Protein AF-A0A938ZLN8-F1 (afdb_monomer_lite)

pLDDT: mean 84.09, std 13.62, range [37.59, 98.56]

Sequence (760 aa):
MTTYTLTTSNDTIGGTTDNDTFNGTYDGAGTDTFNSGDSLNGGLGIDTLYIEHLQAGVIAPPDALWTNLSNIENIVINTTGDGAQTITTGTNFNTAFIAGVNLTTETSGAGVINIAMTTFTGMATLETISIAGAQNIVTGSGATTVTATSGAGALNITGVGLKSVFATTTGAGAQTIGDGIGNGVNLVEVKATSAEGAQTITSTSTNAVVVNATSTTGQQIITTGSGADIVRASTTSAINTINTGNGNDRVTILATASGNYTINGGDGDDTLTGGAGNDNLIGGLGDDSLDGGAGNDNLDGGDGSDVYYVDSATDVVTETNASVAGGIDTVISSLADYTLGANLENLTLTGTGNSNGAGNSLDNRIIGSSGDNILNGGDGADTLVGVAGNSLIGEIDTLIGGTNSDIYILASNTSIYYDDGISTTPGDDDYALIVGFDVNEDKVQLLGPSTQYFLEIDDGNINLRIDKPDTEPDELIASFVNSIGLSVNSLNSNAFVYLNNAPVITATNTALTYTENAAATAIDPGITVTDADSTNLSSATVSISGSFTEDTLAFATQNGITGNYTNGVLTLTGSATVAQYQTALRSVTYQNSSDNPNTTTRTISFVVKDGSLLDSNPVTRNINLTAVNDAPVITATNTALTYTENAAATAIDPGITVTDADSTNLSSATVSISGSFTEDTLAFATQNGITGNYTNGVLTLTGSATVAQYQTALRSVTYQNSSDNPNTTTRTISFVVKDGSLLDSNPVTRNINLTAVNDA

Radius of gyration: 38.22 Å; chains: 1; bounding box: 78×90×104 Å

Foldseek 3Di:
DAEAEWQQPQAEDEADDAEYEYEFEDEPDDDDGQALRYAYENYDHAYEYEYEYEDADDEERPQSSLQRAAHHAEYEYEYEDQHAYAYEHPLSNCVRAVAEHEYEYEYPYQYEYEYHQANHAAEYEYEYEAQHHAYAAEHHQYQYEYAYEYELAAYEHEAQRYQEYHAYYNAQHAYHEEHDPDASQRHAEYAYYYAAYAYAAEYQHLAEHEYHYEYAAHEEEEEAHAYQYEAEYAYQHQEYEYEDAHEAYEYAYDQVHQHEYEYADAHYAYEYAQRHHAYEYAQHAEAYEDHNHHDQYEAENYFYAYEYEAEDPNHHYDFDDLDVRRYAYEYEYQDQEDEDDPNHAEYEHAHPEAREYHYDQEAHEYAGYQAAYEYADAHYAYEYEYDHHPDQAAGEHEYHDYDFEYEYELDDDPDHQDPPVPDPDPHRRHAYEYEAAELVGYAYEEEDDLVQWFWDDDPNWIWIWGNDPPVDDIGTHYTYYNYHPDDRVCSVDPRYHYDWDAKAKDADADAAEDEPPDDFAFGGLPMAIDTDPFQKFFKKKKFKPPDDPQKDKDFDDDQQWDWDDDDRMIIIGGIGGRVVVSVRSRRTTMGGRALADDQPKMKIWMWTGRPDPHIYDIDIHIYGYDRDFDAKAKDFDPDAAEAEPPDDWAFGGLPMAIDGRHFQKFFKKKKFKPPDDPQKDKDFDDDQQWDWDDDPRIIIIGGIGGRVVVSVRNRRITMGGRDLADDQPKMKIWMWTGRPDPHIYDIDIHIYGYDHDDDD

Structure (mmCIF, N/CA/C/O backbone):
data_AF-A0A938ZLN8-F1
#
_entry.id   AF-A0A938ZLN8-F1
#
loop_
_atom_site.group_PDB
_atom_site.id
_atom_site.type_symbol
_atom_site.label_atom_id
_atom_site.label_alt_id
_atom_site.label_comp_id
_atom_site.label_asym_id
_atom_site.label_entity_id
_atom_site.label_seq_id
_atom_site.pdbx_PDB_ins_code
_atom_site.Cartn_x
_atom_site.Cartn_y
_atom_site.Cartn_z
_atom_site.occupancy
_atom_site.B_iso_or_equiv
_atom_site.auth_seq_id
_atom_site.auth_comp_id
_atom_site.auth_asym_id
_atom_site.auth_atom_id
_atom_site.pdbx_PDB_model_num
ATOM 1 N N . MET A 1 1 ? -41.076 22.692 24.578 1.00 58.50 1 MET A N 1
ATOM 2 C CA . MET A 1 1 ? -40.089 23.622 25.158 1.00 58.50 1 MET A CA 1
ATOM 3 C C . MET A 1 1 ? -40.704 24.452 26.256 1.00 58.50 1 MET A C 1
ATOM 5 O O . MET A 1 1 ? -41.091 25.605 26.072 1.00 58.50 1 MET A O 1
ATOM 9 N N . THR A 1 2 ? -40.811 23.802 27.407 1.00 70.62 2 THR A N 1
ATOM 10 C CA . THR A 1 2 ? -41.132 24.425 28.684 1.00 70.62 2 THR A CA 1
ATOM 11 C C . THR A 1 2 ? -39.827 24.556 29.473 1.00 70.62 2 THR A C 1
ATOM 13 O O . THR A 1 2 ? -39.027 23.624 29.490 1.00 70.62 2 THR A O 1
ATOM 16 N N . THR A 1 3 ? -39.573 25.714 30.091 1.00 72.62 3 THR A N 1
ATOM 17 C CA . THR A 1 3 ? -38.390 25.924 30.945 1.00 72.62 3 THR A CA 1
ATOM 18 C C . THR A 1 3 ? -38.779 25.781 32.410 1.00 72.62 3 THR A C 1
ATOM 20 O O . THR A 1 3 ? -39.694 26.462 32.876 1.00 72.62 3 THR A O 1
ATOM 23 N N . TYR A 1 4 ? -38.059 24.936 33.135 1.00 68.19 4 TYR A N 1
ATOM 24 C CA . TYR A 1 4 ? -38.221 24.695 34.560 1.00 68.19 4 TYR A CA 1
ATOM 25 C C . TYR A 1 4 ? -37.003 25.246 35.304 1.00 68.19 4 TYR A C 1
ATOM 27 O O . TYR A 1 4 ? -35.860 24.951 34.958 1.00 68.19 4 TYR A O 1
ATOM 35 N N . THR A 1 5 ? -37.242 26.064 36.325 1.00 68.19 5 THR A N 1
ATOM 36 C CA . THR A 1 5 ? -36.205 26.536 37.249 1.00 68.19 5 THR A CA 1
ATOM 37 C C . THR A 1 5 ? -36.424 25.835 38.578 1.00 68.19 5 THR A C 1
ATOM 39 O O . THR A 1 5 ? -37.524 25.918 39.128 1.00 68.19 5 THR A O 1
ATOM 42 N N . LEU A 1 6 ? -35.402 25.133 39.061 1.00 63.31 6 LEU A N 1
ATOM 43 C CA . LEU A 1 6 ? -35.411 24.525 40.391 1.00 63.31 6 LEU A CA 1
ATOM 44 C C . LEU A 1 6 ? -35.427 25.668 41.417 1.00 63.31 6 LEU A C 1
ATOM 46 O O . LEU A 1 6 ? -34.675 26.636 41.264 1.00 63.31 6 LEU A O 1
ATOM 50 N N . THR A 1 7 ? -36.390 25.637 42.346 1.00 56.91 7 THR A N 1
ATOM 51 C CA . THR A 1 7 ? -36.537 26.703 43.370 1.00 56.91 7 THR A CA 1
ATOM 52 C C . THR A 1 7 ? -36.717 26.174 44.797 1.00 56.91 7 THR A C 1
ATOM 54 O O . THR A 1 7 ? -36.785 26.975 45.739 1.00 56.91 7 THR A O 1
ATOM 57 N N . THR A 1 8 ? -36.810 24.848 44.980 1.00 54.84 8 THR A N 1
ATOM 58 C CA . THR A 1 8 ? -36.948 24.190 46.283 1.00 54.84 8 THR A CA 1
ATOM 59 C C . THR A 1 8 ? -36.150 22.883 46.367 1.00 54.84 8 THR A C 1
ATOM 61 O O . THR A 1 8 ? -35.891 22.212 45.383 1.00 54.84 8 THR A O 1
ATOM 64 N N . SER A 1 9 ? -35.781 22.473 47.584 1.00 58.94 9 SER A N 1
ATOM 65 C CA . SER A 1 9 ? -35.060 21.215 47.818 1.00 58.94 9 SER A CA 1
ATOM 66 C C . SER A 1 9 ? -35.926 19.973 47.534 1.00 58.94 9 SER A C 1
ATOM 68 O O . SER A 1 9 ? -37.025 19.887 48.096 1.00 58.94 9 SER A O 1
ATOM 70 N N . ASN A 1 10 ? -35.386 18.965 46.835 1.00 61.12 10 ASN A N 1
ATOM 71 C CA . ASN A 1 10 ? -36.037 17.698 46.459 1.00 61.12 10 ASN A CA 1
ATOM 72 C C . ASN A 1 10 ? -37.164 17.869 45.428 1.00 61.12 10 ASN A C 1
ATOM 74 O O . ASN A 1 10 ? -38.243 17.277 45.557 1.00 61.12 10 ASN A O 1
ATOM 78 N N . ASP A 1 11 ? -36.924 18.691 44.413 1.00 62.94 11 ASP A N 1
ATOM 79 C CA . ASP A 1 11 ? -37.865 18.913 43.321 1.00 62.94 11 ASP A CA 1
ATOM 80 C C . ASP A 1 11 ? -38.039 17.624 42.495 1.00 62.94 11 ASP A C 1
ATOM 82 O O . ASP A 1 11 ? -37.078 16.941 42.155 1.00 62.94 11 ASP A O 1
ATOM 86 N N . THR A 1 12 ? -39.283 17.259 42.165 1.00 68.44 12 THR A N 1
ATOM 87 C CA . THR A 1 12 ? -39.593 16.159 41.233 1.00 68.44 12 THR A CA 1
ATOM 88 C C . THR A 1 12 ? -40.308 16.735 40.021 1.00 68.44 12 THR A C 1
ATOM 90 O O . THR A 1 12 ? -41.481 17.106 40.119 1.00 68.44 12 THR A O 1
ATOM 93 N N . ILE A 1 13 ? -39.616 16.823 38.886 1.00 69.94 13 ILE A N 1
ATOM 94 C CA . ILE A 1 13 ? -40.148 17.434 37.663 1.00 69.94 13 ILE A CA 1
ATOM 95 C C . ILE A 1 13 ? -40.223 16.375 36.564 1.00 69.94 13 ILE A C 1
ATOM 97 O O . ILE A 1 13 ? -39.218 15.778 36.185 1.00 69.94 13 ILE A O 1
ATOM 101 N N . GLY A 1 14 ? -41.434 16.138 36.062 1.00 64.94 14 GLY A N 1
ATOM 102 C CA . GLY A 1 14 ? -41.671 15.334 34.868 1.00 64.94 14 GLY A CA 1
ATOM 103 C C . GLY A 1 14 ? -42.020 16.246 33.703 1.00 64.94 14 GLY A C 1
ATOM 104 O O . GLY A 1 14 ? -43.039 16.939 33.761 1.00 64.94 14 GLY A O 1
ATOM 105 N N . GLY A 1 15 ? -41.186 16.244 32.670 1.00 62.47 15 GLY A N 1
ATOM 106 C CA . GLY A 1 15 ? -41.479 16.855 31.387 1.00 62.47 15 GLY A CA 1
ATOM 107 C C . GLY A 1 15 ? -42.755 16.257 30.803 1.00 62.47 15 GLY A C 1
ATOM 108 O O . GLY A 1 15 ? -43.044 15.064 30.934 1.00 62.47 15 GLY A O 1
ATOM 109 N N . THR A 1 16 ? -43.593 17.119 30.238 1.00 57.28 16 THR A N 1
ATOM 110 C CA . THR A 1 16 ? -44.894 16.723 29.662 1.00 57.28 16 THR A CA 1
ATOM 111 C C . THR A 1 16 ? -45.008 17.101 28.190 1.00 57.28 16 THR A C 1
ATOM 113 O O . THR A 1 16 ? -46.032 16.817 27.564 1.00 57.28 16 THR A O 1
ATOM 116 N N . THR A 1 17 ? -43.975 17.741 27.634 1.00 58.44 17 THR A N 1
ATOM 117 C CA . THR A 1 17 ? -43.940 18.265 26.269 1.00 58.44 17 THR A CA 1
ATOM 118 C C . THR A 1 17 ? -42.588 18.015 25.625 1.00 58.44 17 THR A C 1
ATOM 120 O O . THR A 1 17 ? -41.584 18.100 26.313 1.00 58.44 17 THR A O 1
ATOM 123 N N . ASP A 1 18 ? -42.557 17.830 24.304 1.00 61.94 18 ASP A N 1
ATOM 124 C CA . ASP A 1 18 ? -41.295 17.643 23.587 1.00 61.94 18 ASP A CA 1
ATOM 125 C C . ASP A 1 18 ? -40.331 18.838 23.766 1.00 61.94 18 ASP A C 1
ATOM 127 O O . ASP A 1 18 ? -40.701 20.015 23.579 1.00 61.94 18 ASP A O 1
ATOM 131 N N . ASN A 1 19 ? -39.073 18.511 24.071 1.00 68.38 19 ASN A N 1
ATOM 132 C CA . ASN A 1 19 ? -37.916 19.399 24.185 1.00 68.38 19 ASN A CA 1
ATOM 133 C C . ASN A 1 19 ? -37.973 20.388 25.358 1.00 68.38 19 ASN A C 1
ATOM 135 O O . ASN A 1 19 ? -38.035 21.598 25.139 1.00 68.38 19 ASN A O 1
ATOM 139 N N . ASP A 1 20 ? -37.985 19.907 26.589 1.00 71.38 20 ASP A N 1
ATOM 140 C CA . ASP A 1 20 ? -37.981 20.666 27.835 1.00 71.38 20 ASP A CA 1
ATOM 141 C C . ASP A 1 20 ? -36.568 21.123 28.270 1.00 71.38 20 ASP A C 1
ATOM 143 O O . ASP A 1 20 ? -35.536 20.612 27.830 1.00 71.38 20 ASP A O 1
ATOM 147 N N . THR A 1 21 ? -36.503 22.170 29.101 1.00 75.75 21 THR A N 1
ATOM 148 C CA . THR A 1 21 ? -35.244 22.757 29.602 1.00 75.75 21 THR A CA 1
ATOM 149 C C . THR A 1 21 ? -35.273 22.885 31.120 1.00 75.75 21 THR A C 1
ATOM 151 O O . THR A 1 21 ? -36.210 23.468 31.662 1.00 75.75 21 THR A O 1
ATOM 154 N N . PHE A 1 22 ? -34.235 22.412 31.806 1.00 76.75 22 PHE A N 1
ATOM 155 C CA . PHE A 1 22 ? -34.102 22.453 33.264 1.00 76.75 22 PHE A CA 1
ATOM 156 C C . PHE A 1 22 ? -32.893 23.305 33.655 1.00 76.75 22 PHE A C 1
ATOM 158 O O . PHE A 1 22 ? -31.782 23.002 33.236 1.00 76.75 22 PHE A O 1
ATOM 165 N N . ASN A 1 23 ? -33.090 24.354 34.458 1.00 72.50 23 ASN A N 1
ATOM 166 C CA . ASN A 1 23 ? -32.025 25.275 34.871 1.00 72.50 23 ASN A CA 1
ATOM 167 C C . ASN A 1 23 ? -31.773 25.191 36.381 1.00 72.50 23 ASN A C 1
ATOM 169 O O . ASN A 1 23 ? -32.707 25.373 37.169 1.00 72.50 23 ASN A O 1
ATOM 173 N N . GLY A 1 24 ? -30.508 25.007 36.770 1.00 66.62 24 GLY A N 1
ATOM 174 C CA . GLY A 1 24 ? -30.057 25.074 38.159 1.00 66.62 24 GLY A CA 1
ATOM 175 C C . GLY A 1 24 ? -28.642 25.645 38.293 1.00 66.62 24 GLY A C 1
ATOM 176 O O . GLY A 1 24 ? -27.791 25.469 37.423 1.00 66.62 24 GLY A O 1
ATOM 177 N N . THR A 1 25 ? -28.372 26.327 39.404 1.00 63.06 25 THR A N 1
ATOM 178 C CA . THR A 1 25 ? -27.000 26.658 39.828 1.00 63.06 25 THR A CA 1
ATOM 179 C C . THR A 1 25 ? -26.513 25.535 40.763 1.00 63.06 25 THR A C 1
ATOM 181 O O . THR A 1 25 ? -27.337 24.879 41.391 1.00 63.06 25 THR A O 1
ATOM 184 N N . TYR A 1 26 ? -25.213 25.255 40.873 1.00 60.56 26 TYR A N 1
ATOM 185 C CA . TYR A 1 26 ? -24.639 24.392 41.925 1.00 60.56 26 TYR A CA 1
ATOM 186 C C . TYR A 1 26 ? -23.706 25.252 42.782 1.00 60.56 26 TYR A C 1
ATOM 188 O O . TYR A 1 26 ? -22.837 25.903 42.219 1.00 60.56 26 TYR A O 1
ATOM 196 N N . ASP A 1 27 ? -23.858 25.334 44.107 1.00 56.34 27 ASP A N 1
ATOM 197 C CA . ASP A 1 27 ? -23.012 26.207 44.956 1.00 56.34 27 ASP A CA 1
ATOM 198 C C . ASP A 1 27 ? -22.468 25.530 46.227 1.00 56.34 27 ASP A C 1
ATOM 200 O O . ASP A 1 27 ? -21.726 26.144 46.993 1.00 56.34 27 ASP A O 1
ATOM 204 N N . GLY A 1 28 ? -22.786 24.251 46.446 1.00 54.16 28 GLY A N 1
ATOM 205 C CA . GLY A 1 28 ? -22.299 23.474 47.588 1.00 54.16 28 GLY A CA 1
ATOM 206 C C . GLY A 1 28 ? -22.799 23.940 48.967 1.00 54.16 28 GLY A C 1
ATOM 207 O O . GLY A 1 28 ? -22.389 23.354 49.972 1.00 54.16 28 GLY A O 1
ATOM 208 N N . ALA A 1 29 ? -23.681 24.945 49.057 1.00 48.91 29 ALA A N 1
ATOM 209 C CA . ALA A 1 29 ? -24.242 25.442 50.314 1.00 48.91 29 ALA A CA 1
ATOM 210 C C . ALA A 1 29 ? -25.661 26.003 50.099 1.00 48.91 29 ALA A C 1
ATOM 212 O O . ALA A 1 29 ? -25.821 27.110 49.609 1.00 48.91 29 ALA A O 1
ATOM 213 N N . GLY A 1 30 ? -26.691 25.256 50.524 1.00 45.94 30 GLY A N 1
ATOM 214 C CA . GLY A 1 30 ? -28.105 25.556 50.231 1.00 45.94 30 GLY A CA 1
ATOM 215 C C . GLY A 1 30 ? -28.540 27.018 50.449 1.00 45.94 30 GLY A C 1
ATOM 216 O O . GLY A 1 30 ? -28.148 27.681 51.410 1.00 45.94 30 GLY A O 1
ATOM 217 N N . THR A 1 31 ? -29.422 27.543 49.594 1.00 42.97 31 THR A N 1
ATOM 218 C CA . THR A 1 31 ? -30.892 27.451 49.767 1.00 42.97 31 THR A CA 1
ATOM 219 C C . THR A 1 31 ? -31.715 27.510 48.469 1.00 42.97 31 THR A C 1
ATOM 221 O O . THR A 1 31 ? -32.930 27.629 48.576 1.00 42.97 31 THR A O 1
ATOM 224 N N . ASP A 1 32 ? -31.106 27.387 47.286 1.00 53.25 32 ASP A N 1
ATOM 225 C CA . ASP A 1 32 ? -31.526 26.391 46.284 1.00 53.25 32 ASP A CA 1
ATOM 226 C C . ASP A 1 32 ? -30.561 26.338 45.084 1.00 53.25 32 ASP A C 1
ATOM 228 O O . ASP A 1 32 ? -30.219 27.362 44.492 1.00 53.25 32 ASP A O 1
ATOM 232 N N . THR A 1 33 ? -30.124 25.118 44.780 1.00 55.88 33 THR A N 1
ATOM 233 C CA . THR A 1 33 ? -29.109 24.712 43.803 1.00 55.88 33 THR A CA 1
ATOM 234 C C . THR A 1 33 ? -29.222 23.184 43.619 1.00 55.88 33 THR A C 1
ATOM 236 O O . THR A 1 33 ? -29.539 22.480 44.581 1.00 55.88 33 THR A O 1
ATOM 239 N N . PHE A 1 34 ? -28.992 22.664 42.402 1.00 61.97 34 PHE A N 1
ATOM 240 C CA . PHE A 1 34 ? -29.244 21.259 42.003 1.00 61.97 34 PHE A CA 1
ATOM 241 C C . PHE A 1 34 ? -28.602 20.265 42.991 1.00 61.97 34 PHE A C 1
ATOM 243 O O . PHE A 1 34 ? -27.375 20.194 43.097 1.00 61.97 34 PHE A O 1
ATOM 250 N N . ASN A 1 35 ? -29.411 19.531 43.762 1.00 61.62 35 ASN A N 1
ATOM 251 C CA . ASN A 1 35 ? -28.953 18.729 44.904 1.00 61.62 35 ASN A CA 1
ATOM 252 C C . ASN A 1 35 ? -29.283 17.230 44.740 1.00 61.62 35 ASN A C 1
ATOM 254 O O . ASN A 1 35 ? -30.040 16.821 43.868 1.00 61.62 35 ASN A O 1
ATOM 258 N N . SER A 1 36 ? -28.713 16.376 45.600 1.00 59.00 36 SER A N 1
ATOM 259 C CA . SER A 1 36 ? -28.846 14.909 45.508 1.00 59.00 36 SER A CA 1
ATOM 260 C C . SER A 1 36 ? -30.264 14.351 45.717 1.00 59.00 36 SER A C 1
ATOM 262 O O . SER A 1 36 ? -30.452 13.142 45.604 1.00 59.00 36 SER A O 1
ATOM 264 N N . GLY A 1 37 ? -31.237 15.177 46.106 1.00 61.78 37 GLY A N 1
ATOM 265 C CA . GLY A 1 37 ? -32.623 14.762 46.320 1.00 61.78 37 GLY A CA 1
ATOM 266 C C . GLY A 1 37 ? -33.589 15.157 45.203 1.00 61.78 37 GLY A C 1
ATOM 267 O O . GLY A 1 37 ? -34.744 14.736 45.254 1.00 61.78 37 GLY A O 1
ATOM 268 N N . ASP A 1 38 ? -33.140 15.919 44.203 1.00 69.31 38 ASP A N 1
ATOM 269 C CA . ASP A 1 38 ? -33.965 16.297 43.053 1.00 69.31 38 ASP A CA 1
ATOM 270 C C . ASP A 1 38 ? -34.082 15.118 42.065 1.00 69.31 38 ASP A C 1
ATOM 272 O O . ASP A 1 38 ? -33.150 14.321 41.922 1.00 69.31 38 ASP A O 1
ATOM 276 N N . SER A 1 39 ? -35.226 14.984 41.387 1.00 75.56 39 SER A N 1
ATOM 277 C CA . SER A 1 39 ? -35.479 13.987 40.338 1.00 75.56 39 SER A CA 1
ATOM 278 C C . SER A 1 39 ? -36.096 14.623 39.099 1.00 75.56 39 SER A C 1
ATOM 280 O O . SER A 1 39 ? -37.102 15.329 39.182 1.00 75.56 39 SER A O 1
ATOM 282 N N . LEU A 1 40 ? -35.494 14.351 37.939 1.00 77.56 40 LEU A N 1
ATOM 283 C CA . LEU A 1 40 ? -35.891 14.913 36.652 1.00 77.56 40 LEU A CA 1
ATOM 284 C C . LEU A 1 40 ? -36.143 13.797 35.637 1.00 77.56 40 LEU A C 1
ATOM 286 O O . LEU A 1 40 ? -35.351 12.864 35.487 1.00 77.56 40 LEU A O 1
ATOM 290 N N . ASN A 1 41 ? -37.245 13.917 34.909 1.00 80.69 41 ASN A N 1
ATOM 291 C CA . ASN A 1 41 ? -37.545 13.080 33.755 1.00 80.69 41 ASN A CA 1
ATOM 292 C C . ASN A 1 41 ? -37.915 13.993 32.587 1.00 80.69 41 ASN A C 1
ATOM 294 O O . ASN A 1 41 ? -38.913 14.698 32.711 1.00 80.69 41 ASN A O 1
ATOM 298 N N . GLY A 1 42 ? -37.143 14.014 31.497 1.00 72.75 42 GLY A N 1
ATOM 299 C CA . GLY A 1 42 ? -37.441 14.882 30.347 1.00 72.75 42 GLY A CA 1
ATOM 300 C C . GLY A 1 42 ? -38.674 14.447 29.546 1.00 72.75 42 GLY A C 1
ATOM 301 O O . GLY A 1 42 ? -39.440 15.279 29.073 1.00 72.75 42 GLY A O 1
ATOM 302 N N . GLY A 1 43 ? -38.996 13.151 29.558 1.00 74.69 43 GLY A N 1
ATOM 303 C CA . GLY A 1 43 ? -40.182 12.609 28.901 1.00 74.69 43 GLY A CA 1
ATOM 304 C C . GLY A 1 43 ? -39.914 12.191 27.455 1.00 74.69 43 GLY A C 1
ATOM 305 O O . GLY A 1 43 ? -39.084 11.320 27.213 1.00 74.69 43 GLY A O 1
ATOM 306 N N . LEU A 1 44 ? -40.714 12.696 26.513 1.00 72.25 44 LEU A N 1
ATOM 307 C CA . LEU A 1 44 ? -40.524 12.481 25.074 1.00 72.25 44 LEU A CA 1
ATOM 308 C C . LEU A 1 44 ? -39.851 13.727 24.494 1.00 72.25 44 LEU A C 1
ATOM 310 O O . LEU A 1 44 ? -40.222 14.823 24.886 1.00 72.25 44 LEU A O 1
ATOM 314 N N . GLY A 1 45 ? -38.950 13.575 23.522 1.00 73.94 45 GLY A N 1
ATOM 315 C CA . GLY A 1 45 ? -38.298 14.706 22.853 1.00 73.94 45 GLY A CA 1
ATOM 316 C C . GLY A 1 45 ? -36.788 14.748 23.089 1.00 73.94 45 GLY A C 1
ATOM 317 O O . GLY A 1 45 ? -36.182 13.712 23.326 1.00 73.94 45 GLY A O 1
ATOM 318 N N . ILE A 1 46 ? -36.192 15.929 22.906 1.00 79.31 46 ILE A N 1
ATOM 319 C CA . ILE A 1 46 ? -34.773 16.230 23.144 1.00 79.31 46 ILE A CA 1
ATOM 320 C C . ILE A 1 46 ? -34.689 17.255 24.275 1.00 79.31 46 ILE A C 1
ATOM 322 O O . ILE A 1 46 ? -34.856 18.459 24.049 1.00 79.31 46 ILE A O 1
ATOM 326 N N . ASP A 1 47 ? -34.402 16.788 25.479 1.00 80.75 47 ASP A N 1
ATOM 327 C CA . ASP A 1 47 ? -34.467 17.578 26.702 1.00 80.75 47 ASP A CA 1
ATOM 328 C C . ASP A 1 47 ? -33.074 18.042 27.156 1.00 80.75 47 ASP A C 1
ATOM 330 O O . ASP A 1 47 ? -32.065 17.367 26.943 1.00 80.75 47 ASP A O 1
ATOM 334 N N . THR A 1 48 ? -32.991 19.239 27.751 1.00 83.56 48 THR A N 1
ATOM 335 C CA . THR A 1 48 ? -31.712 19.891 28.100 1.00 83.56 48 THR A CA 1
ATOM 336 C C . THR A 1 48 ? -31.626 20.276 29.574 1.00 83.56 48 THR A C 1
ATOM 338 O O . THR A 1 48 ? -32.506 20.958 30.094 1.00 83.56 48 THR A O 1
ATOM 341 N N . LEU A 1 49 ? -30.528 19.909 30.233 1.00 82.62 49 LEU A N 1
ATOM 342 C CA . LEU A 1 49 ? -30.192 20.289 31.606 1.00 82.62 49 LEU A CA 1
ATOM 343 C C . LEU A 1 49 ? -29.036 21.302 31.625 1.00 82.62 49 LEU A C 1
ATOM 345 O O . LEU A 1 49 ? -27.934 20.985 31.192 1.00 82.62 49 LEU A O 1
ATOM 349 N N . TYR A 1 50 ? -29.264 22.494 32.175 1.00 80.31 50 TYR A N 1
ATOM 350 C CA . TYR A 1 50 ? -28.245 23.517 32.419 1.00 80.31 50 TYR A CA 1
ATOM 351 C C . TYR A 1 50 ? -27.815 23.527 33.887 1.00 80.31 50 TYR A C 1
ATOM 353 O O . TYR A 1 50 ? -28.641 23.686 34.790 1.00 80.31 50 TYR A O 1
ATOM 361 N N . ILE A 1 51 ? -26.505 23.421 34.104 1.00 76.38 51 ILE A N 1
ATOM 362 C CA . ILE A 1 51 ? -25.847 23.508 35.407 1.00 76.38 51 ILE A CA 1
ATOM 363 C C . ILE A 1 51 ? -24.866 24.686 35.370 1.00 76.38 51 ILE A C 1
ATOM 365 O O . ILE A 1 51 ? -23.829 24.625 34.712 1.00 76.38 51 ILE A O 1
ATOM 369 N N . GLU A 1 52 ? -25.173 25.763 36.090 1.00 72.75 52 GLU A N 1
ATOM 370 C CA . GLU A 1 52 ? -24.273 26.918 36.227 1.00 72.75 52 GLU A CA 1
ATOM 371 C C . GLU A 1 52 ? -23.483 26.878 37.548 1.00 72.75 52 GLU A C 1
ATOM 373 O O . GLU A 1 52 ? -24.026 26.541 38.602 1.00 72.75 52 GLU A O 1
ATOM 378 N N . HIS A 1 53 ? -22.202 27.262 37.527 1.00 67.31 53 HIS A N 1
ATOM 379 C CA . HIS A 1 53 ? -21.345 27.346 38.715 1.00 67.31 53 HIS A CA 1
ATOM 380 C C . HIS A 1 53 ? -20.565 28.669 38.795 1.00 67.31 53 HIS A C 1
ATOM 382 O O . HIS A 1 53 ? -19.881 29.056 37.848 1.00 67.31 53 HIS A O 1
ATOM 388 N N . LEU A 1 54 ? -20.613 29.338 39.957 1.00 55.38 54 LEU A N 1
ATOM 389 C CA . LEU A 1 54 ? -20.033 30.677 40.167 1.00 55.38 54 LEU A CA 1
ATOM 390 C C . LEU A 1 54 ? -18.779 30.724 41.072 1.00 55.38 54 LEU A C 1
ATOM 392 O O . LEU A 1 54 ? -18.248 31.813 41.295 1.00 55.38 54 LEU A O 1
ATOM 396 N N . GLN A 1 55 ? -18.289 29.602 41.624 1.00 55.34 55 GLN A N 1
ATOM 397 C CA . GLN A 1 55 ? -17.121 29.597 42.528 1.00 55.34 55 GLN A CA 1
ATOM 398 C C . GLN A 1 55 ? -16.013 28.610 42.121 1.00 55.34 55 GLN A C 1
ATOM 400 O O . GLN A 1 55 ? -16.204 27.697 41.335 1.00 55.34 55 GLN A O 1
ATOM 405 N N . ALA A 1 56 ? -14.799 28.818 42.634 1.00 50.34 56 ALA A N 1
ATOM 406 C CA . ALA A 1 56 ? -13.647 27.969 42.341 1.00 50.34 56 ALA A CA 1
ATOM 407 C C . ALA A 1 56 ? -13.567 26.771 43.309 1.00 50.34 56 ALA A C 1
ATOM 409 O O . ALA A 1 56 ? -13.590 26.962 44.524 1.00 50.34 56 ALA A O 1
ATOM 410 N N . GLY A 1 57 ? -13.368 25.556 42.778 1.00 50.88 57 GLY A N 1
ATOM 411 C CA . GLY A 1 57 ? -12.915 24.390 43.555 1.00 50.88 57 GLY A CA 1
ATOM 412 C C . GLY A 1 57 ? -13.979 23.379 43.998 1.00 50.88 57 GLY A C 1
ATOM 413 O O . GLY A 1 57 ? -13.670 22.532 44.838 1.00 50.88 57 GLY A O 1
ATOM 414 N N . VAL A 1 58 ? -15.202 23.424 43.461 1.00 51.00 58 VAL A N 1
ATOM 415 C CA . VAL A 1 58 ? -16.233 22.420 43.769 1.00 51.00 58 VAL A CA 1
ATOM 416 C C . VAL A 1 58 ? -16.158 21.241 42.786 1.00 51.00 58 VAL A C 1
ATOM 418 O O . VAL A 1 58 ? -16.169 21.406 41.569 1.00 51.00 58 VAL A O 1
ATOM 421 N N . ILE A 1 59 ? -16.043 20.041 43.358 1.00 51.81 59 ILE A N 1
ATOM 422 C CA . ILE A 1 59 ? -16.006 18.727 42.699 1.00 51.81 59 ILE A CA 1
ATOM 423 C C . ILE A 1 59 ? -17.440 18.319 42.339 1.00 51.81 59 ILE A C 1
ATOM 425 O O . ILE A 1 59 ? -18.312 18.533 43.174 1.00 51.81 59 ILE A O 1
ATOM 429 N N . ALA A 1 60 ? -17.623 17.740 41.142 1.00 53.28 60 ALA A N 1
ATOM 430 C CA . ALA A 1 60 ? -18.735 16.934 40.611 1.00 53.28 60 ALA A CA 1
ATOM 431 C C . ALA A 1 60 ? -20.139 17.026 41.266 1.00 53.28 60 ALA A C 1
ATOM 433 O O . ALA A 1 60 ? -20.269 16.966 42.491 1.00 53.28 60 ALA A O 1
ATOM 434 N N . PRO A 1 61 ? -21.237 16.954 40.485 1.00 57.59 61 PRO A N 1
ATOM 435 C CA . PRO A 1 61 ? -22.467 16.413 41.053 1.00 57.59 61 PRO A CA 1
ATOM 436 C C . PRO A 1 61 ? -22.159 14.990 41.582 1.00 57.59 61 PRO A C 1
ATOM 438 O O . PRO A 1 61 ? -21.578 14.189 40.843 1.00 57.59 61 PRO A O 1
ATOM 441 N N . PRO A 1 62 ? -22.437 14.663 42.861 1.00 57.34 62 PRO A N 1
ATOM 442 C CA . PRO A 1 62 ? -22.189 13.329 43.410 1.00 57.34 62 PRO A CA 1
ATOM 443 C C . PRO A 1 62 ? -22.846 12.238 42.556 1.00 57.34 62 PRO A C 1
ATOM 445 O O . PRO A 1 62 ? -23.846 12.483 41.897 1.00 57.34 62 PRO A O 1
ATOM 448 N N . ASP A 1 63 ? -22.352 10.999 42.611 1.00 58.56 63 ASP A N 1
ATOM 449 C CA . ASP A 1 63 ? -22.900 9.886 41.808 1.00 58.56 63 ASP A CA 1
ATOM 450 C C . ASP A 1 63 ? -24.406 9.619 42.063 1.00 58.56 63 ASP A C 1
ATOM 452 O O . ASP A 1 63 ? -25.103 9.030 41.241 1.00 58.56 63 ASP A O 1
ATOM 456 N N . ALA A 1 64 ? -24.913 10.100 43.205 1.00 59.09 64 ALA A N 1
ATOM 457 C CA . ALA A 1 64 ? -26.325 10.106 43.599 1.00 59.09 64 ALA A CA 1
ATOM 458 C C . ALA A 1 64 ? -27.194 11.136 42.849 1.00 59.09 64 ALA A C 1
ATOM 460 O O . ALA A 1 64 ? -28.413 11.088 42.926 1.00 59.09 64 ALA A O 1
ATOM 461 N N . LEU A 1 65 ? -26.585 12.098 42.161 1.00 64.44 65 LEU A N 1
ATOM 462 C CA . LEU A 1 65 ? -27.286 13.115 41.382 1.00 64.44 65 LEU A CA 1
ATOM 463 C C . LEU A 1 65 ? -27.662 12.578 39.991 1.00 64.44 65 LEU A C 1
ATOM 465 O O . LEU A 1 65 ? -28.699 12.940 39.448 1.00 64.44 65 LEU A O 1
ATOM 469 N N . TRP A 1 66 ? -26.877 11.635 39.456 1.00 71.19 66 TRP A N 1
ATOM 470 C CA . TRP A 1 66 ? -27.169 10.955 38.191 1.00 71.19 66 TRP A CA 1
ATOM 471 C C . TRP A 1 66 ? -28.288 9.908 38.308 1.00 71.19 66 TRP A C 1
ATOM 473 O O . TRP A 1 66 ? -28.991 9.665 37.334 1.00 71.19 66 TRP A O 1
ATOM 483 N N . THR A 1 67 ? -28.503 9.308 39.490 1.00 69.62 67 THR A N 1
ATOM 484 C CA . THR A 1 67 ? -29.514 8.243 39.692 1.00 69.62 67 THR A CA 1
ATOM 485 C C . THR A 1 67 ? -30.954 8.709 39.525 1.00 69.62 67 THR A C 1
ATOM 487 O O . THR A 1 67 ? -31.840 7.882 39.324 1.00 69.62 67 THR A O 1
ATOM 490 N N . ASN A 1 68 ? -31.198 10.012 39.649 1.00 72.38 68 ASN A N 1
ATOM 491 C CA . ASN A 1 68 ? -32.546 10.570 39.656 1.00 72.38 68 ASN A CA 1
ATOM 492 C C . ASN A 1 68 ? -32.918 11.232 38.321 1.00 72.38 68 ASN A C 1
ATOM 494 O O . ASN A 1 68 ? -33.969 11.874 38.243 1.00 72.38 68 ASN A O 1
ATOM 498 N N . LEU A 1 69 ? -32.064 11.083 37.301 1.00 76.94 69 LEU A N 1
ATOM 499 C CA . LEU A 1 69 ? -32.264 11.596 35.949 1.00 76.94 69 LEU A CA 1
ATOM 500 C C . LEU A 1 69 ? -32.704 10.477 35.007 1.00 76.94 69 LEU A C 1
ATOM 502 O O . LEU A 1 69 ? -32.221 9.350 35.083 1.00 76.94 69 LEU A O 1
ATOM 506 N N . SER A 1 70 ? -33.624 10.799 34.105 1.00 78.62 70 SER A N 1
ATOM 507 C CA . SER A 1 70 ? -34.081 9.900 33.043 1.00 78.62 70 SER A CA 1
ATOM 508 C C . SER A 1 70 ? -34.543 10.706 31.832 1.00 78.62 70 SER A C 1
ATOM 510 O O . SER A 1 70 ? -35.091 11.791 32.012 1.00 78.62 70 SER A O 1
ATOM 512 N N . ASN A 1 71 ? -34.351 10.175 30.619 1.00 77.81 71 ASN A N 1
ATOM 513 C CA . ASN A 1 71 ? -34.772 10.818 29.362 1.00 77.81 71 ASN A CA 1
ATOM 514 C C . ASN A 1 71 ? -34.265 12.269 29.251 1.00 77.81 71 ASN A C 1
ATOM 516 O O . ASN A 1 71 ? -35.057 13.197 29.187 1.00 77.81 71 ASN A O 1
ATOM 520 N N . ILE A 1 72 ? -32.956 12.473 29.386 1.00 79.12 72 ILE A N 1
ATOM 521 C CA . ILE A 1 72 ? -32.312 13.769 29.150 1.00 79.12 72 ILE A CA 1
ATOM 522 C C . ILE A 1 72 ? -31.270 13.536 28.058 1.00 79.12 72 ILE A C 1
ATOM 524 O O . ILE A 1 72 ? -30.479 12.603 28.166 1.00 79.12 72 ILE A O 1
ATOM 528 N N . GLU A 1 73 ? -31.238 14.372 27.025 1.00 86.25 73 GLU A N 1
ATOM 529 C CA . GLU A 1 73 ? -30.349 14.179 25.872 1.00 86.25 73 GLU A CA 1
ATOM 530 C C . GLU A 1 73 ? -29.180 15.166 25.874 1.00 86.25 73 GLU A C 1
ATOM 532 O O . GLU A 1 73 ? -28.103 14.833 25.383 1.00 86.25 73 GLU A O 1
ATOM 537 N N . ASN A 1 74 ? -29.359 16.361 26.448 1.00 84.56 74 ASN A N 1
ATOM 538 C CA . ASN A 1 74 ? -28.336 17.405 26.494 1.00 84.56 74 ASN A CA 1
ATOM 539 C C . ASN A 1 74 ? -28.043 17.850 27.931 1.00 84.56 74 ASN A C 1
ATOM 541 O O . ASN A 1 74 ? -28.952 18.092 28.725 1.00 84.56 74 ASN A O 1
ATOM 545 N N . ILE A 1 75 ? -26.768 18.052 28.244 1.00 83.75 75 ILE A N 1
ATOM 546 C CA . ILE A 1 75 ? -26.294 18.597 29.514 1.00 83.75 75 ILE A CA 1
ATOM 547 C C . ILE A 1 75 ? -25.305 19.717 29.207 1.00 83.75 75 ILE A C 1
ATOM 549 O O . ILE A 1 75 ? -24.333 19.500 28.493 1.00 83.75 75 ILE A O 1
ATOM 553 N N . VAL A 1 76 ? -25.518 20.900 29.773 1.00 84.50 76 VAL A N 1
ATOM 554 C CA . VAL A 1 76 ? -24.622 22.052 29.632 1.00 84.50 76 VAL A CA 1
ATOM 555 C C . VAL A 1 76 ? -24.114 22.455 31.009 1.00 84.50 76 VAL A C 1
ATOM 557 O O . VAL A 1 76 ? -24.907 22.751 31.900 1.00 84.50 76 VAL A O 1
ATOM 560 N N . ILE A 1 77 ? -22.795 22.475 31.186 1.00 80.44 77 ILE A N 1
ATOM 561 C CA . ILE A 1 77 ? -22.130 22.844 32.436 1.00 80.44 77 ILE A CA 1
ATOM 562 C C . ILE A 1 77 ? -21.277 24.090 32.198 1.00 80.44 77 ILE A C 1
ATOM 564 O O . ILE A 1 77 ? -20.231 24.025 31.554 1.00 80.44 77 ILE A O 1
ATOM 568 N N . ASN A 1 78 ? -21.701 25.218 32.761 1.00 77.31 78 ASN A N 1
ATOM 569 C CA . ASN A 1 78 ? -20.997 26.494 32.643 1.00 77.31 78 ASN A CA 1
ATOM 570 C C . ASN A 1 78 ? -20.366 26.870 33.971 1.00 77.31 78 ASN A C 1
ATOM 572 O O . ASN A 1 78 ? -21.022 26.828 35.013 1.00 77.31 78 ASN A O 1
ATOM 576 N N . THR A 1 79 ? -19.109 27.294 33.946 1.00 71.12 79 THR A N 1
ATOM 577 C CA . THR A 1 79 ? -18.376 27.600 35.176 1.00 71.12 79 THR A CA 1
ATOM 578 C C . THR A 1 79 ? -17.520 28.858 35.054 1.00 71.12 79 THR A C 1
ATOM 580 O O . THR A 1 79 ? -16.932 29.153 34.009 1.00 71.12 79 THR A O 1
ATOM 583 N N . THR A 1 80 ? -17.401 29.591 36.161 1.00 66.31 80 THR A N 1
ATOM 584 C CA . THR A 1 80 ? -16.555 30.787 36.246 1.00 66.31 80 THR A CA 1
ATOM 585 C C . THR A 1 80 ? -15.503 30.635 37.350 1.00 66.31 80 THR A C 1
ATOM 587 O O . THR A 1 80 ? -15.861 30.474 38.516 1.00 66.31 80 THR A O 1
ATOM 590 N N . GLY A 1 81 ? -14.207 30.713 37.014 1.00 64.38 81 GLY A N 1
ATOM 591 C CA . GLY A 1 81 ? -13.106 30.751 37.994 1.00 64.38 81 GLY A CA 1
ATOM 592 C C . GLY A 1 81 ? -11.852 29.945 37.617 1.00 64.38 81 GLY A C 1
ATOM 593 O O . GLY A 1 81 ? -11.876 29.119 36.711 1.00 64.38 81 GLY A O 1
ATOM 594 N N . ASP A 1 82 ? -10.747 30.174 38.340 1.00 66.19 82 ASP A N 1
ATOM 595 C CA . ASP A 1 82 ? -9.419 29.583 38.061 1.00 66.19 82 ASP A CA 1
ATOM 596 C C . ASP A 1 82 ? -9.160 28.225 38.752 1.00 66.19 82 ASP A C 1
ATOM 598 O O . ASP A 1 82 ? -8.067 27.667 38.665 1.00 66.19 82 ASP A O 1
ATOM 602 N N . GLY A 1 83 ? -10.140 27.685 39.485 1.00 65.75 83 GLY A N 1
ATOM 603 C CA . GLY A 1 83 ? -10.010 26.401 40.184 1.00 65.75 83 GLY A CA 1
ATOM 604 C C . GLY A 1 83 ? -10.154 25.200 39.247 1.00 65.75 83 GLY A C 1
ATOM 605 O O . GLY A 1 83 ? -10.912 25.257 38.284 1.00 65.75 83 GLY A O 1
ATOM 606 N N . ALA A 1 84 ? -9.465 24.093 39.546 1.00 67.81 84 ALA A N 1
ATOM 607 C CA . ALA A 1 84 ? -9.665 22.836 38.826 1.00 67.81 84 ALA A CA 1
ATOM 608 C C . ALA A 1 84 ? -11.094 22.303 39.023 1.00 67.81 84 ALA A C 1
ATOM 610 O O . ALA A 1 84 ? -11.638 22.339 40.128 1.00 67.81 84 ALA A O 1
ATOM 611 N N . GLN A 1 85 ? -11.665 21.776 37.950 1.00 72.56 85 GLN A N 1
ATOM 612 C CA . GLN A 1 85 ? -13.014 21.245 37.861 1.00 72.56 85 GLN A CA 1
ATOM 613 C C . GLN A 1 85 ? -12.938 19.777 37.486 1.00 72.56 85 GLN A C 1
ATOM 615 O O . GLN A 1 85 ? -12.118 19.372 36.666 1.00 72.56 85 GLN A O 1
ATOM 620 N N . THR A 1 86 ? -13.762 18.956 38.125 1.00 73.12 86 THR A N 1
ATOM 621 C CA . THR A 1 86 ? -13.786 17.517 37.864 1.00 73.12 86 THR A CA 1
ATOM 622 C C . THR A 1 86 ? -15.223 17.061 37.704 1.00 73.12 86 THR A C 1
ATOM 624 O O . THR A 1 86 ? -16.021 17.197 38.631 1.00 73.12 86 THR A O 1
ATOM 627 N N . ILE A 1 87 ? -15.526 16.517 36.531 1.00 73.88 87 ILE A N 1
ATOM 628 C CA . ILE A 1 87 ? -16.778 15.866 36.169 1.00 73.88 87 ILE A CA 1
ATOM 629 C C . ILE A 1 87 ? -16.475 14.372 36.085 1.00 73.88 87 ILE A C 1
ATOM 631 O O . ILE A 1 87 ? -15.645 13.929 35.293 1.00 73.88 87 ILE A O 1
ATOM 635 N N . THR A 1 88 ? -17.122 13.580 36.930 1.00 69.62 88 THR A N 1
ATOM 636 C CA . THR A 1 88 ? -16.981 12.122 36.922 1.00 69.62 88 THR A CA 1
ATOM 637 C C . THR A 1 88 ? -18.349 11.516 36.694 1.00 69.62 88 THR A C 1
ATOM 639 O O . THR A 1 88 ? -19.282 11.785 37.450 1.00 69.62 88 THR A O 1
ATOM 642 N N . THR A 1 89 ? -18.469 10.697 35.657 1.00 64.69 89 THR A N 1
ATOM 643 C CA . THR A 1 89 ? -19.671 9.907 35.423 1.00 64.69 89 THR A CA 1
ATOM 644 C C . THR A 1 89 ? -19.442 8.533 36.054 1.00 64.69 89 THR A C 1
ATOM 646 O O . THR A 1 89 ? -18.675 7.715 35.535 1.00 64.69 89 THR A O 1
ATOM 649 N N . GLY A 1 90 ? -20.022 8.292 37.230 1.00 64.69 90 GLY A N 1
ATOM 650 C CA . GLY A 1 90 ? -19.996 6.965 37.845 1.00 64.69 90 GLY A CA 1
ATOM 651 C C . GLY A 1 90 ? -20.959 5.998 37.149 1.00 64.69 90 GLY A C 1
ATOM 652 O O . GLY A 1 90 ? -21.550 6.313 36.115 1.00 64.69 90 GLY A O 1
ATOM 653 N N . THR A 1 91 ? -21.141 4.805 37.721 1.00 64.94 91 THR A N 1
ATOM 654 C CA . THR A 1 91 ? -21.946 3.724 37.117 1.00 64.94 91 THR A CA 1
ATOM 655 C C . THR A 1 91 ? -23.401 4.114 36.864 1.00 64.94 91 THR A C 1
ATOM 657 O O . THR A 1 91 ? -24.034 3.575 35.959 1.00 64.94 91 THR A O 1
ATOM 660 N N . ASN A 1 92 ? -23.927 5.060 37.643 1.00 65.50 92 ASN A N 1
ATOM 661 C CA . ASN A 1 92 ? -25.318 5.507 37.562 1.00 65.50 92 ASN A CA 1
ATOM 662 C C . ASN A 1 92 ? -25.578 6.454 36.381 1.00 65.50 92 ASN A C 1
ATOM 664 O O . ASN A 1 92 ? -26.726 6.684 36.006 1.00 65.50 92 ASN A O 1
ATOM 668 N N . PHE A 1 93 ? -24.527 6.981 35.753 1.00 69.81 93 PHE A N 1
ATOM 669 C CA . PHE A 1 93 ? -24.671 7.782 34.542 1.00 69.81 93 PHE A CA 1
ATOM 670 C C . PHE A 1 93 ? -25.181 6.927 33.369 1.00 69.81 93 PHE A C 1
ATOM 672 O O . PHE A 1 93 ? -26.066 7.343 32.631 1.00 69.81 93 PHE A O 1
ATOM 679 N N . ASN A 1 94 ? -24.736 5.671 33.258 1.00 66.62 94 ASN A N 1
ATOM 680 C CA . ASN A 1 94 ? -25.237 4.745 32.233 1.00 66.62 94 ASN A CA 1
ATOM 681 C C . ASN A 1 94 ? -26.729 4.446 32.342 1.00 66.62 94 ASN A C 1
ATOM 683 O O . ASN A 1 94 ? -27.382 4.213 31.331 1.00 66.62 94 ASN A O 1
ATOM 687 N N . THR A 1 95 ? -27.270 4.405 33.560 1.00 65.38 95 THR A N 1
ATOM 688 C CA . THR A 1 95 ? -28.695 4.117 33.756 1.00 65.38 95 THR A CA 1
ATOM 689 C C . THR A 1 95 ? -29.581 5.287 33.348 1.00 65.38 95 THR A C 1
ATOM 691 O O . THR A 1 95 ? -30.712 5.063 32.928 1.00 65.38 95 THR A O 1
ATOM 694 N N . ALA A 1 96 ? -29.067 6.514 33.447 1.00 63.75 96 ALA A N 1
ATOM 695 C CA . ALA A 1 96 ? -29.790 7.723 33.072 1.00 63.75 96 ALA A CA 1
ATOM 696 C C . ALA A 1 96 ? -29.769 7.982 31.552 1.00 63.75 96 ALA A C 1
ATOM 698 O O . ALA A 1 96 ? -30.736 8.519 31.015 1.00 63.75 96 ALA A O 1
ATOM 699 N N . PHE A 1 97 ? -28.703 7.559 30.858 1.00 69.62 97 PHE A N 1
ATOM 700 C CA . PHE A 1 97 ? -28.405 7.945 29.473 1.00 69.62 97 PHE A CA 1
ATOM 701 C C . PHE A 1 97 ? -28.104 6.725 28.579 1.00 69.62 97 PHE A C 1
ATOM 703 O O . PHE A 1 97 ? -26.953 6.443 28.251 1.00 69.62 97 PHE A O 1
ATOM 710 N N . ILE A 1 98 ? -29.140 5.973 28.183 1.00 56.12 98 ILE A N 1
ATOM 711 C CA . ILE A 1 98 ? -28.986 4.709 27.426 1.00 56.12 98 ILE A CA 1
ATOM 712 C C . ILE A 1 98 ? -28.985 4.933 25.896 1.00 56.12 98 ILE A C 1
ATOM 714 O O . ILE A 1 98 ? -28.387 4.149 25.161 1.00 56.12 98 ILE A O 1
ATOM 718 N N . ALA A 1 99 ? -29.631 5.997 25.398 1.00 63.66 99 ALA A N 1
ATOM 719 C CA . ALA A 1 99 ? -29.852 6.227 23.960 1.00 63.66 99 ALA A CA 1
ATOM 720 C C . ALA A 1 99 ? -28.894 7.244 23.302 1.00 63.66 99 ALA A C 1
ATOM 722 O O . ALA A 1 99 ? -28.883 7.363 22.077 1.00 63.66 99 ALA A O 1
ATOM 723 N N . GLY A 1 100 ? -28.092 7.961 24.092 1.00 76.12 100 GLY A N 1
ATOM 724 C CA . GLY A 1 100 ? -27.259 9.068 23.621 1.00 76.12 100 GLY A CA 1
ATOM 725 C C . GLY A 1 100 ? -27.173 10.188 24.659 1.00 76.12 100 GLY A C 1
ATOM 726 O O . GLY A 1 100 ? -28.151 10.421 25.362 1.00 76.12 100 GLY A O 1
ATOM 727 N N . VAL A 1 101 ? -26.037 10.882 24.762 1.00 81.00 101 VAL A N 1
ATOM 728 C CA . VAL A 1 101 ? -25.922 12.116 25.562 1.00 81.00 101 VAL A CA 1
ATOM 729 C C . VAL A 1 101 ? -24.985 13.119 24.897 1.00 81.00 101 VAL A C 1
ATOM 731 O O . VAL A 1 101 ? -23.918 12.745 24.415 1.00 81.00 101 VAL A O 1
ATOM 734 N N . ASN A 1 102 ? -25.370 14.392 24.894 1.00 84.38 102 ASN A N 1
ATOM 735 C CA . ASN A 1 102 ? -24.516 15.513 24.521 1.00 84.38 102 ASN A CA 1
ATOM 736 C C . ASN A 1 102 ? -24.123 16.267 25.794 1.00 84.38 102 ASN A C 1
ATOM 738 O O . ASN A 1 102 ? -24.989 16.797 26.489 1.00 84.38 102 ASN A O 1
ATOM 742 N N . LEU A 1 103 ? -22.834 16.304 26.119 1.00 84.38 103 LEU A N 1
ATOM 743 C CA . LEU A 1 103 ? -22.305 17.047 27.260 1.00 84.38 103 LEU A CA 1
ATOM 744 C C . LEU A 1 103 ? -21.495 18.239 26.751 1.00 84.38 103 LEU A C 1
ATOM 746 O O . LEU A 1 103 ? -20.491 18.051 26.075 1.00 84.38 103 LEU A O 1
ATOM 750 N N . THR A 1 104 ? -21.896 19.454 27.107 1.00 84.62 104 THR A N 1
ATOM 751 C CA . THR A 1 104 ? -21.151 20.682 26.812 1.00 84.62 104 THR A CA 1
ATOM 752 C C . THR A 1 104 ? -20.573 21.253 28.101 1.00 84.62 104 THR A C 1
ATOM 754 O O . THR A 1 104 ? -21.293 21.387 29.091 1.00 84.62 104 THR A O 1
ATOM 757 N N . THR A 1 105 ? -19.289 21.612 28.111 1.00 81.75 105 THR A N 1
ATOM 758 C CA . THR A 1 105 ? -18.643 22.251 29.266 1.00 81.75 105 THR A CA 1
ATOM 759 C C . THR A 1 105 ? -17.883 23.505 28.855 1.00 81.75 105 THR A C 1
ATOM 761 O O . THR A 1 105 ? -17.004 23.424 27.997 1.00 81.75 105 THR A O 1
ATOM 764 N N . GLU A 1 106 ? -18.140 24.635 29.508 1.00 80.38 106 GLU A N 1
ATOM 765 C CA . GLU A 1 106 ? -17.420 25.890 29.265 1.00 80.38 106 GLU A CA 1
ATOM 766 C C . GLU A 1 106 ? -16.807 26.443 30.561 1.00 80.38 106 GLU A C 1
ATOM 768 O O . GLU A 1 106 ? -17.460 26.506 31.612 1.00 80.38 106 GLU A O 1
ATOM 773 N N . THR A 1 107 ? -15.538 26.862 30.492 1.00 75.81 107 THR A N 1
ATOM 774 C CA . THR A 1 107 ? -14.850 27.549 31.591 1.00 75.81 107 THR A CA 1
ATOM 775 C C . THR A 1 107 ? -14.282 28.890 31.141 1.00 75.81 107 THR A C 1
ATOM 777 O O . THR A 1 107 ? -13.552 29.006 30.154 1.00 75.81 107 THR A O 1
ATOM 780 N N . SER A 1 108 ? -14.584 29.931 31.918 1.00 72.00 108 SER A N 1
ATOM 781 C CA . SER A 1 108 ? -14.090 31.289 31.672 1.00 72.00 108 SER A CA 1
ATOM 782 C C . SER A 1 108 ? -12.799 31.622 32.442 1.00 72.00 108 SER A C 1
ATOM 784 O O . SER A 1 108 ? -12.495 32.802 32.616 1.00 72.00 108 SER A O 1
ATOM 786 N N . GLY A 1 109 ? -12.078 30.633 32.985 1.00 68.12 109 GLY A N 1
ATOM 787 C CA . GLY A 1 109 ? -10.886 30.830 33.827 1.00 68.12 109 GLY A CA 1
ATOM 788 C C . GLY A 1 109 ? -9.732 29.883 33.482 1.00 68.12 109 GLY A C 1
ATOM 789 O O . GLY A 1 109 ? -9.834 29.066 32.570 1.00 68.12 109 GLY A O 1
ATOM 790 N N . ALA A 1 110 ? -8.612 29.984 34.203 1.00 68.38 110 ALA A N 1
ATOM 791 C CA . ALA A 1 110 ? -7.409 29.168 33.968 1.00 68.38 110 ALA A CA 1
ATOM 792 C C . ALA A 1 110 ? -7.444 27.766 34.619 1.00 68.38 110 ALA A C 1
ATOM 794 O O . ALA A 1 110 ? -6.435 27.057 34.634 1.00 68.38 110 ALA A O 1
ATOM 795 N N . GLY A 1 111 ? -8.588 27.365 35.177 1.00 71.06 111 GLY A N 1
ATOM 796 C CA . GLY A 1 111 ? -8.769 26.089 35.864 1.00 71.06 111 GLY A CA 1
ATOM 797 C C . GLY A 1 111 ? -8.720 24.875 34.934 1.00 71.06 111 GLY A C 1
ATOM 798 O O . GLY A 1 111 ? -9.109 24.948 33.774 1.00 71.06 111 GLY A O 1
ATOM 799 N N . VAL A 1 112 ? -8.251 23.736 35.452 1.00 75.62 112 VAL A N 1
ATOM 800 C CA . VAL A 1 112 ? -8.191 22.473 34.694 1.00 75.62 112 VAL A CA 1
ATOM 801 C C . VAL A 1 112 ? -9.582 21.843 34.576 1.00 75.62 112 VAL A C 1
ATOM 803 O O . VAL A 1 112 ? -10.248 21.720 35.598 1.00 75.62 112 VAL A O 1
ATOM 806 N N . ILE A 1 113 ? -9.997 21.380 33.393 1.00 78.94 113 ILE A N 1
ATOM 807 C CA . ILE A 1 113 ? -11.218 20.572 33.204 1.00 78.94 113 ILE A CA 1
ATOM 808 C C . ILE A 1 113 ? -10.840 19.090 33.207 1.00 78.94 113 ILE A C 1
ATOM 810 O O . ILE A 1 113 ? -10.155 18.631 32.300 1.00 78.94 113 ILE A O 1
ATOM 814 N N . ASN A 1 114 ? -11.289 18.320 34.194 1.00 80.56 114 ASN A N 1
ATOM 815 C CA . ASN A 1 114 ? -11.157 16.863 34.196 1.00 80.56 114 ASN A CA 1
ATOM 816 C C . ASN A 1 114 ? -12.521 16.222 33.919 1.00 80.56 114 ASN A C 1
ATOM 818 O O . ASN A 1 114 ? -13.452 16.437 34.691 1.00 80.56 114 ASN A O 1
ATOM 822 N N . ILE A 1 115 ? -12.639 15.414 32.868 1.00 81.44 115 ILE A N 1
ATOM 823 C CA . ILE A 1 115 ? -13.845 14.650 32.531 1.00 81.44 115 ILE A CA 1
ATOM 824 C C . ILE A 1 115 ? -13.486 13.172 32.523 1.00 81.44 115 ILE A C 1
ATOM 826 O O . ILE A 1 115 ? -12.620 12.743 31.768 1.00 81.44 115 ILE A O 1
ATOM 830 N N . ALA A 1 116 ? -14.155 12.387 33.361 1.00 82.56 116 ALA A N 1
ATOM 831 C CA . ALA A 1 116 ? -13.976 10.945 33.430 1.00 82.56 116 ALA A CA 1
ATOM 832 C C . ALA A 1 116 ? -15.305 10.243 33.142 1.00 82.56 116 ALA A C 1
ATOM 834 O O . ALA A 1 116 ? -16.170 10.170 34.016 1.00 82.56 116 ALA A O 1
ATOM 835 N N . MET A 1 117 ? -15.433 9.711 31.924 1.00 79.00 117 MET A N 1
ATOM 836 C CA . MET A 1 117 ? -16.556 8.902 31.447 1.00 79.00 117 MET A CA 1
ATOM 837 C C . MET A 1 117 ? -16.267 7.398 31.429 1.00 79.00 117 MET A C 1
ATOM 839 O O . MET A 1 117 ? -16.859 6.655 30.656 1.00 79.00 117 MET A O 1
ATOM 843 N N . THR A 1 118 ? -15.356 6.929 32.283 1.00 75.38 118 THR A N 1
ATOM 844 C CA . THR A 1 118 ? -14.729 5.595 32.205 1.00 75.38 118 THR A CA 1
ATOM 845 C C . THR A 1 118 ? -15.692 4.412 32.247 1.00 75.38 118 THR A C 1
ATOM 847 O O . THR A 1 118 ? -15.342 3.328 31.790 1.00 75.38 118 THR A O 1
ATOM 850 N N . THR A 1 119 ? -16.893 4.593 32.796 1.00 75.75 119 THR A N 1
ATOM 851 C CA . THR A 1 119 ? -17.908 3.536 32.851 1.00 75.75 119 THR A CA 1
ATOM 852 C C . THR A 1 119 ? -18.924 3.622 31.719 1.00 75.75 119 THR A C 1
ATOM 854 O O . THR A 1 119 ? -19.662 2.661 31.540 1.00 75.75 119 THR A O 1
ATOM 857 N N . PHE A 1 120 ? -18.969 4.716 30.948 1.00 77.31 120 PHE A N 1
ATOM 858 C CA . PHE A 1 120 ? -20.025 4.962 29.970 1.00 77.31 120 PHE A CA 1
ATOM 859 C C . PHE A 1 120 ? -19.982 3.977 28.792 1.00 77.31 120 PHE A C 1
ATOM 861 O O . PHE A 1 120 ? -18.922 3.796 28.193 1.00 77.31 120 PHE A O 1
ATOM 868 N N . THR A 1 121 ? -21.118 3.358 28.450 1.00 78.06 121 THR A N 1
ATOM 869 C CA . THR A 1 121 ? -21.215 2.345 27.374 1.00 78.06 121 THR A CA 1
ATOM 870 C C . THR A 1 121 ? -22.134 2.742 26.212 1.00 78.06 121 THR A C 1
ATOM 872 O O . THR A 1 121 ? -22.241 1.987 25.249 1.00 78.06 121 THR A O 1
ATOM 875 N N . GLY A 1 122 ? -22.838 3.877 26.302 1.00 76.62 122 GLY A N 1
ATOM 876 C CA . GLY A 1 122 ? -23.756 4.370 25.264 1.00 76.62 122 GLY A CA 1
ATOM 877 C C . GLY A 1 122 ? -23.057 5.173 24.159 1.00 76.62 122 GLY A C 1
ATOM 878 O O . GLY A 1 122 ? -21.837 5.152 24.033 1.00 76.62 122 GLY A O 1
ATOM 879 N N . MET A 1 123 ? -23.823 5.916 23.356 1.00 84.19 123 MET A N 1
ATOM 880 C CA . MET A 1 123 ? -23.254 6.923 22.447 1.00 84.19 123 MET A CA 1
ATOM 881 C C . MET A 1 123 ? -23.136 8.271 23.162 1.00 84.19 123 MET A C 1
ATOM 883 O O . MET A 1 123 ? -24.069 8.675 23.851 1.00 84.19 123 MET A O 1
ATOM 887 N N . ALA A 1 124 ? -22.023 8.982 23.001 1.00 83.88 124 ALA A N 1
ATOM 888 C CA . ALA A 1 124 ? -21.860 10.317 23.576 1.00 83.88 124 ALA A CA 1
ATOM 889 C C . ALA A 1 124 ? -21.254 11.302 22.577 1.00 83.88 124 ALA A C 1
ATOM 891 O O . ALA A 1 124 ? -20.386 10.947 21.777 1.00 83.88 124 ALA A O 1
ATOM 892 N N . THR A 1 125 ? -21.672 12.561 22.667 1.00 88.62 125 THR A N 1
ATOM 893 C CA . THR A 1 125 ? -20.895 13.689 22.157 1.00 88.62 125 THR A CA 1
ATOM 894 C C . THR A 1 125 ? -20.478 14.571 23.325 1.00 88.62 125 THR A C 1
ATOM 896 O O . THR A 1 125 ? -21.249 14.821 24.252 1.00 88.62 125 THR A O 1
ATOM 899 N N . LEU A 1 126 ? -19.224 14.996 23.315 1.00 89.31 126 LEU A N 1
ATOM 900 C CA . LEU A 1 126 ? -18.643 15.842 24.340 1.00 89.31 126 LEU A CA 1
ATOM 901 C C . LEU A 1 126 ? -18.061 17.079 23.670 1.00 89.31 126 LEU A C 1
ATOM 903 O O . LEU A 1 126 ? -17.184 16.952 22.822 1.00 89.31 126 LEU A O 1
ATOM 907 N N . GLU A 1 127 ? -18.520 18.258 24.063 1.00 91.94 127 GLU A N 1
ATOM 908 C CA . GLU A 1 127 ? -17.992 19.539 23.610 1.00 91.94 127 GLU A CA 1
ATOM 909 C C . GLU A 1 127 ? -17.407 20.308 24.796 1.00 91.94 127 GLU A C 1
ATOM 911 O O . GLU A 1 127 ? -18.109 20.601 25.761 1.00 91.94 127 GLU A O 1
ATOM 916 N N . THR A 1 128 ? -16.118 20.640 24.760 1.00 88.81 128 THR A N 1
ATOM 917 C CA . THR A 1 128 ? -15.457 21.346 25.861 1.00 88.81 128 THR A CA 1
ATOM 918 C C . THR A 1 128 ? -14.730 22.594 25.384 1.00 88.81 128 THR A C 1
ATOM 920 O O . THR A 1 128 ? -14.040 22.594 24.364 1.00 88.81 128 THR A O 1
ATOM 923 N N . ILE A 1 129 ? -14.856 23.679 26.144 1.00 86.62 129 ILE A N 1
ATOM 924 C CA . ILE A 1 129 ? -14.183 24.947 25.880 1.00 86.62 129 ILE A CA 1
ATOM 925 C C . ILE A 1 129 ? -13.516 25.424 27.172 1.00 86.62 129 ILE A C 1
ATOM 927 O O . ILE A 1 129 ? -14.169 25.650 28.188 1.00 86.62 129 ILE A O 1
ATOM 931 N N . SER A 1 130 ? -12.198 25.600 27.116 1.00 86.38 130 SER A N 1
ATOM 932 C CA . SER A 1 130 ? -11.379 26.207 28.164 1.00 86.38 130 SER A CA 1
ATOM 933 C C . SER A 1 130 ? -10.585 27.360 27.570 1.00 86.38 130 SER A C 1
ATOM 935 O O . SER A 1 130 ? -9.787 27.159 26.655 1.00 86.38 130 SER A O 1
ATOM 937 N N . ILE A 1 131 ? -10.752 28.572 28.100 1.00 76.00 131 ILE A N 1
ATOM 938 C CA . ILE A 1 131 ? -10.054 29.750 27.562 1.00 76.00 131 ILE A CA 1
ATOM 939 C C . ILE A 1 131 ? -8.546 29.774 27.871 1.00 76.00 131 ILE A C 1
ATOM 941 O O . ILE A 1 131 ? -7.790 30.445 27.170 1.00 76.00 131 ILE A O 1
ATOM 945 N N . ALA A 1 132 ? -8.090 29.080 28.921 1.00 72.31 132 ALA A N 1
ATOM 946 C CA . ALA A 1 132 ? -6.694 29.130 29.375 1.00 72.31 132 ALA A CA 1
ATOM 947 C C . ALA A 1 132 ? -6.204 27.863 30.098 1.00 72.31 132 ALA A C 1
ATOM 949 O O . ALA A 1 132 ? -5.011 27.564 30.041 1.00 72.31 132 ALA A O 1
ATOM 950 N N . GLY A 1 133 ? -7.086 27.126 30.777 1.00 81.44 133 GLY A N 1
ATOM 951 C CA . GLY A 1 133 ? -6.716 25.962 31.581 1.00 81.44 133 GLY A CA 1
ATOM 952 C C . GLY A 1 133 ? -6.545 24.671 30.781 1.00 81.44 133 GLY A C 1
ATOM 953 O O . GLY A 1 133 ? -7.102 24.518 29.695 1.00 81.44 133 GLY A O 1
ATOM 954 N N . ALA A 1 134 ? -5.772 23.734 31.333 1.00 87.56 134 ALA A N 1
ATOM 955 C CA . ALA A 1 134 ? -5.588 22.408 30.747 1.00 87.56 134 ALA A CA 1
ATOM 956 C C . ALA A 1 134 ? -6.878 21.573 30.802 1.00 87.56 134 ALA A C 1
ATOM 958 O O . ALA A 1 134 ? -7.765 21.832 31.612 1.00 87.56 134 ALA A O 1
ATOM 959 N N . GLN A 1 135 ? -6.970 20.539 29.977 1.00 90.06 135 GLN A N 1
ATOM 960 C CA . GLN A 1 135 ? -8.098 19.617 29.966 1.00 90.06 135 GLN A CA 1
ATOM 961 C C . GLN A 1 135 ? -7.610 18.170 29.946 1.00 90.06 135 GLN A C 1
ATOM 963 O O . GLN A 1 135 ? -6.695 17.835 29.198 1.00 90.06 135 GLN A O 1
ATOM 968 N N . ASN A 1 136 ? -8.235 17.319 30.755 1.00 89.81 136 ASN A N 1
ATOM 969 C CA . ASN A 1 136 ? -8.023 15.877 30.783 1.00 89.81 136 ASN A CA 1
ATOM 970 C C . ASN A 1 136 ? -9.373 15.182 30.602 1.00 89.81 136 ASN A C 1
ATOM 972 O O . ASN A 1 136 ? -10.214 15.212 31.497 1.00 89.81 136 ASN A O 1
ATOM 976 N N . ILE A 1 137 ? -9.577 14.552 29.455 1.00 89.31 137 ILE A N 1
ATOM 977 C CA . ILE A 1 137 ? -10.797 13.852 29.074 1.00 89.31 137 ILE A CA 1
ATOM 978 C C . ILE A 1 137 ? -10.458 12.367 28.959 1.00 89.31 137 ILE A C 1
ATOM 980 O O . ILE A 1 137 ? -9.554 11.981 28.223 1.00 89.31 137 ILE A O 1
ATOM 984 N N . VAL A 1 138 ? -11.178 11.528 29.696 1.00 88.19 138 VAL A N 1
ATOM 985 C CA . VAL A 1 138 ? -11.046 10.069 29.661 1.00 88.19 138 VAL A CA 1
ATOM 986 C C . VAL A 1 138 ? -12.417 9.481 29.363 1.00 88.19 138 VAL A C 1
ATOM 988 O O . VAL A 1 138 ? -13.339 9.646 30.158 1.00 88.19 138 VAL A O 1
ATOM 991 N N . THR A 1 139 ? -12.570 8.812 28.227 1.00 85.50 139 THR A N 1
ATOM 992 C CA . THR A 1 139 ? -13.835 8.209 27.782 1.00 85.50 139 THR A CA 1
ATOM 993 C C . THR A 1 139 ? -13.957 6.739 28.203 1.00 85.50 139 THR A C 1
ATOM 995 O O . THR A 1 139 ? -12.967 6.093 28.559 1.00 85.50 139 THR A O 1
ATOM 998 N N . GLY A 1 140 ? -15.193 6.235 28.241 1.00 79.69 140 GLY A N 1
ATOM 999 C CA . GLY A 1 140 ? -15.520 4.829 28.517 1.00 79.69 140 GLY A CA 1
ATOM 1000 C C . GLY A 1 140 ? -15.486 3.973 27.252 1.00 79.69 140 GLY A C 1
ATOM 1001 O O . GLY A 1 140 ? -14.861 4.359 26.275 1.00 79.69 140 GLY A O 1
ATOM 1002 N N . SER A 1 141 ? -16.159 2.819 27.256 1.00 78.69 141 SER A N 1
ATOM 1003 C CA . SER A 1 141 ? -16.263 1.918 26.090 1.00 78.69 141 SER A CA 1
ATOM 1004 C C . SER A 1 141 ? -17.371 2.285 25.102 1.00 78.69 141 SER A C 1
ATOM 1006 O O . SER A 1 141 ? -17.458 1.697 24.026 1.00 78.69 141 SER A O 1
ATOM 1008 N N . GLY A 1 142 ? -18.221 3.248 25.454 1.00 76.94 142 GLY A N 1
ATOM 1009 C CA . GLY A 1 142 ? -19.243 3.797 24.576 1.00 76.94 142 GLY A CA 1
ATOM 1010 C C . GLY A 1 142 ? -18.664 4.644 23.441 1.00 76.94 142 GLY A C 1
ATOM 1011 O O . GLY A 1 142 ? -17.707 5.389 23.653 1.00 76.94 142 GLY A O 1
ATOM 1012 N N . ALA A 1 143 ? -19.267 4.562 22.250 1.00 76.19 143 ALA A N 1
ATOM 1013 C CA . ALA A 1 143 ? -18.853 5.331 21.077 1.00 76.19 143 ALA A CA 1
ATOM 1014 C C . ALA A 1 143 ? -18.973 6.841 21.343 1.00 76.19 143 ALA A C 1
ATOM 1016 O O . ALA A 1 143 ? -20.079 7.379 21.428 1.00 76.19 143 ALA A O 1
ATOM 1017 N N . THR A 1 144 ? -17.833 7.518 21.469 1.00 84.44 144 THR A N 1
ATOM 1018 C CA . THR A 1 144 ? -17.771 8.909 21.928 1.00 84.44 144 THR A CA 1
ATOM 1019 C C . THR A 1 144 ? -17.106 9.814 20.897 1.00 84.44 144 THR A C 1
ATOM 1021 O O . THR A 1 144 ? -15.965 9.581 20.497 1.00 84.44 144 THR A O 1
ATOM 1024 N N . THR A 1 145 ? -17.794 10.880 20.493 1.00 90.06 145 THR A N 1
ATOM 1025 C CA . THR A 1 145 ? -17.199 11.989 19.737 1.00 90.06 145 THR A CA 1
ATOM 1026 C C . THR A 1 145 ? -16.802 13.101 20.702 1.00 90.06 145 THR A C 1
ATOM 1028 O O . THR A 1 145 ? -17.628 13.540 21.496 1.00 90.06 145 THR A O 1
ATOM 1031 N N . VAL A 1 146 ? -15.559 13.573 20.637 1.00 91.88 146 VAL A N 1
ATOM 1032 C CA . VAL A 1 146 ? -15.044 14.644 21.502 1.00 91.88 146 VAL A CA 1
ATOM 1033 C C . VAL A 1 146 ? -14.630 15.838 20.651 1.00 91.88 146 VAL A C 1
ATOM 1035 O O . VAL A 1 146 ? -13.772 15.705 19.788 1.00 91.88 146 VAL A O 1
ATOM 1038 N N . THR A 1 147 ? -15.178 17.012 20.934 1.00 94.00 147 THR A N 1
ATOM 1039 C CA . THR A 1 147 ? -14.726 18.305 20.417 1.00 94.00 147 THR A CA 1
ATOM 1040 C C . THR A 1 147 ? -14.207 19.118 21.593 1.00 94.00 147 THR A C 1
ATOM 1042 O O . THR A 1 147 ? -14.965 19.433 22.500 1.00 94.00 147 THR A O 1
ATOM 1045 N N . ALA A 1 148 ? -12.924 19.460 21.614 1.00 92.19 148 ALA A N 1
ATOM 1046 C CA . ALA A 1 148 ? -12.315 20.147 22.745 1.00 92.19 148 ALA A CA 1
ATOM 1047 C C . ALA A 1 148 ? -11.438 21.309 22.284 1.00 92.19 148 ALA A C 1
ATOM 1049 O O . ALA A 1 148 ? -10.507 21.133 21.499 1.00 92.19 148 ALA A O 1
ATOM 1050 N N . THR A 1 149 ? -11.709 22.499 22.814 1.00 91.31 149 THR A N 1
ATOM 1051 C CA . THR A 1 149 ? -10.913 23.708 22.589 1.00 91.31 149 THR A CA 1
ATOM 1052 C C . THR A 1 149 ? -10.267 24.153 23.890 1.00 91.31 149 THR A C 1
ATOM 1054 O O . THR A 1 149 ? -10.954 24.404 24.876 1.00 91.31 149 THR A O 1
ATOM 1057 N N . SER A 1 150 ? -8.944 24.271 23.900 1.00 88.69 150 SER A N 1
ATOM 1058 C CA . SER A 1 150 ? -8.152 24.797 25.010 1.00 88.69 150 SER A CA 1
ATOM 1059 C C . SER A 1 150 ? -7.418 26.077 24.597 1.00 88.69 150 SER A C 1
ATOM 1061 O O . SER A 1 150 ? -7.095 26.296 23.426 1.00 88.69 150 SER A O 1
ATOM 1063 N N . GLY A 1 151 ? -7.135 26.935 25.573 1.00 85.62 151 GLY A N 1
ATOM 1064 C CA . GLY A 1 151 ? -6.239 28.075 25.434 1.00 85.62 151 GLY A CA 1
ATOM 1065 C C . GLY A 1 151 ? -4.780 27.646 25.250 1.00 85.62 151 GLY A C 1
ATOM 1066 O O . GLY A 1 151 ? -4.417 26.903 24.337 1.00 85.62 151 GLY A O 1
ATOM 1067 N N . ALA A 1 152 ? -3.926 28.108 26.164 1.00 84.62 152 ALA A N 1
ATOM 1068 C CA . ALA A 1 152 ? -2.529 27.680 26.262 1.00 84.62 152 ALA A CA 1
ATOM 1069 C C . ALA A 1 152 ? -2.330 26.396 27.097 1.00 84.62 152 ALA A C 1
ATOM 1071 O O . ALA A 1 152 ? -1.217 25.883 27.170 1.00 84.62 152 ALA A O 1
ATOM 1072 N N . GLY A 1 153 ? -3.377 25.886 27.753 1.00 87.25 153 GLY A N 1
ATOM 1073 C CA . GLY A 1 153 ? -3.313 24.664 28.553 1.00 87.25 153 GLY A CA 1
ATOM 1074 C C . GLY A 1 153 ? -3.235 23.396 27.699 1.00 87.25 153 GLY A C 1
ATOM 1075 O O . GLY A 1 153 ? -3.792 23.349 26.601 1.00 87.25 153 GLY A O 1
ATOM 1076 N N . ALA A 1 154 ? -2.577 22.357 28.220 1.00 90.31 154 ALA A N 1
ATOM 1077 C CA . ALA A 1 154 ? -2.510 21.047 27.570 1.00 90.31 154 ALA A CA 1
ATOM 1078 C C . ALA A 1 154 ? -3.900 20.406 27.426 1.00 90.31 154 ALA A C 1
ATOM 1080 O O . ALA A 1 154 ? -4.767 20.618 28.273 1.00 90.31 154 ALA A O 1
ATOM 1081 N N . LEU A 1 155 ? -4.097 19.608 26.382 1.00 92.25 155 LEU A N 1
ATOM 1082 C CA . LEU A 1 155 ? -5.337 18.903 26.083 1.00 92.25 155 LEU A CA 1
ATOM 1083 C C . LEU A 1 155 ? -5.048 17.405 25.954 1.00 92.25 155 LEU A C 1
ATOM 1085 O O . LEU A 1 155 ? -4.457 16.961 24.976 1.00 92.25 155 LEU A O 1
ATOM 1089 N N . ASN A 1 156 ? -5.457 16.626 26.951 1.00 93.00 156 ASN A N 1
ATOM 1090 C CA . ASN A 1 156 ? -5.287 15.177 26.975 1.00 93.00 156 ASN A CA 1
ATOM 1091 C C . ASN A 1 156 ? -6.651 14.508 26.783 1.00 93.00 156 ASN A C 1
ATOM 1093 O O . ASN A 1 156 ? -7.534 14.697 27.615 1.00 93.00 156 ASN A O 1
ATOM 1097 N N . ILE A 1 157 ? -6.832 13.738 25.712 1.00 90.69 157 ILE A N 1
ATOM 1098 C CA . ILE A 1 157 ? -8.071 13.035 25.365 1.00 90.69 157 ILE A CA 1
ATOM 1099 C C . ILE A 1 157 ? -7.736 11.560 25.192 1.00 90.69 157 ILE A C 1
ATOM 1101 O O . ILE A 1 157 ? -7.011 11.184 24.277 1.00 90.69 157 ILE A O 1
ATOM 1105 N N . THR A 1 158 ? -8.251 10.718 26.079 1.00 89.12 158 THR A N 1
ATOM 1106 C CA . THR A 1 158 ? -7.968 9.281 26.066 1.00 89.12 158 THR A CA 1
ATOM 1107 C C . THR A 1 158 ? -9.233 8.442 26.219 1.00 89.12 158 THR A C 1
ATOM 1109 O O . THR A 1 158 ? -10.267 8.955 26.651 1.00 89.12 158 THR A O 1
ATOM 1112 N N . GLY A 1 159 ? -9.171 7.152 25.895 1.00 83.88 159 GLY A N 1
ATOM 1113 C CA . GLY A 1 159 ? -10.174 6.165 26.315 1.00 83.88 159 GLY A CA 1
ATOM 1114 C C . GLY A 1 159 ? -10.643 5.219 25.213 1.00 83.88 159 GLY A C 1
ATOM 1115 O O . GLY A 1 159 ? -10.518 5.503 24.030 1.00 83.88 159 GLY A O 1
ATOM 1116 N N . VAL A 1 160 ? -11.219 4.092 25.629 1.00 79.12 160 VAL A N 1
ATOM 1117 C CA . VAL A 1 160 ? -11.404 2.886 24.795 1.00 79.12 160 VAL A CA 1
ATOM 1118 C C . VAL A 1 160 ? -12.602 2.927 23.832 1.00 79.12 160 VAL A C 1
ATOM 1120 O O . VAL A 1 160 ? -12.783 2.020 23.026 1.00 79.12 160 VAL A O 1
ATOM 1123 N N . GLY A 1 161 ? -13.444 3.957 23.910 1.00 81.25 161 GLY A N 1
ATOM 1124 C CA . GLY A 1 161 ? -14.653 4.131 23.098 1.00 81.25 161 GLY A CA 1
ATOM 1125 C C . GLY A 1 161 ? -14.602 5.343 22.169 1.00 81.25 161 GLY A C 1
ATOM 1126 O O . GLY A 1 161 ? -15.627 5.726 21.604 1.00 81.25 161 GLY A O 1
ATOM 1127 N N . LEU A 1 162 ? -13.441 5.985 22.013 1.00 87.25 162 LEU A N 1
ATOM 1128 C CA . LEU A 1 162 ? -13.303 7.145 21.133 1.00 87.25 162 LEU A CA 1
ATOM 1129 C C . LEU A 1 162 ? -13.672 6.788 19.691 1.00 87.25 162 LEU A C 1
ATOM 1131 O O . LEU A 1 162 ? -13.180 5.810 19.139 1.00 87.25 162 LEU A O 1
ATOM 1135 N N . LYS A 1 163 ? -14.542 7.606 19.092 1.00 88.38 163 LYS A N 1
ATOM 1136 C CA . LYS A 1 163 ? -14.964 7.490 17.693 1.00 88.38 163 LYS A CA 1
ATOM 1137 C C . LYS A 1 163 ? -14.384 8.588 16.812 1.00 88.38 163 LYS A C 1
ATOM 1139 O O . LYS A 1 163 ? -13.872 8.322 15.728 1.00 88.38 163 LYS A O 1
ATOM 1144 N N . SER A 1 164 ? -14.488 9.831 17.269 1.00 91.06 164 SER A N 1
ATOM 1145 C CA . SER A 1 164 ? -13.933 10.987 16.564 1.00 91.06 164 SER A CA 1
ATOM 1146 C C . SER A 1 164 ? -13.436 12.009 17.573 1.00 91.06 164 SER A C 1
ATOM 1148 O O . SER A 1 164 ? -14.091 12.227 18.594 1.00 91.06 164 SER A O 1
ATOM 1150 N N . VAL A 1 165 ? -12.305 12.646 17.292 1.00 91.75 165 VAL A N 1
ATOM 1151 C CA . VAL A 1 165 ? -11.709 13.663 18.162 1.00 91.75 165 VAL A CA 1
ATOM 1152 C C . VAL A 1 165 ? -11.388 14.918 17.357 1.00 91.75 165 VAL A C 1
ATOM 1154 O O . VAL A 1 165 ? -10.628 14.862 16.400 1.00 91.75 165 VAL A O 1
ATOM 1157 N N . PHE A 1 166 ? -11.912 16.064 17.780 1.00 94.06 166 PHE A N 1
ATOM 1158 C CA . PHE A 1 166 ? -11.616 17.387 17.237 1.00 94.06 166 PHE A CA 1
ATOM 1159 C C . PHE A 1 166 ? -10.979 18.237 18.342 1.00 94.06 166 PHE A C 1
ATOM 1161 O O . PHE A 1 166 ? -11.666 18.836 19.166 1.00 94.06 166 PHE A O 1
ATOM 1168 N N . ALA A 1 167 ? -9.652 18.260 18.389 1.00 92.88 167 ALA A N 1
ATOM 1169 C CA . ALA A 1 167 ? -8.852 18.915 19.414 1.00 92.88 167 ALA A CA 1
ATOM 1170 C C . ALA A 1 167 ? -8.230 20.212 18.880 1.00 92.88 167 ALA A C 1
ATOM 1172 O O . ALA A 1 167 ? -7.566 20.226 17.845 1.00 92.88 167 ALA A O 1
ATOM 1173 N N . THR A 1 168 ? -8.435 21.324 19.584 1.00 92.56 168 THR A N 1
ATOM 1174 C CA . THR A 1 168 ? -7.844 22.624 19.239 1.00 92.56 168 THR A CA 1
ATOM 1175 C C . THR A 1 168 ? -7.174 23.250 20.457 1.00 92.56 168 THR A C 1
ATOM 1177 O O . THR A 1 168 ? -7.794 23.389 21.507 1.00 92.56 168 THR A O 1
ATOM 1180 N N . THR A 1 169 ? -5.924 23.688 20.321 1.00 88.81 169 THR A N 1
ATOM 1181 C CA . THR A 1 169 ? -5.235 24.537 21.304 1.00 88.81 169 THR A CA 1
ATOM 1182 C C . THR A 1 169 ? -4.852 25.858 20.646 1.00 88.81 169 THR A C 1
ATOM 1184 O O . THR A 1 169 ? -4.117 25.881 19.659 1.00 88.81 169 THR A O 1
ATOM 1187 N N . THR A 1 170 ? -5.331 26.978 21.189 1.00 87.12 170 THR A N 1
ATOM 1188 C CA . THR A 1 170 ? -5.060 28.318 20.626 1.00 87.12 170 THR A CA 1
ATOM 1189 C C . THR A 1 170 ? -3.696 28.889 21.032 1.00 87.12 170 THR A C 1
ATOM 1191 O O . THR A 1 170 ? -3.259 29.882 20.456 1.00 87.12 170 THR A O 1
ATOM 1194 N N . GLY A 1 171 ? -3.007 28.262 21.994 1.00 84.44 171 GLY A N 1
ATOM 1195 C CA . GLY A 1 171 ? -1.635 28.588 22.400 1.00 84.44 171 GLY A CA 1
ATOM 1196 C C . GLY A 1 171 ? -0.680 27.388 22.339 1.00 84.44 171 GLY A C 1
ATOM 1197 O O . GLY A 1 171 ? -0.911 26.422 21.614 1.00 84.44 171 GLY A O 1
ATOM 1198 N N . ALA A 1 172 ? 0.386 27.430 23.141 1.00 86.88 172 ALA A N 1
ATOM 1199 C CA . ALA A 1 172 ? 1.437 26.404 23.198 1.00 86.88 172 ALA A CA 1
ATOM 1200 C C . ALA A 1 172 ? 1.050 25.113 23.958 1.00 86.88 172 ALA A C 1
ATOM 1202 O O . ALA A 1 172 ? 1.917 24.365 24.412 1.00 86.88 172 ALA A O 1
ATOM 1203 N N . GLY A 1 173 ? -0.247 24.853 24.135 1.00 88.88 173 GLY A N 1
ATOM 1204 C CA . GLY A 1 173 ? -0.737 23.669 24.838 1.00 88.88 173 GLY A CA 1
ATOM 1205 C C . GLY A 1 173 ? -0.435 22.393 24.056 1.00 88.88 173 GLY A C 1
ATOM 1206 O O . GLY A 1 173 ? -0.806 22.284 22.888 1.00 88.88 173 GLY A O 1
ATOM 1207 N N . ALA A 1 174 ? 0.228 21.426 24.695 1.00 92.06 174 ALA A N 1
ATOM 1208 C CA . ALA A 1 174 ? 0.456 20.111 24.103 1.00 92.06 174 ALA A CA 1
ATOM 1209 C C . ALA A 1 174 ? -0.854 19.316 23.998 1.00 92.06 174 ALA A C 1
ATOM 1211 O O . ALA A 1 174 ? -1.731 19.457 24.854 1.00 92.06 174 ALA A O 1
ATOM 1212 N N . GLN A 1 175 ? -0.972 18.472 22.978 1.00 94.50 175 GLN A N 1
ATOM 1213 C CA . GLN A 1 175 ? -2.125 17.606 22.755 1.00 94.50 175 GLN A CA 1
ATOM 1214 C C . GLN A 1 175 ? -1.698 16.147 22.862 1.00 94.50 175 GLN A C 1
ATOM 1216 O O . GLN A 1 175 ? -0.768 15.734 22.175 1.00 94.50 175 GLN A O 1
ATOM 1221 N N . THR A 1 176 ? -2.384 15.375 23.699 1.00 93.38 176 THR A N 1
ATOM 1222 C CA . THR A 1 176 ? -2.227 13.917 23.770 1.00 93.38 176 THR A CA 1
ATOM 1223 C C . THR A 1 176 ? -3.570 13.292 23.447 1.00 93.38 176 THR A C 1
ATOM 1225 O O . THR A 1 176 ? -4.526 13.509 24.188 1.00 93.38 176 THR A O 1
ATOM 1228 N N . ILE A 1 177 ? -3.667 12.546 22.354 1.00 91.12 177 ILE A N 1
ATOM 1229 C CA . ILE A 1 177 ? -4.917 11.948 21.883 1.00 91.12 177 ILE A CA 1
ATOM 1230 C C . ILE A 1 177 ? -4.689 10.456 21.690 1.00 91.12 177 ILE A C 1
ATOM 1232 O O . ILE A 1 177 ? -3.763 10.079 20.979 1.00 91.12 177 ILE A O 1
ATOM 1236 N N . GLY A 1 178 ? -5.527 9.603 22.276 1.00 87.00 178 GLY A N 1
ATOM 1237 C CA . GLY A 1 178 ? -5.483 8.191 21.911 1.00 87.00 178 GLY A CA 1
ATOM 1238 C C . GLY A 1 178 ? -6.534 7.284 22.523 1.00 87.00 178 GLY A C 1
ATOM 1239 O O . GLY A 1 178 ? -7.078 7.555 23.589 1.00 87.00 178 GLY A O 1
ATOM 1240 N N . ASP A 1 179 ? -6.818 6.178 21.850 1.00 80.31 179 ASP A N 1
ATOM 1241 C CA . ASP A 1 179 ? -7.849 5.213 22.259 1.00 80.31 179 ASP A CA 1
ATOM 1242 C C . ASP A 1 179 ? -7.396 4.248 23.382 1.00 80.31 179 ASP A C 1
ATOM 1244 O O . ASP A 1 179 ? -8.217 3.625 24.057 1.00 80.31 179 ASP A O 1
ATOM 1248 N N . GLY A 1 180 ? -6.095 4.202 23.688 1.00 69.06 180 GLY A N 1
ATOM 1249 C CA . GLY A 1 180 ? -5.535 3.340 24.735 1.00 69.06 180 GLY A CA 1
ATOM 1250 C C . GLY A 1 180 ? -5.472 1.861 24.328 1.00 69.06 180 GLY A C 1
ATOM 1251 O O . GLY A 1 180 ? -5.758 1.498 23.201 1.00 69.06 180 GLY A O 1
ATOM 1252 N N . ILE A 1 181 ? -5.057 0.977 25.245 1.00 54.50 181 ILE A N 1
ATOM 1253 C CA . ILE A 1 181 ? -4.869 -0.455 24.946 1.00 54.50 181 ILE A CA 1
ATOM 1254 C C . ILE A 1 181 ? -6.185 -1.206 25.209 1.00 54.50 181 ILE A C 1
ATOM 1256 O O . ILE A 1 181 ? -6.490 -1.525 26.360 1.00 54.50 181 ILE A O 1
ATOM 1260 N N . GLY A 1 182 ? -6.960 -1.502 24.161 1.00 51.28 182 GLY A N 1
ATOM 1261 C CA . GLY A 1 182 ? -8.104 -2.419 24.248 1.00 51.28 182 GLY A CA 1
ATOM 1262 C C . GLY A 1 182 ? -9.175 -2.205 23.178 1.00 51.28 182 GLY A C 1
ATOM 1263 O O . GLY A 1 182 ? -9.960 -1.275 23.297 1.00 51.28 182 GLY A O 1
ATOM 1264 N N . ASN A 1 183 ? -9.234 -3.108 22.186 1.00 48.94 183 ASN A N 1
ATOM 1265 C CA . ASN A 1 183 ? -10.285 -3.263 21.161 1.00 48.94 183 ASN A CA 1
ATOM 1266 C C . ASN A 1 183 ? -10.904 -1.947 20.638 1.00 48.94 183 ASN A C 1
ATOM 1268 O O . ASN A 1 183 ? -12.121 -1.857 20.467 1.00 48.94 183 ASN A O 1
ATOM 1272 N N . GLY A 1 184 ? -10.069 -0.935 20.385 1.00 52.78 184 GLY A N 1
ATOM 1273 C CA . GLY A 1 184 ? -10.446 0.404 19.932 1.00 52.78 184 GLY A CA 1
ATOM 1274 C C . GLY A 1 184 ? -10.861 0.459 18.463 1.00 52.78 184 GLY A C 1
ATOM 1275 O O . GLY A 1 184 ? -10.392 1.315 17.731 1.00 52.78 184 GLY A O 1
ATOM 1276 N N . VAL A 1 185 ? -11.769 -0.417 18.021 1.00 58.94 185 VAL A N 1
ATOM 1277 C CA . VAL A 1 185 ? -12.254 -0.497 16.623 1.00 58.94 185 VAL A CA 1
ATOM 1278 C C . VAL A 1 185 ? -13.030 0.755 16.169 1.00 58.94 185 VAL A C 1
ATOM 1280 O O . VAL A 1 185 ? -13.544 0.807 15.055 1.00 58.94 185 VAL A O 1
ATOM 1283 N N . ASN A 1 186 ? -13.199 1.746 17.044 1.00 69.19 186 ASN A N 1
ATOM 1284 C CA . ASN A 1 186 ? -14.141 2.837 16.840 1.00 69.19 186 ASN A CA 1
ATOM 1285 C C . ASN A 1 186 ? -13.499 4.135 16.363 1.00 69.19 186 ASN A C 1
ATOM 1287 O O . ASN A 1 186 ? -14.238 4.941 15.803 1.00 69.19 186 ASN A O 1
ATOM 1291 N N . LEU A 1 187 ? -12.203 4.375 16.596 1.00 79.56 187 LEU A N 1
ATOM 1292 C CA . LEU A 1 187 ? -11.601 5.660 16.246 1.00 79.56 187 LEU A CA 1
ATOM 1293 C C . LEU A 1 187 ? -11.473 5.747 14.726 1.00 79.56 187 LEU A C 1
ATOM 1295 O O . LEU A 1 187 ? -10.755 4.969 14.124 1.00 79.56 187 LEU A O 1
ATOM 1299 N N . VAL A 1 188 ? -12.202 6.678 14.112 1.00 84.62 188 VAL A N 1
ATOM 1300 C CA . VAL A 1 188 ? -12.226 6.870 12.651 1.00 84.62 188 VAL A CA 1
ATOM 1301 C C . VAL A 1 188 ? -11.583 8.192 12.254 1.00 84.62 188 VAL A C 1
ATOM 1303 O O . VAL A 1 188 ? -11.064 8.323 11.152 1.00 84.62 188 VAL A O 1
ATOM 1306 N N . GLU A 1 189 ? -11.626 9.203 13.125 1.00 92.69 189 GLU A N 1
ATOM 1307 C CA . GLU A 1 189 ? -11.146 10.539 12.776 1.00 92.69 189 GLU A CA 1
ATOM 1308 C C . GLU A 1 189 ? -10.509 11.258 13.965 1.00 92.69 189 GLU A C 1
ATOM 1310 O O . GLU A 1 189 ? -11.100 11.364 15.042 1.00 92.69 189 GLU A O 1
ATOM 1315 N N . VAL A 1 190 ? -9.326 11.826 13.745 1.00 93.56 190 VAL A N 1
ATOM 1316 C CA . VAL A 1 190 ? -8.668 12.764 14.651 1.00 93.56 190 VAL A CA 1
ATOM 1317 C C . VAL A 1 190 ? -8.329 14.029 13.877 1.00 93.56 190 VAL A C 1
ATOM 1319 O O . VAL A 1 190 ? -7.596 13.993 12.895 1.00 93.56 190 VAL A O 1
ATOM 1322 N N . LYS A 1 191 ? -8.804 15.179 14.343 1.00 95.00 191 LYS A N 1
ATOM 1323 C CA . LYS A 1 191 ? -8.365 16.495 13.885 1.00 95.00 191 LYS A CA 1
ATOM 1324 C C . LYS A 1 191 ? -7.738 17.237 15.052 1.00 95.00 191 LYS A C 1
ATOM 1326 O O . LYS A 1 191 ? -8.441 17.621 15.981 1.00 95.00 191 LYS A O 1
ATOM 1331 N N . ALA A 1 192 ? -6.434 17.451 14.986 1.00 93.62 192 ALA A N 1
ATOM 1332 C CA . ALA A 1 192 ? -5.646 18.104 16.018 1.00 93.62 192 ALA A CA 1
ATOM 1333 C C . ALA A 1 192 ? -5.043 19.397 15.452 1.00 93.62 192 ALA A C 1
ATOM 1335 O O . ALA A 1 192 ? -4.404 19.402 14.400 1.00 93.62 192 ALA A O 1
ATOM 1336 N N . THR A 1 193 ? -5.321 20.535 16.083 1.00 94.12 193 THR A N 1
ATOM 1337 C CA . THR A 1 193 ? -4.818 21.847 15.648 1.00 94.12 193 THR A CA 1
ATOM 1338 C C . THR A 1 193 ? -4.208 22.582 16.825 1.00 94.12 193 THR A C 1
ATOM 1340 O O . THR A 1 193 ? -4.896 22.857 17.804 1.00 94.12 193 THR A O 1
ATOM 1343 N N . SER A 1 194 ? -2.927 22.920 16.743 1.00 91.31 194 SER A N 1
ATOM 1344 C CA . SER A 1 194 ? -2.201 23.666 17.764 1.00 91.31 194 SER A CA 1
ATOM 1345 C C . SER A 1 194 ? -1.549 24.910 17.179 1.00 91.31 194 SER A C 1
ATOM 1347 O O . SER A 1 194 ? -1.066 24.892 16.049 1.00 91.31 194 SER A O 1
ATOM 1349 N N . ALA A 1 195 ? -1.493 25.996 17.951 1.00 88.38 195 ALA A N 1
ATOM 1350 C CA . ALA A 1 195 ? -0.641 27.117 17.587 1.00 88.38 195 ALA A CA 1
ATOM 1351 C C . ALA A 1 195 ? 0.832 26.701 17.676 1.00 88.38 195 ALA A C 1
ATOM 1353 O O . ALA A 1 195 ? 1.520 26.748 16.673 1.00 88.38 195 ALA A O 1
ATOM 1354 N N . GLU A 1 196 ? 1.320 26.234 18.825 1.00 89.00 196 GLU A N 1
ATOM 1355 C CA . GLU A 1 196 ? 2.761 25.957 19.033 1.00 89.00 196 GLU A CA 1
ATOM 1356 C C . GLU A 1 196 ? 3.036 24.638 19.774 1.00 89.00 196 GLU A C 1
ATOM 1358 O O . GLU A 1 196 ? 4.178 24.206 19.906 1.00 89.00 196 GLU A O 1
ATOM 1363 N N . GLY A 1 197 ? 2.000 23.996 20.309 1.00 91.62 197 GLY A N 1
ATOM 1364 C CA . GLY A 1 197 ? 2.140 22.828 21.169 1.00 91.62 197 GLY A CA 1
ATOM 1365 C C . GLY A 1 197 ? 2.490 21.554 20.406 1.00 91.62 197 GLY A C 1
ATOM 1366 O O . GLY A 1 197 ? 2.082 21.358 19.256 1.00 91.62 197 GLY A O 1
ATOM 1367 N N . ALA A 1 198 ? 3.237 20.677 21.079 1.00 94.94 198 ALA A N 1
ATOM 1368 C CA . ALA A 1 198 ? 3.507 19.326 20.605 1.00 94.94 198 ALA A CA 1
ATOM 1369 C C . ALA A 1 198 ? 2.214 18.501 20.533 1.00 94.94 198 ALA A C 1
ATOM 1371 O O . ALA A 1 198 ? 1.292 18.714 21.321 1.00 94.94 198 ALA A O 1
ATOM 1372 N N . GLN A 1 199 ? 2.153 17.556 19.603 1.00 96.06 199 GLN A N 1
ATOM 1373 C CA . GLN A 1 199 ? 1.015 16.667 19.402 1.00 96.06 199 GLN A CA 1
ATOM 1374 C C . GLN A 1 199 ? 1.498 15.220 19.455 1.00 96.06 199 GLN A C 1
ATOM 1376 O O . GLN A 1 199 ? 2.377 14.826 18.692 1.00 96.06 199 GLN A O 1
ATOM 1381 N N . THR A 1 200 ? 0.911 14.436 20.348 1.00 96.19 200 THR A N 1
ATOM 1382 C CA . THR A 1 200 ? 1.071 12.986 20.417 1.00 96.19 200 THR A CA 1
ATOM 1383 C C . THR A 1 200 ? -0.284 12.355 20.142 1.00 96.19 200 THR A C 1
ATOM 1385 O O . THR A 1 200 ? -1.220 12.537 20.919 1.00 96.19 200 THR A O 1
ATOM 1388 N N . ILE A 1 201 ? -0.400 11.653 19.020 1.00 94.19 201 ILE A N 1
ATOM 1389 C CA . ILE A 1 201 ? -1.628 10.997 18.575 1.00 94.19 201 ILE A CA 1
ATOM 1390 C C . ILE A 1 201 ? -1.328 9.508 18.468 1.00 94.19 201 ILE A C 1
ATOM 1392 O O . ILE A 1 201 ? -0.396 9.115 17.774 1.00 94.19 201 ILE A O 1
ATOM 1396 N N . THR A 1 202 ? -2.093 8.680 19.167 1.00 91.38 202 THR A N 1
ATOM 1397 C CA . THR A 1 202 ? -1.919 7.227 19.168 1.00 91.38 202 THR A CA 1
ATOM 1398 C C . THR A 1 202 ? -3.268 6.558 18.987 1.00 91.38 202 THR A C 1
ATOM 1400 O O . THR A 1 202 ? -4.130 6.674 19.855 1.00 91.38 202 THR A O 1
ATOM 1403 N N . SER A 1 203 ? -3.450 5.839 17.887 1.00 88.38 203 SER A N 1
ATOM 1404 C CA . SER A 1 203 ? -4.574 4.925 17.715 1.00 88.38 203 SER A CA 1
ATOM 1405 C C . SER A 1 203 ? -4.085 3.486 17.710 1.00 88.38 203 SER A C 1
ATOM 1407 O O . SER A 1 203 ? -3.026 3.180 17.177 1.00 88.38 203 SER A O 1
ATOM 1409 N N . THR A 1 204 ? -4.875 2.610 18.316 1.00 84.25 204 THR A N 1
ATOM 1410 C CA . THR A 1 204 ? -4.728 1.152 18.262 1.00 84.25 204 THR A CA 1
ATOM 1411 C C . THR A 1 204 ? -5.865 0.508 17.459 1.00 84.25 204 THR A C 1
ATOM 1413 O O . THR A 1 204 ? -6.097 -0.698 17.558 1.00 84.25 204 THR A O 1
ATOM 1416 N N . SER A 1 205 ? -6.609 1.317 16.696 1.00 82.56 205 SER A N 1
ATOM 1417 C CA . SER A 1 205 ? -7.735 0.877 15.878 1.00 82.56 205 SER A CA 1
ATOM 1418 C C . SER A 1 205 ? -7.285 -0.105 14.803 1.00 82.56 205 SER A C 1
ATOM 1420 O O . SER A 1 205 ? -6.297 0.106 14.113 1.00 82.56 205 SER A O 1
ATOM 1422 N N . THR A 1 206 ? -8.048 -1.175 14.609 1.00 84.12 206 THR A N 1
ATOM 1423 C CA . THR A 1 206 ? -7.855 -2.071 13.459 1.00 84.12 206 THR A CA 1
ATOM 1424 C C . THR A 1 206 ? -8.633 -1.604 12.223 1.00 84.12 206 THR A C 1
ATOM 1426 O O . THR A 1 206 ? -8.542 -2.222 11.169 1.00 84.12 206 THR A O 1
ATOM 1429 N N . ASN A 1 207 ? -9.464 -0.566 12.364 1.00 85.56 207 ASN A N 1
ATOM 1430 C CA . ASN A 1 207 ? -10.158 0.101 11.266 1.00 85.56 207 ASN A CA 1
ATOM 1431 C C . ASN A 1 207 ? -9.349 1.309 10.799 1.00 85.56 207 ASN A C 1
ATOM 1433 O O . ASN A 1 207 ? -8.698 1.946 11.623 1.00 85.56 207 ASN A O 1
ATOM 1437 N N . ALA A 1 208 ? -9.521 1.669 9.527 1.00 89.88 208 ALA A N 1
ATOM 1438 C CA . ALA A 1 208 ? -8.969 2.882 8.933 1.00 89.88 208 ALA A CA 1
ATOM 1439 C C . ALA A 1 208 ? -9.275 4.143 9.763 1.00 89.88 208 ALA A C 1
ATOM 1441 O O . ALA A 1 208 ? -10.438 4.433 10.078 1.00 89.88 208 ALA A O 1
ATOM 1442 N N . VAL A 1 209 ? -8.231 4.915 10.044 1.00 92.31 209 VAL A N 1
ATOM 1443 C CA . VAL A 1 209 ? -8.248 6.164 10.801 1.00 92.31 209 VAL A CA 1
ATOM 1444 C C . VAL A 1 209 ? -7.776 7.311 9.918 1.00 92.31 209 VAL A C 1
ATOM 1446 O O . VAL A 1 209 ? -6.742 7.244 9.263 1.00 92.31 209 VAL A O 1
ATOM 1449 N N . VAL A 1 210 ? -8.506 8.425 9.944 1.00 95.62 210 VAL A N 1
ATOM 1450 C CA . VAL A 1 210 ? -8.078 9.678 9.318 1.00 95.62 210 VAL A CA 1
ATOM 1451 C C . VAL A 1 210 ? -7.526 10.620 10.381 1.00 95.62 210 VAL A C 1
ATOM 1453 O O . VAL A 1 210 ? -8.263 11.094 11.244 1.00 95.62 210 VAL A O 1
ATOM 1456 N N . VAL A 1 211 ? -6.243 10.956 10.295 1.00 96.62 211 VAL A N 1
ATOM 1457 C CA . VAL A 1 211 ? -5.573 11.914 11.179 1.00 96.62 211 VAL A CA 1
ATOM 1458 C C . VAL A 1 211 ? -5.244 13.187 10.405 1.00 96.62 211 VAL A C 1
ATOM 1460 O O . VAL A 1 211 ? -4.518 13.158 9.421 1.00 96.62 211 VAL A O 1
ATOM 1463 N N . ASN A 1 212 ? -5.743 14.330 10.867 1.00 96.56 212 ASN A N 1
ATOM 1464 C CA . ASN A 1 212 ? -5.388 15.660 10.378 1.00 96.56 212 ASN A CA 1
ATOM 1465 C C . ASN A 1 212 ? -4.729 16.446 11.520 1.00 96.56 212 ASN A C 1
ATOM 1467 O O . ASN A 1 212 ? -5.427 16.988 12.378 1.00 96.56 212 ASN A O 1
ATOM 1471 N N . ALA A 1 213 ? -3.399 16.512 11.539 1.00 95.12 213 ALA A N 1
ATOM 1472 C CA . ALA A 1 213 ? -2.616 17.168 12.581 1.00 95.12 213 ALA A CA 1
ATOM 1473 C C . ALA A 1 213 ? -1.929 18.436 12.052 1.00 95.12 213 ALA A C 1
ATOM 1475 O O . ALA A 1 213 ? -1.256 18.436 11.024 1.00 95.12 213 ALA A O 1
ATOM 1476 N N . THR A 1 214 ? -2.066 19.555 12.758 1.00 94.25 214 THR A N 1
ATOM 1477 C CA . THR A 1 214 ? -1.418 20.822 12.387 1.00 94.25 214 THR A CA 1
ATOM 1478 C C . THR A 1 214 ? -0.886 21.515 13.632 1.00 94.25 214 THR A C 1
ATOM 1480 O O . THR A 1 214 ? -1.637 21.770 14.564 1.00 94.25 214 THR A O 1
ATOM 1483 N N . SER A 1 215 ? 0.404 21.840 13.650 1.00 92.44 215 SER A N 1
ATOM 1484 C CA . SER A 1 215 ? 1.037 22.691 14.669 1.00 92.44 215 SER A CA 1
ATOM 1485 C C . SER A 1 215 ? 1.998 23.640 13.971 1.00 92.44 215 SER A C 1
ATOM 1487 O O . SER A 1 215 ? 2.589 23.234 12.982 1.00 92.44 215 SER A O 1
ATOM 1489 N N . THR A 1 216 ? 2.177 24.892 14.409 1.00 90.81 216 THR A N 1
ATOM 1490 C CA . THR A 1 216 ? 3.162 25.747 13.714 1.00 90.81 216 THR A CA 1
ATOM 1491 C C . THR A 1 216 ? 4.590 25.310 14.019 1.00 90.81 216 THR A C 1
ATOM 1493 O O . THR A 1 216 ? 5.381 25.170 13.091 1.00 90.81 216 THR A O 1
ATOM 1496 N N . THR A 1 217 ? 4.917 25.047 15.287 1.00 91.50 217 THR A N 1
ATOM 1497 C CA . THR A 1 217 ? 6.287 24.750 15.753 1.00 91.50 217 THR A CA 1
ATOM 1498 C C . THR A 1 217 ? 6.400 23.490 16.606 1.00 91.50 217 THR A C 1
ATOM 1500 O O . THR A 1 217 ? 7.509 23.026 16.867 1.00 91.50 217 THR A O 1
ATOM 1503 N N . GLY A 1 218 ? 5.282 22.928 17.063 1.00 92.62 218 GLY A N 1
ATOM 1504 C CA . GLY A 1 218 ? 5.292 21.783 17.961 1.00 92.62 218 GLY A CA 1
ATOM 1505 C C . GLY A 1 218 ? 5.629 20.483 17.242 1.00 92.62 218 GLY A C 1
ATOM 1506 O O . GLY A 1 218 ? 5.175 20.246 16.120 1.00 92.62 218 GLY A O 1
ATOM 1507 N N . GLN A 1 219 ? 6.400 19.632 17.917 1.00 95.00 219 GLN A N 1
ATOM 1508 C CA . GLN A 1 219 ? 6.712 18.277 17.462 1.00 95.00 219 GLN A CA 1
ATOM 1509 C C . GLN A 1 219 ? 5.440 17.449 17.278 1.00 95.00 219 GLN A C 1
ATOM 1511 O O . GLN A 1 219 ? 4.530 17.520 18.106 1.00 95.00 219 GLN A O 1
ATOM 1516 N N . GLN A 1 220 ? 5.405 16.642 16.221 1.00 96.19 220 GLN A N 1
ATOM 1517 C CA . GLN A 1 220 ? 4.343 15.671 15.978 1.00 96.19 220 GLN A CA 1
ATOM 1518 C C . GLN A 1 220 ? 4.877 14.249 16.143 1.00 96.19 220 GLN A C 1
ATOM 1520 O O . GLN A 1 220 ? 5.899 13.893 15.561 1.00 96.19 220 GLN A O 1
ATOM 1525 N N . ILE A 1 221 ? 4.185 13.459 16.961 1.00 97.19 221 ILE A N 1
ATOM 1526 C CA . ILE A 1 221 ? 4.382 12.017 17.114 1.00 97.19 221 ILE A CA 1
ATOM 1527 C C . ILE A 1 221 ? 3.026 11.375 16.847 1.00 97.19 221 ILE A C 1
ATOM 1529 O O . ILE A 1 221 ? 2.103 11.529 17.648 1.00 97.19 221 ILE A O 1
ATOM 1533 N N . ILE A 1 222 ? 2.894 10.707 15.710 1.00 96.81 222 ILE A N 1
ATOM 1534 C CA . ILE A 1 222 ? 1.652 10.080 15.267 1.00 96.81 222 ILE A CA 1
ATOM 1535 C C . ILE A 1 222 ? 1.908 8.584 15.134 1.00 96.81 222 ILE A C 1
ATOM 1537 O O . ILE A 1 222 ? 2.905 8.153 14.562 1.00 96.81 222 ILE A O 1
ATOM 1541 N N . THR A 1 223 ? 1.026 7.785 15.712 1.00 95.50 223 THR A N 1
ATOM 1542 C CA . THR A 1 223 ? 1.030 6.333 15.570 1.00 95.50 223 THR A CA 1
ATOM 1543 C C . THR A 1 223 ? -0.393 5.890 15.304 1.00 95.50 223 THR A C 1
ATOM 1545 O O . THR A 1 223 ? -1.279 6.208 16.104 1.00 95.50 223 THR A O 1
ATOM 1548 N N . THR A 1 224 ? -0.619 5.225 14.180 1.00 93.62 224 THR A N 1
ATOM 1549 C CA . THR A 1 224 ? -1.915 4.631 13.848 1.00 93.62 224 THR A CA 1
ATOM 1550 C C . THR A 1 224 ? -1.837 3.107 13.938 1.00 93.62 224 THR A C 1
ATOM 1552 O O . THR A 1 224 ? -0.927 2.583 14.589 1.00 93.62 224 THR A O 1
ATOM 1555 N N . GLY A 1 225 ? -2.900 2.430 13.511 1.00 88.44 225 GLY A N 1
ATOM 1556 C CA . GLY A 1 225 ? -3.180 1.062 13.916 1.00 88.44 225 GLY A CA 1
ATOM 1557 C C . GLY A 1 225 ? -2.840 0.042 12.838 1.00 88.44 225 GLY A C 1
ATOM 1558 O O . GLY A 1 225 ? -1.724 -0.002 12.353 1.00 88.44 225 GLY A O 1
ATOM 1559 N N . SER A 1 226 ? -3.773 -0.862 12.541 1.00 89.75 226 SER A N 1
ATOM 1560 C CA . SER A 1 226 ? -3.596 -1.880 11.489 1.00 89.75 226 SER A CA 1
ATOM 1561 C C . SER A 1 226 ? -4.593 -1.716 10.336 1.00 89.75 226 SER A C 1
ATOM 1563 O O . SER A 1 226 ? -4.917 -2.692 9.654 1.00 89.75 226 SER A O 1
ATOM 1565 N N . GLY A 1 227 ? -5.235 -0.552 10.251 1.00 89.25 227 GLY A N 1
ATOM 1566 C CA . GLY A 1 227 ? -6.172 -0.220 9.186 1.00 89.25 227 GLY A CA 1
ATOM 1567 C C . GLY A 1 227 ? -5.459 0.548 8.079 1.00 89.25 227 GLY A C 1
ATOM 1568 O O . GLY A 1 227 ? -4.398 1.086 8.312 1.00 89.25 227 GLY A O 1
ATOM 1569 N N . ALA A 1 228 ? -6.080 0.646 6.901 1.00 92.25 228 ALA A N 1
ATOM 1570 C CA . ALA A 1 228 ? -5.610 1.529 5.830 1.00 92.25 228 ALA A CA 1
ATOM 1571 C C . ALA A 1 228 ? -5.833 3.001 6.223 1.00 92.25 228 ALA A C 1
ATOM 1573 O O . ALA A 1 228 ? -6.917 3.566 6.017 1.00 92.25 228 ALA A O 1
ATOM 1574 N N . ASP A 1 229 ? -4.837 3.590 6.861 1.00 94.88 229 ASP A N 1
ATOM 1575 C CA . ASP A 1 229 ? -4.901 4.853 7.565 1.00 94.88 229 ASP A CA 1
ATOM 1576 C C . ASP A 1 229 ? -4.522 6.028 6.653 1.00 94.88 229 ASP A C 1
ATOM 1578 O O . ASP A 1 229 ? -3.797 5.920 5.665 1.00 94.88 229 ASP A O 1
ATOM 1582 N N . ILE A 1 230 ? -5.053 7.211 6.965 1.00 96.75 230 ILE A N 1
ATOM 1583 C CA . ILE A 1 230 ? -4.744 8.437 6.228 1.00 96.75 230 ILE A CA 1
ATOM 1584 C C . ILE A 1 230 ? -4.232 9.486 7.199 1.00 96.75 230 ILE A C 1
ATOM 1586 O O . ILE A 1 230 ? -5.003 10.048 7.978 1.00 96.75 230 ILE A O 1
ATOM 1590 N N . VAL A 1 231 ? -2.955 9.838 7.089 1.00 97.88 231 VAL A N 1
ATOM 1591 C CA . VAL A 1 231 ? -2.319 10.857 7.924 1.00 97.88 231 VAL A CA 1
ATOM 1592 C C . VAL A 1 231 ? -1.997 12.096 7.095 1.00 97.88 231 VAL A C 1
ATOM 1594 O O . VAL A 1 231 ? -1.277 12.054 6.103 1.00 97.88 231 VAL A O 1
ATOM 1597 N N . ARG A 1 232 ? -2.517 13.243 7.526 1.00 97.12 232 ARG A N 1
ATOM 1598 C CA . ARG A 1 232 ? -2.163 14.571 7.024 1.00 97.12 232 ARG A CA 1
ATOM 1599 C C . ARG A 1 232 ? -1.543 15.379 8.145 1.00 97.12 232 ARG A C 1
ATOM 1601 O O . ARG A 1 232 ? -2.213 15.673 9.136 1.00 97.12 232 ARG A O 1
ATOM 1608 N N . ALA A 1 233 ? -0.283 15.752 7.976 1.00 95.81 233 ALA A N 1
ATOM 1609 C CA . ALA A 1 233 ? 0.509 16.411 9.005 1.00 95.81 233 ALA A CA 1
ATOM 1610 C C . ALA A 1 233 ? 1.152 17.708 8.489 1.00 95.81 233 ALA A C 1
ATOM 1612 O O . ALA A 1 233 ? 1.366 17.900 7.293 1.00 95.81 233 ALA A O 1
ATOM 1613 N N . SER A 1 234 ? 1.405 18.644 9.404 1.00 94.50 234 SER A N 1
ATOM 1614 C CA . SER A 1 234 ? 2.053 19.926 9.097 1.00 94.50 234 SER A CA 1
ATOM 1615 C C . SER A 1 234 ? 2.606 20.592 10.352 1.00 94.50 234 SER A C 1
ATOM 1617 O O . SER A 1 234 ? 1.833 20.954 11.244 1.00 94.50 234 SER A O 1
ATOM 1619 N N . THR A 1 235 ? 3.921 20.802 10.397 1.00 93.19 235 THR A N 1
ATOM 1620 C CA . THR A 1 235 ? 4.661 21.571 11.408 1.00 93.19 235 THR A CA 1
ATOM 1621 C C . THR A 1 235 ? 6.047 21.970 10.917 1.00 93.19 235 THR A C 1
ATOM 1623 O O . THR A 1 235 ? 6.601 21.324 10.038 1.00 93.19 235 THR A O 1
ATOM 1626 N N . THR A 1 236 ? 6.613 23.034 11.488 1.00 92.44 236 THR A N 1
ATOM 1627 C CA . THR A 1 236 ? 8.013 23.447 11.264 1.00 92.44 236 THR A CA 1
ATOM 1628 C C . THR A 1 236 ? 8.985 22.849 12.289 1.00 92.44 236 THR A C 1
ATOM 1630 O O . THR A 1 236 ? 10.158 23.215 12.322 1.00 92.44 236 THR A O 1
ATOM 1633 N N . SER A 1 237 ? 8.511 21.947 13.159 1.00 92.06 237 SER A N 1
ATOM 1634 C CA . SER A 1 237 ? 9.370 21.222 14.101 1.00 92.06 237 SER A CA 1
ATOM 1635 C C . SER A 1 237 ? 10.459 20.447 13.361 1.00 92.06 237 SER A C 1
ATOM 1637 O O . SER A 1 237 ? 10.186 19.758 12.384 1.00 92.06 237 SER A O 1
ATOM 1639 N N . ALA A 1 238 ? 11.685 20.506 13.876 1.00 89.94 238 ALA A N 1
ATOM 1640 C CA . ALA A 1 238 ? 12.847 19.860 13.269 1.00 89.94 238 ALA A CA 1
ATOM 1641 C C . ALA A 1 238 ? 12.886 18.332 13.442 1.00 89.94 238 ALA A C 1
ATOM 1643 O O . ALA A 1 238 ? 13.778 17.694 12.897 1.00 89.94 238 ALA A O 1
ATOM 1644 N N . ILE A 1 239 ? 12.005 17.751 14.261 1.00 91.19 239 ILE A N 1
ATOM 1645 C CA . ILE A 1 239 ? 11.917 16.299 14.458 1.00 91.19 239 ILE A CA 1
ATOM 1646 C C . ILE A 1 239 ? 10.450 15.931 14.637 1.00 91.19 239 ILE A C 1
ATOM 1648 O O . ILE A 1 239 ? 9.827 16.362 15.615 1.00 91.19 239 ILE A O 1
ATOM 1652 N N . ASN A 1 240 ? 9.931 15.111 13.732 1.00 96.56 240 ASN A N 1
ATOM 1653 C CA . ASN A 1 240 ? 8.581 14.562 13.766 1.00 96.56 240 ASN A CA 1
ATOM 1654 C C . ASN A 1 240 ? 8.627 13.074 13.422 1.00 96.56 240 ASN A C 1
ATOM 1656 O O . ASN A 1 240 ? 9.523 12.626 12.709 1.00 96.56 240 ASN A O 1
ATOM 1660 N N . THR A 1 241 ? 7.674 12.308 13.936 1.00 97.88 241 THR A N 1
ATOM 1661 C CA . THR A 1 241 ? 7.609 10.863 13.707 1.00 97.88 241 THR A CA 1
ATOM 1662 C C . THR A 1 241 ? 6.180 10.453 13.399 1.00 97.88 241 THR A C 1
ATOM 1664 O O . THR A 1 241 ? 5.263 10.815 14.138 1.00 97.88 241 THR A O 1
ATOM 1667 N N . ILE A 1 242 ? 6.004 9.692 12.326 1.00 98.25 242 ILE A N 1
ATOM 1668 C CA . ILE A 1 242 ? 4.740 9.089 11.912 1.00 98.25 242 ILE A CA 1
ATOM 1669 C C . ILE A 1 242 ? 5.012 7.602 11.679 1.00 98.25 242 ILE A C 1
ATOM 1671 O O . ILE A 1 242 ? 5.918 7.270 10.926 1.00 98.25 242 ILE A O 1
ATOM 1675 N N . ASN A 1 243 ? 4.251 6.731 12.337 1.00 97.75 243 ASN A N 1
ATOM 1676 C CA . ASN A 1 243 ? 4.264 5.288 12.086 1.00 97.75 243 ASN A CA 1
ATOM 1677 C C . ASN A 1 243 ? 2.825 4.845 11.825 1.00 97.75 243 ASN A C 1
ATOM 1679 O O . ASN A 1 243 ? 1.985 5.083 12.703 1.00 97.75 243 ASN A O 1
ATOM 1683 N N . THR A 1 244 ? 2.532 4.256 10.667 1.00 96.38 244 THR A N 1
ATOM 1684 C CA . THR A 1 244 ? 1.147 3.919 10.303 1.00 96.38 244 THR A CA 1
ATOM 1685 C C . THR A 1 244 ? 0.780 2.454 10.505 1.00 96.38 244 THR A C 1
ATOM 1687 O O . THR A 1 244 ? -0.328 2.198 10.963 1.00 96.38 244 THR A O 1
ATOM 1690 N N . GLY A 1 245 ? 1.756 1.545 10.454 1.00 92.8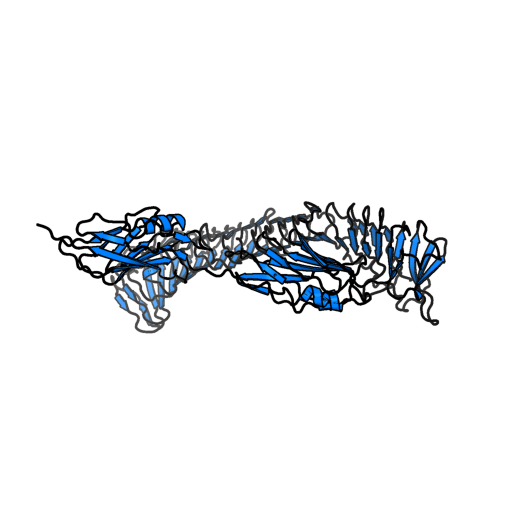1 245 GLY A N 1
ATOM 1691 C CA . GLY A 1 245 ? 1.616 0.203 11.008 1.00 92.81 245 GLY A CA 1
ATOM 1692 C C . GLY A 1 245 ? 1.364 -0.837 9.930 1.00 92.81 245 GLY A C 1
ATOM 1693 O O . GLY A 1 245 ? 2.274 -1.165 9.191 1.00 92.81 245 GLY A O 1
ATOM 1694 N N . ASN A 1 246 ? 0.185 -1.445 9.918 1.00 91.31 246 ASN A N 1
ATOM 1695 C CA . ASN A 1 246 ? -0.182 -2.417 8.887 1.00 91.31 246 ASN A CA 1
ATOM 1696 C C . ASN A 1 246 ? -1.359 -1.863 8.079 1.00 91.31 246 ASN A C 1
ATOM 1698 O O . ASN A 1 246 ? -2.254 -1.260 8.663 1.00 91.31 246 ASN A O 1
ATOM 1702 N N . GLY A 1 247 ? -1.468 -2.251 6.812 1.00 91.50 247 GLY A N 1
ATOM 1703 C CA . GLY A 1 247 ? -2.504 -1.789 5.895 1.00 91.50 247 GLY A CA 1
ATOM 1704 C C . GLY A 1 247 ? -1.937 -0.814 4.868 1.00 91.50 247 GLY A C 1
ATOM 1705 O O . GLY A 1 247 ? -0.869 -0.272 5.054 1.00 91.50 247 GLY A O 1
ATOM 1706 N N . ASN A 1 248 ? -2.665 -0.614 3.768 1.00 94.69 248 ASN A N 1
ATOM 1707 C CA . ASN A 1 248 ? -2.245 0.302 2.708 1.00 94.69 248 ASN A CA 1
ATOM 1708 C C . ASN A 1 248 ? -2.515 1.747 3.147 1.00 94.69 248 ASN A C 1
ATOM 1710 O O . ASN A 1 248 ? -3.650 2.241 3.049 1.00 94.69 248 ASN A O 1
ATOM 1714 N N . ASP A 1 249 ? -1.483 2.403 3.640 1.00 96.81 249 ASP A N 1
ATOM 1715 C CA . ASP A 1 249 ? -1.537 3.687 4.302 1.00 96.81 249 ASP A CA 1
ATOM 1716 C C . ASP A 1 249 ? -1.223 4.843 3.356 1.00 96.81 249 ASP A C 1
ATOM 1718 O O . ASP A 1 249 ? -0.540 4.743 2.335 1.00 96.81 249 ASP A O 1
ATOM 1722 N N . ARG A 1 250 ? -1.745 6.021 3.701 1.00 98.06 250 ARG A N 1
ATOM 1723 C CA . ARG A 1 250 ? -1.436 7.258 2.988 1.00 98.06 250 ARG A CA 1
ATOM 1724 C C . ARG A 1 250 ? -0.992 8.345 3.944 1.00 98.06 250 ARG A C 1
ATOM 1726 O O . ARG A 1 250 ? -1.815 8.940 4.648 1.00 98.06 250 ARG A O 1
ATOM 1733 N N . VAL A 1 251 ? 0.277 8.724 3.854 1.00 98.38 251 VAL A N 1
ATOM 1734 C CA . VAL A 1 251 ? 0.845 9.850 4.596 1.00 98.38 251 VAL A CA 1
ATOM 1735 C C . VAL A 1 251 ? 1.101 11.020 3.651 1.00 98.38 251 VAL A C 1
ATOM 1737 O O . VAL A 1 251 ? 1.703 10.888 2.593 1.00 98.38 251 VAL A O 1
ATOM 1740 N N . THR A 1 252 ? 0.617 12.206 4.010 1.00 97.25 252 THR A N 1
ATOM 1741 C CA . THR A 1 252 ? 0.877 13.437 3.258 1.00 97.25 252 THR A CA 1
ATOM 1742 C C . THR A 1 252 ? 1.253 14.563 4.208 1.00 97.25 252 THR A C 1
ATOM 1744 O O . THR A 1 252 ? 0.406 15.085 4.943 1.00 97.25 252 THR A O 1
ATOM 1747 N N . ILE A 1 253 ? 2.509 14.990 4.150 1.00 96.19 253 ILE A N 1
ATOM 1748 C CA . ILE A 1 253 ? 2.944 16.234 4.772 1.00 96.19 253 ILE A CA 1
ATOM 1749 C C . ILE A 1 253 ? 2.574 17.400 3.852 1.00 96.19 253 ILE A C 1
ATOM 1751 O O . ILE A 1 253 ? 2.789 17.378 2.641 1.00 96.19 253 ILE A O 1
ATOM 1755 N N . LEU A 1 254 ? 1.947 18.435 4.407 1.00 87.62 254 LEU A N 1
ATOM 1756 C CA . LEU A 1 254 ? 1.509 19.583 3.613 1.00 87.62 254 LEU A CA 1
ATOM 1757 C C . LEU A 1 254 ? 2.719 20.441 3.201 1.00 87.62 254 LEU A C 1
ATOM 1759 O O . LEU A 1 254 ? 3.403 20.986 4.064 1.00 87.62 254 LEU A O 1
ATOM 1763 N N . ALA A 1 255 ? 2.904 20.639 1.889 1.00 68.38 255 ALA A N 1
ATOM 1764 C CA . ALA A 1 255 ? 4.067 21.257 1.221 1.00 68.38 255 ALA A CA 1
ATOM 1765 C C . ALA A 1 255 ? 4.509 22.667 1.689 1.00 68.38 255 ALA A C 1
ATOM 1767 O O . ALA A 1 255 ? 5.480 23.222 1.186 1.00 68.38 255 ALA A O 1
ATOM 1768 N N . THR A 1 256 ? 3.797 23.299 2.623 1.00 68.75 256 THR A N 1
ATOM 1769 C CA . THR A 1 256 ? 4.188 24.590 3.220 1.00 68.75 256 THR A CA 1
ATOM 1770 C C . THR A 1 256 ? 4.966 24.449 4.530 1.00 68.75 256 THR A C 1
ATOM 1772 O O . THR A 1 256 ? 5.405 25.455 5.087 1.00 68.75 256 THR A O 1
ATOM 1775 N N . ALA A 1 257 ? 5.073 23.236 5.070 1.00 72.81 257 ALA A N 1
ATOM 1776 C CA . ALA A 1 257 ? 5.802 22.936 6.295 1.00 72.81 257 ALA A CA 1
ATOM 1777 C C . ALA A 1 257 ? 7.282 22.677 5.976 1.00 72.81 257 ALA A C 1
ATOM 1779 O O . ALA A 1 257 ? 7.558 21.996 5.010 1.00 72.81 257 ALA A O 1
ATOM 1780 N N . SER A 1 258 ? 8.220 23.215 6.763 1.00 86.00 258 SER A N 1
ATOM 1781 C CA . SER A 1 258 ? 9.673 22.956 6.620 1.00 86.00 258 SER A CA 1
ATOM 1782 C C . SER A 1 258 ? 10.215 22.064 7.745 1.00 86.00 258 SER A C 1
ATOM 1784 O O . SER A 1 258 ? 11.353 22.235 8.182 1.00 86.00 258 SER A O 1
ATOM 1786 N N . GLY A 1 259 ? 9.347 21.248 8.342 1.00 92.06 259 GLY A N 1
ATOM 1787 C CA . GLY A 1 259 ? 9.724 20.337 9.418 1.00 92.06 259 GLY A CA 1
ATOM 1788 C C . GLY A 1 259 ? 10.273 19.038 8.849 1.00 92.06 259 GLY A C 1
ATOM 1789 O O . GLY A 1 259 ? 9.880 18.657 7.762 1.00 92.06 259 GLY A O 1
ATOM 1790 N N . ASN A 1 260 ? 11.125 18.352 9.606 1.00 95.06 260 ASN A N 1
ATOM 1791 C CA . ASN A 1 260 ? 11.694 17.074 9.177 1.00 95.06 260 ASN A CA 1
ATOM 1792 C C . ASN A 1 260 ? 10.894 15.920 9.788 1.00 95.06 260 ASN A C 1
ATOM 1794 O O . ASN A 1 260 ? 10.635 15.922 11.002 1.00 95.06 260 ASN A O 1
ATOM 1798 N N . TYR A 1 261 ? 10.532 14.934 8.981 1.00 97.12 261 TYR A N 1
ATOM 1799 C CA . TYR A 1 261 ? 9.706 13.795 9.351 1.00 97.12 261 TYR A CA 1
ATOM 1800 C C . TYR A 1 261 ? 10.465 12.492 9.164 1.00 97.12 261 TYR A C 1
ATOM 1802 O O . TYR A 1 261 ? 11.101 12.247 8.150 1.00 97.12 261 TYR A O 1
ATOM 1810 N N . THR A 1 262 ? 10.358 11.618 10.156 1.00 98.06 262 THR A N 1
ATOM 1811 C CA . THR A 1 262 ? 10.545 10.186 9.951 1.00 98.06 262 THR A CA 1
ATOM 1812 C C . THR A 1 262 ? 9.168 9.572 9.759 1.00 98.06 262 THR A C 1
ATOM 1814 O O . THR A 1 262 ? 8.344 9.648 10.674 1.00 98.06 262 THR A O 1
ATOM 1817 N N . ILE A 1 263 ? 8.921 9.015 8.580 1.00 98.44 263 ILE A N 1
ATOM 1818 C CA . ILE A 1 263 ? 7.663 8.381 8.192 1.00 98.44 263 ILE A CA 1
ATOM 1819 C C . ILE A 1 263 ? 7.955 6.902 7.964 1.00 98.44 263 ILE A C 1
ATOM 1821 O O . ILE A 1 263 ? 8.864 6.577 7.211 1.00 98.44 263 ILE A O 1
ATOM 1825 N N . ASN A 1 264 ? 7.213 6.033 8.638 1.00 98.25 264 ASN A N 1
ATOM 1826 C CA . ASN A 1 264 ? 7.274 4.588 8.464 1.00 98.25 264 ASN A CA 1
ATOM 1827 C C . ASN A 1 264 ? 5.875 4.086 8.094 1.00 98.25 264 ASN A C 1
ATOM 1829 O O . ASN A 1 264 ? 4.965 4.234 8.921 1.00 98.25 264 ASN A O 1
ATOM 1833 N N . GLY A 1 265 ? 5.738 3.569 6.873 1.00 97.50 265 GLY A N 1
ATOM 1834 C CA . GLY A 1 265 ? 4.517 2.965 6.344 1.00 97.50 265 GLY A CA 1
ATOM 1835 C C . GLY A 1 265 ? 4.199 1.662 7.074 1.00 97.50 265 GLY A C 1
ATOM 1836 O O . GLY A 1 265 ? 3.287 1.614 7.901 1.00 97.50 265 GLY A O 1
ATOM 1837 N N . GLY A 1 266 ? 5.103 0.693 6.959 1.00 95.94 266 GLY A N 1
ATOM 1838 C CA . GLY A 1 266 ? 5.068 -0.579 7.665 1.00 95.94 266 GLY A CA 1
ATOM 1839 C C . GLY A 1 266 ? 4.722 -1.729 6.723 1.00 95.94 266 GLY A C 1
ATOM 1840 O O . GLY A 1 266 ? 5.477 -1.983 5.799 1.00 95.94 266 GLY A O 1
ATOM 1841 N N . ASP A 1 267 ? 3.672 -2.500 7.003 1.00 92.94 267 ASP A N 1
ATOM 1842 C CA . ASP A 1 267 ? 3.240 -3.575 6.095 1.00 92.94 267 ASP A CA 1
ATOM 1843 C C . ASP A 1 267 ? 2.068 -3.084 5.225 1.00 92.94 267 ASP A C 1
ATOM 1845 O O . ASP A 1 267 ? 1.021 -2.769 5.783 1.00 92.94 267 ASP A O 1
ATOM 1849 N N . GLY A 1 268 ? 2.130 -3.183 3.901 1.00 92.00 268 GLY A N 1
ATOM 1850 C CA . GLY A 1 268 ? 1.058 -2.766 2.990 1.00 92.00 268 GLY A CA 1
ATOM 1851 C C . GLY A 1 268 ? 1.611 -2.028 1.774 1.00 92.00 268 GLY A C 1
ATOM 1852 O O . GLY A 1 268 ? 2.789 -1.739 1.725 1.00 92.00 268 GLY A O 1
ATOM 1853 N N . ASP A 1 269 ? 0.764 -1.743 0.780 1.00 94.25 269 ASP A N 1
ATOM 1854 C CA . ASP A 1 269 ? 1.182 -0.889 -0.345 1.00 94.25 269 ASP A CA 1
ATOM 1855 C C . ASP A 1 269 ? 0.914 0.580 0.026 1.00 94.25 269 ASP A C 1
ATOM 1857 O O . ASP A 1 269 ? -0.238 1.047 -0.049 1.00 94.25 269 ASP A O 1
ATOM 1861 N N . ASP A 1 270 ? 1.950 1.297 0.449 1.00 95.81 270 ASP A N 1
ATOM 1862 C CA . ASP A 1 270 ? 1.845 2.613 1.068 1.00 95.81 270 ASP A CA 1
ATOM 1863 C C . ASP A 1 270 ? 2.122 3.767 0.098 1.00 95.81 270 ASP A C 1
ATOM 1865 O O . ASP A 1 270 ? 2.798 3.670 -0.924 1.00 95.81 270 ASP A O 1
ATOM 1869 N N . THR A 1 271 ? 1.567 4.941 0.405 1.00 97.88 271 THR A N 1
ATOM 1870 C CA . THR A 1 271 ? 1.879 6.191 -0.305 1.00 97.88 271 THR A CA 1
ATOM 1871 C C . THR A 1 271 ? 2.359 7.250 0.674 1.00 97.88 271 THR A C 1
ATOM 1873 O O . THR A 1 271 ? 1.560 7.817 1.433 1.00 97.88 271 THR A O 1
ATOM 1876 N N . LEU A 1 272 ? 3.648 7.575 0.610 1.00 98.50 272 LEU A N 1
ATOM 1877 C CA . LEU A 1 272 ? 4.331 8.468 1.540 1.00 98.50 272 LEU A CA 1
ATOM 1878 C C . LEU A 1 272 ? 4.797 9.744 0.824 1.00 98.50 272 LEU A C 1
ATOM 1880 O O . LEU A 1 272 ? 5.530 9.686 -0.157 1.00 98.50 272 LEU A O 1
ATOM 1884 N N . THR A 1 273 ? 4.385 10.914 1.325 1.00 97.25 273 THR A N 1
ATOM 1885 C CA . THR A 1 273 ? 4.830 12.225 0.811 1.00 97.25 273 THR A CA 1
ATOM 1886 C C . THR A 1 273 ? 5.415 13.091 1.933 1.00 97.25 273 THR A C 1
ATOM 1888 O O . THR A 1 273 ? 4.651 13.522 2.806 1.00 97.25 273 THR A O 1
ATOM 1891 N N . GLY A 1 274 ? 6.728 13.356 1.896 1.00 95.75 274 GLY A N 1
ATOM 1892 C CA . GLY A 1 274 ? 7.519 14.096 2.902 1.00 95.75 274 GLY A CA 1
ATOM 1893 C C . GLY A 1 274 ? 7.339 15.619 2.871 1.00 95.75 274 GLY A C 1
ATOM 1894 O O . GLY A 1 274 ? 7.265 16.273 3.913 1.00 95.75 274 GLY A O 1
ATOM 1895 N N . GLY A 1 275 ? 7.058 16.181 1.696 1.00 93.88 275 GLY A N 1
ATOM 1896 C CA . GLY A 1 275 ? 6.684 17.584 1.555 1.00 93.88 275 GLY A CA 1
ATOM 1897 C C . GLY A 1 275 ? 7.898 18.496 1.428 1.00 93.88 275 GLY A C 1
ATOM 1898 O O . GLY A 1 275 ? 8.418 18.645 0.334 1.00 93.88 275 GLY A O 1
ATOM 1899 N N . ALA A 1 276 ? 8.260 19.230 2.477 1.00 93.50 276 ALA A N 1
ATOM 1900 C CA . ALA A 1 276 ? 9.489 20.018 2.468 1.00 93.50 276 ALA A CA 1
ATOM 1901 C C . ALA A 1 276 ? 10.202 19.873 3.809 1.00 93.50 276 ALA A C 1
ATOM 1903 O O . ALA A 1 276 ? 9.561 19.895 4.858 1.00 93.50 276 ALA A O 1
ATOM 1904 N N . GLY A 1 277 ? 11.528 19.832 3.789 1.00 93.50 277 GLY A N 1
ATOM 1905 C CA . GLY A 1 277 ? 12.311 19.431 4.954 1.00 93.50 277 GLY A CA 1
ATOM 1906 C C . GLY A 1 277 ? 13.366 18.419 4.540 1.00 93.50 277 GLY A C 1
ATOM 1907 O O . GLY A 1 277 ? 13.577 18.207 3.362 1.00 93.50 277 GLY A O 1
ATOM 1908 N N . ASN A 1 278 ? 14.082 17.855 5.505 1.00 95.31 278 ASN A N 1
ATOM 1909 C CA . ASN A 1 278 ? 14.939 16.701 5.240 1.00 95.31 278 ASN A CA 1
ATOM 1910 C C . ASN A 1 278 ? 14.287 15.492 5.896 1.00 95.31 278 ASN A C 1
ATOM 1912 O O . ASN A 1 278 ? 14.423 15.303 7.114 1.00 95.31 278 ASN A O 1
ATOM 1916 N N . ASP A 1 279 ? 13.555 14.731 5.106 1.00 96.88 279 ASP A N 1
ATOM 1917 C CA . ASP A 1 279 ? 12.682 13.664 5.549 1.00 96.88 279 ASP A CA 1
ATOM 1918 C C . ASP A 1 279 ? 13.347 12.292 5.408 1.00 96.88 279 ASP A C 1
ATOM 1920 O O . ASP A 1 279 ? 14.316 12.088 4.680 1.00 96.88 279 ASP A O 1
ATOM 1924 N N . ASN A 1 280 ? 12.858 11.333 6.185 1.00 97.88 280 ASN A N 1
ATOM 1925 C CA . ASN A 1 280 ? 13.245 9.933 6.104 1.00 97.88 280 ASN A CA 1
ATOM 1926 C C . ASN A 1 280 ? 11.974 9.104 5.944 1.00 97.88 280 ASN A C 1
ATOM 1928 O O . ASN A 1 280 ? 11.231 8.944 6.917 1.00 97.88 280 ASN A O 1
ATOM 1932 N N . LEU A 1 281 ? 11.726 8.627 4.729 1.00 98.56 281 LEU A N 1
ATOM 1933 C CA . LEU A 1 281 ? 10.574 7.815 4.358 1.00 98.56 281 LEU A CA 1
ATOM 1934 C C . LEU A 1 281 ? 11.016 6.355 4.290 1.00 98.56 281 LEU A C 1
ATOM 1936 O O . LEU A 1 281 ? 11.990 6.038 3.613 1.00 98.56 281 LEU A O 1
ATOM 1940 N N . ILE A 1 282 ? 10.306 5.504 5.021 1.00 98.38 282 ILE A N 1
ATOM 1941 C CA . ILE A 1 282 ? 10.493 4.057 5.066 1.00 98.38 282 ILE A CA 1
ATOM 1942 C C . ILE A 1 282 ? 9.164 3.441 4.623 1.00 98.38 282 ILE A C 1
ATOM 1944 O O . ILE A 1 282 ? 8.169 3.658 5.321 1.00 98.38 282 ILE A O 1
ATOM 1948 N N . GLY A 1 283 ? 9.152 2.750 3.484 1.00 97.12 283 GLY A N 1
ATOM 1949 C CA . GLY A 1 283 ? 7.999 2.021 2.949 1.00 97.12 283 GLY A CA 1
ATOM 1950 C C . GLY A 1 283 ? 7.682 0.817 3.830 1.00 97.12 283 GLY A C 1
ATOM 1951 O O . GLY A 1 283 ? 6.841 0.913 4.720 1.00 97.12 283 GLY A O 1
ATOM 1952 N N . GLY A 1 284 ? 8.502 -0.226 3.737 1.00 94.94 284 GLY A N 1
ATOM 1953 C CA . GLY A 1 284 ? 8.462 -1.409 4.581 1.00 94.94 284 GLY A CA 1
ATOM 1954 C C . GLY A 1 284 ? 8.276 -2.681 3.761 1.00 94.94 284 GLY A C 1
ATOM 1955 O O . GLY A 1 284 ? 9.207 -3.102 3.082 1.00 94.94 284 GLY A O 1
ATOM 1956 N N . LEU A 1 285 ? 7.152 -3.376 3.934 1.00 91.62 285 LEU A N 1
ATOM 1957 C CA . LEU A 1 285 ? 6.782 -4.536 3.117 1.00 91.62 285 LEU A CA 1
ATOM 1958 C C . LEU A 1 285 ? 5.614 -4.155 2.209 1.00 91.62 285 LEU A C 1
ATOM 1960 O O . LEU A 1 285 ? 4.577 -3.791 2.745 1.00 91.62 285 LEU A O 1
ATOM 1964 N N . GLY A 1 286 ? 5.680 -4.446 0.915 1.00 90.81 286 GLY A N 1
ATOM 1965 C CA . GLY A 1 286 ? 4.604 -4.136 -0.034 1.00 90.81 286 GLY A CA 1
ATOM 1966 C C . GLY A 1 286 ? 5.104 -3.243 -1.159 1.00 90.81 286 GLY A C 1
ATOM 1967 O O . GLY A 1 286 ? 6.267 -2.882 -1.173 1.00 90.81 286 GLY A O 1
ATOM 1968 N N . ASP A 1 287 ? 4.252 -2.957 -2.143 1.00 91.50 287 ASP A N 1
ATOM 1969 C CA . ASP A 1 287 ? 4.649 -2.123 -3.284 1.00 91.50 287 ASP A CA 1
ATOM 1970 C C . ASP A 1 287 ? 4.410 -0.636 -2.945 1.00 91.50 287 ASP A C 1
ATOM 1972 O O . ASP A 1 287 ? 3.287 -0.129 -3.074 1.00 91.50 287 ASP A O 1
ATOM 1976 N N . ASP A 1 288 ? 5.452 0.076 -2.520 1.00 95.44 288 ASP A N 1
ATOM 1977 C CA . ASP A 1 288 ? 5.350 1.411 -1.933 1.00 95.44 288 ASP A CA 1
ATOM 1978 C C . ASP A 1 288 ? 5.628 2.558 -2.920 1.00 95.44 288 ASP A C 1
ATOM 1980 O O . ASP A 1 288 ? 6.375 2.457 -3.893 1.00 95.44 288 ASP A O 1
ATOM 1984 N N . SER A 1 289 ? 5.031 3.725 -2.659 1.00 97.06 289 SER A N 1
ATOM 1985 C CA . SER A 1 289 ? 5.285 4.974 -3.389 1.00 97.06 289 SER A CA 1
ATOM 1986 C C . SER A 1 289 ? 5.847 6.040 -2.451 1.00 97.06 289 SER A C 1
ATOM 1988 O O . SER A 1 289 ? 5.126 6.575 -1.604 1.00 97.06 289 SER A O 1
ATOM 1990 N N . LEU A 1 290 ? 7.109 6.419 -2.658 1.00 98.50 290 LEU A N 1
ATOM 1991 C CA . LEU A 1 290 ? 7.851 7.353 -1.812 1.00 98.50 290 LEU A CA 1
ATOM 1992 C C . LEU A 1 290 ? 8.198 8.641 -2.574 1.00 98.50 290 LEU A C 1
ATOM 1994 O O . LEU A 1 290 ? 8.922 8.624 -3.568 1.00 98.50 290 LEU A O 1
ATOM 1998 N N . ASP A 1 291 ? 7.710 9.774 -2.071 1.00 97.62 291 ASP A N 1
ATOM 1999 C CA . ASP A 1 291 ? 8.012 11.121 -2.570 1.00 97.62 291 ASP A CA 1
ATOM 2000 C C . ASP A 1 291 ? 8.526 11.993 -1.415 1.00 97.62 291 ASP A C 1
ATOM 2002 O O . ASP A 1 291 ? 7.752 12.420 -0.553 1.00 97.62 291 ASP A O 1
ATOM 2006 N N . GLY A 1 292 ? 9.839 12.235 -1.365 1.00 95.56 292 GLY A N 1
ATOM 2007 C CA . GLY A 1 292 ? 10.452 13.100 -0.347 1.00 95.56 292 GLY A CA 1
ATOM 2008 C C . GLY A 1 292 ? 9.968 14.548 -0.449 1.00 95.56 292 GLY A C 1
ATOM 2009 O O . GLY A 1 292 ? 9.663 15.189 0.558 1.00 95.56 292 GLY A O 1
ATOM 2010 N N . GLY A 1 293 ? 9.728 15.011 -1.676 1.00 94.44 293 GLY A N 1
ATOM 2011 C CA . GLY A 1 293 ? 9.489 16.408 -1.981 1.00 94.44 293 GLY A CA 1
ATOM 2012 C C . GLY A 1 293 ? 10.766 17.239 -1.857 1.00 94.44 293 GLY A C 1
ATOM 2013 O O . GLY A 1 293 ? 11.854 16.814 -2.211 1.00 94.44 293 GLY A O 1
ATOM 2014 N N . ALA A 1 294 ? 10.633 18.479 -1.390 1.00 92.81 294 ALA A N 1
ATOM 2015 C CA . ALA A 1 294 ? 11.735 19.424 -1.400 1.00 92.81 294 ALA A CA 1
ATOM 2016 C C . ALA A 1 294 ? 12.672 19.259 -0.196 1.00 92.81 294 ALA A C 1
ATOM 2018 O O . ALA A 1 294 ? 12.351 19.705 0.908 1.00 92.81 294 ALA A O 1
ATOM 2019 N N . GLY A 1 295 ? 13.911 18.861 -0.457 1.00 93.44 295 GLY A N 1
ATOM 2020 C CA . GLY A 1 295 ? 15.006 18.988 0.494 1.00 93.44 295 GLY A CA 1
ATOM 2021 C C . GLY A 1 295 ? 16.084 17.946 0.276 1.00 93.44 295 GLY A C 1
ATOM 2022 O O . GLY A 1 295 ? 16.520 17.741 -0.855 1.00 93.44 295 GLY A O 1
ATOM 2023 N N . ASN A 1 296 ? 16.606 17.400 1.372 1.00 95.12 296 ASN A N 1
ATOM 2024 C CA . ASN A 1 296 ? 17.567 16.307 1.320 1.00 95.12 296 ASN A CA 1
ATOM 2025 C C . ASN A 1 296 ? 16.930 15.101 1.997 1.00 95.12 296 ASN A C 1
ATOM 2027 O O . ASN A 1 296 ? 17.050 14.959 3.223 1.00 95.12 296 ASN A O 1
ATOM 2031 N N . ASP A 1 297 ? 16.288 14.260 1.203 1.00 97.69 297 ASP A N 1
ATOM 2032 C CA . ASP A 1 297 ? 15.458 13.188 1.725 1.00 97.69 297 ASP A CA 1
ATOM 2033 C C . ASP A 1 297 ? 16.162 11.836 1.653 1.00 97.69 297 ASP A C 1
ATOM 2035 O O . ASP A 1 297 ? 17.070 11.605 0.853 1.00 97.69 297 ASP A O 1
ATOM 2039 N N . ASN A 1 298 ? 15.772 10.928 2.537 1.00 98.00 298 ASN A N 1
ATOM 2040 C CA . ASN A 1 298 ? 16.189 9.537 2.497 1.00 98.00 298 ASN A CA 1
ATOM 2041 C C . ASN A 1 298 ? 14.948 8.681 2.240 1.00 98.00 298 ASN A C 1
ATOM 2043 O O . ASN A 1 298 ? 14.001 8.732 3.025 1.00 98.00 298 ASN A O 1
ATOM 2047 N N . LEU A 1 299 ? 14.954 7.940 1.135 1.00 98.50 299 LEU A N 1
ATOM 2048 C CA . LEU A 1 299 ? 13.844 7.119 0.665 1.00 98.50 299 LEU A CA 1
ATOM 2049 C C . LEU A 1 299 ? 14.288 5.651 0.694 1.00 98.50 299 LEU A C 1
ATOM 2051 O O . LEU A 1 299 ? 15.224 5.281 -0.013 1.00 98.50 299 LEU A O 1
ATOM 2055 N N . ASP A 1 300 ? 13.658 4.852 1.549 1.00 97.56 300 ASP A N 1
ATOM 2056 C CA . ASP A 1 300 ? 13.934 3.426 1.768 1.00 97.56 300 ASP A CA 1
ATOM 2057 C C . ASP A 1 300 ? 12.634 2.648 1.531 1.00 97.56 300 ASP A C 1
ATOM 2059 O O . ASP A 1 300 ? 11.718 2.750 2.344 1.00 97.56 300 ASP A O 1
ATOM 2063 N N . GLY A 1 301 ? 12.514 1.976 0.389 1.00 95.38 301 GLY A N 1
ATOM 2064 C CA . GLY A 1 301 ? 11.303 1.271 -0.052 1.00 95.38 301 GLY A CA 1
ATOM 2065 C C . GLY A 1 301 ? 11.107 -0.010 0.735 1.00 95.38 301 GLY A C 1
ATOM 2066 O O . GLY A 1 301 ? 10.192 -0.077 1.544 1.00 95.38 301 GLY A O 1
ATOM 2067 N N . GLY A 1 302 ? 12.066 -0.933 0.677 1.00 93.94 302 GLY A N 1
ATOM 2068 C CA . GLY A 1 302 ? 12.101 -2.089 1.569 1.00 93.94 302 GLY A CA 1
ATOM 2069 C C . GLY A 1 302 ? 12.038 -3.408 0.812 1.00 93.94 302 GLY A C 1
ATOM 2070 O O . GLY A 1 302 ? 13.004 -3.754 0.135 1.00 93.94 302 GLY A O 1
ATOM 2071 N N . ASP A 1 303 ? 10.999 -4.210 1.052 1.00 88.50 303 ASP A N 1
ATOM 2072 C CA . ASP A 1 303 ? 10.699 -5.419 0.276 1.00 88.50 303 ASP A CA 1
ATOM 2073 C C . ASP A 1 303 ? 9.417 -5.170 -0.534 1.00 88.50 303 ASP A C 1
ATOM 2075 O O . ASP A 1 303 ? 8.351 -5.006 0.054 1.00 88.50 303 ASP A O 1
ATOM 2079 N N . GLY A 1 304 ? 9.475 -5.280 -1.856 1.00 89.12 304 GLY A N 1
ATOM 2080 C CA . GLY A 1 304 ? 8.331 -5.026 -2.732 1.00 89.12 304 GLY A CA 1
ATOM 2081 C C . GLY A 1 304 ? 8.810 -4.428 -4.040 1.00 89.12 304 GLY A C 1
ATOM 2082 O O . GLY A 1 304 ? 10.005 -4.404 -4.274 1.00 89.12 304 GLY A O 1
ATOM 2083 N N . SER A 1 305 ? 7.906 -4.062 -4.948 1.00 87.75 305 SER A N 1
ATOM 2084 C CA . SER A 1 305 ? 8.270 -3.289 -6.145 1.00 87.75 305 SER A CA 1
ATOM 2085 C C . SER A 1 305 ? 7.939 -1.821 -5.921 1.00 87.75 305 SER A C 1
ATOM 2087 O O . SER A 1 305 ? 6.787 -1.410 -6.098 1.00 87.75 305 SER A O 1
ATOM 2089 N N . ASP A 1 306 ? 8.953 -1.037 -5.577 1.00 94.88 306 ASP A N 1
ATOM 2090 C CA . ASP A 1 306 ? 8.783 0.311 -5.052 1.00 94.88 306 ASP A CA 1
ATOM 2091 C C . ASP A 1 306 ? 8.967 1.400 -6.118 1.00 94.88 306 ASP A C 1
ATOM 2093 O O . ASP A 1 306 ? 9.630 1.238 -7.152 1.00 94.88 306 ASP A O 1
ATOM 2097 N N . VAL A 1 307 ? 8.350 2.560 -5.878 1.00 95.50 307 VAL A N 1
ATOM 2098 C CA . VAL A 1 307 ? 8.445 3.745 -6.735 1.00 95.50 307 VAL A CA 1
ATOM 2099 C C . VAL A 1 307 ? 8.970 4.940 -5.951 1.00 95.50 307 VAL A C 1
ATOM 2101 O O . VAL A 1 307 ? 8.325 5.445 -5.033 1.00 95.50 307 VAL A O 1
ATOM 2104 N N . TYR A 1 308 ? 10.101 5.469 -6.410 1.00 98.38 308 TYR A N 1
ATOM 2105 C CA . TYR A 1 308 ? 10.786 6.616 -5.827 1.00 98.38 308 TYR A CA 1
ATOM 2106 C C . TYR A 1 308 ? 10.660 7.850 -6.708 1.00 98.38 308 TYR A C 1
ATOM 2108 O O . TYR A 1 308 ? 11.041 7.823 -7.880 1.00 98.38 308 TYR A O 1
ATOM 2116 N N . TYR A 1 309 ? 10.205 8.961 -6.135 1.00 97.19 309 TYR A N 1
ATOM 2117 C CA . TYR A 1 309 ? 10.238 10.270 -6.781 1.00 97.19 309 TYR A CA 1
ATOM 2118 C C . TYR A 1 309 ? 11.441 11.061 -6.270 1.00 97.19 309 TYR A C 1
ATOM 2120 O O . TYR A 1 309 ? 11.508 11.405 -5.093 1.00 97.19 309 TYR A O 1
ATOM 2128 N N . VAL A 1 310 ? 12.393 11.336 -7.164 1.00 97.69 310 VAL A N 1
ATOM 2129 C CA . VAL A 1 310 ? 13.630 12.062 -6.846 1.00 97.69 310 VAL A CA 1
ATOM 2130 C C . VAL A 1 310 ? 13.647 13.400 -7.571 1.00 97.69 310 VAL A C 1
ATOM 2132 O O . VAL A 1 310 ? 13.847 13.461 -8.793 1.00 97.69 310 VAL A O 1
ATOM 2135 N N . ASP A 1 311 ? 13.478 14.481 -6.815 1.00 93.38 311 ASP A N 1
ATOM 2136 C CA . ASP A 1 311 ? 13.475 15.848 -7.342 1.00 93.38 311 ASP A CA 1
ATOM 2137 C C . ASP A 1 311 ? 14.727 16.658 -6.957 1.00 93.38 311 ASP A C 1
ATOM 2139 O O . ASP A 1 311 ? 15.004 17.701 -7.568 1.00 93.38 311 ASP A O 1
ATOM 2143 N N . SER A 1 312 ? 15.538 16.134 -6.030 1.00 93.81 312 SER A N 1
ATOM 2144 C CA . SER A 1 312 ? 16.719 16.794 -5.490 1.00 93.81 312 SER A CA 1
ATOM 2145 C C . SER A 1 312 ? 17.967 15.914 -5.600 1.00 93.81 312 SER A C 1
ATOM 2147 O O . SER A 1 312 ? 17.987 14.730 -5.280 1.00 93.81 312 SER A O 1
ATOM 2149 N N . ALA A 1 313 ? 19.084 16.506 -6.040 1.00 93.75 313 ALA A N 1
ATOM 2150 C CA . ALA A 1 313 ? 20.357 15.789 -6.214 1.00 93.75 313 ALA A CA 1
ATOM 2151 C C . ALA A 1 313 ? 21.000 15.341 -4.887 1.00 93.75 313 ALA A C 1
ATOM 2153 O O . ALA A 1 313 ? 22.066 14.723 -4.882 1.00 93.75 313 ALA A O 1
ATOM 2154 N N . THR A 1 314 ? 20.408 15.732 -3.763 1.00 95.19 314 THR A N 1
ATOM 2155 C CA . THR A 1 314 ? 20.827 15.341 -2.418 1.00 95.19 314 THR A CA 1
ATOM 2156 C C . THR A 1 314 ? 19.939 14.276 -1.796 1.00 95.19 314 THR A C 1
ATOM 2158 O O . THR A 1 314 ? 20.249 13.861 -0.678 1.00 95.19 314 THR A O 1
ATOM 2161 N N . ASP A 1 315 ? 18.893 13.838 -2.495 1.00 97.69 315 ASP A N 1
ATOM 2162 C CA . ASP A 1 315 ? 18.090 12.705 -2.058 1.00 97.69 315 ASP A CA 1
ATOM 2163 C C . ASP A 1 315 ? 18.907 11.419 -2.149 1.00 97.69 315 ASP A C 1
ATOM 2165 O O . ASP A 1 315 ? 19.773 11.248 -3.015 1.00 97.69 315 ASP A O 1
ATOM 2169 N N . VAL A 1 316 ? 18.634 10.506 -1.227 1.00 97.94 316 VAL A N 1
ATOM 2170 C CA . VAL A 1 316 ? 19.278 9.200 -1.148 1.00 97.94 316 VAL A CA 1
ATOM 2171 C C . VAL A 1 316 ? 18.201 8.135 -1.250 1.00 97.94 316 VAL A C 1
ATOM 2173 O O . VAL A 1 316 ? 17.380 7.994 -0.350 1.00 97.94 316 VAL A O 1
ATOM 2176 N N . VAL A 1 317 ? 18.239 7.372 -2.340 1.00 98.12 317 VAL A N 1
ATOM 2177 C CA . VAL A 1 317 ? 17.416 6.173 -2.524 1.00 98.12 317 VAL A CA 1
ATOM 2178 C C . VAL A 1 317 ? 18.206 4.967 -2.029 1.00 98.12 317 VAL A C 1
ATOM 2180 O O . VAL A 1 317 ? 19.372 4.791 -2.401 1.00 98.12 317 VAL A O 1
ATOM 2183 N N . THR A 1 318 ? 17.592 4.166 -1.167 1.00 94.50 318 THR A N 1
ATOM 2184 C CA . THR A 1 318 ? 18.171 2.940 -0.618 1.00 94.50 318 THR A CA 1
ATOM 2185 C C . THR A 1 318 ? 17.247 1.776 -0.909 1.00 94.50 318 THR A C 1
ATOM 2187 O O . THR A 1 318 ? 16.073 1.856 -0.590 1.00 94.50 318 THR A O 1
ATOM 2190 N N . GLU A 1 319 ? 17.819 0.694 -1.439 1.00 92.38 319 GLU A N 1
ATOM 2191 C CA . GLU A 1 319 ? 17.116 -0.573 -1.615 1.00 92.38 319 GLU A CA 1
ATOM 2192 C C . GLU A 1 319 ? 17.792 -1.720 -0.876 1.00 92.38 319 GLU A C 1
ATOM 2194 O O . GLU A 1 319 ? 19.032 -1.815 -0.830 1.00 92.38 319 GLU A O 1
ATOM 2199 N N . THR A 1 320 ? 16.988 -2.618 -0.303 1.00 80.19 320 THR A N 1
ATOM 2200 C CA . THR A 1 320 ? 17.514 -3.643 0.606 1.00 80.19 320 THR A CA 1
ATOM 2201 C C . THR A 1 320 ? 18.111 -4.841 -0.129 1.00 80.19 320 THR A C 1
ATOM 2203 O O . THR A 1 320 ? 19.172 -5.331 0.287 1.00 80.19 320 THR A O 1
ATOM 2206 N N . ASN A 1 321 ? 17.478 -5.331 -1.206 1.00 74.25 321 ASN A N 1
ATOM 2207 C CA . ASN A 1 321 ? 17.962 -6.495 -1.954 1.00 74.25 321 ASN A CA 1
ATOM 2208 C C . ASN A 1 321 ? 17.291 -6.716 -3.327 1.00 74.25 321 ASN A C 1
ATOM 2210 O O . ASN A 1 321 ? 16.082 -6.756 -3.410 1.00 74.25 321 ASN A O 1
ATOM 2214 N N . ALA A 1 322 ? 18.067 -7.077 -4.358 1.00 66.25 322 ALA A N 1
ATOM 2215 C CA . ALA A 1 322 ? 17.550 -7.461 -5.688 1.00 66.25 322 ALA A CA 1
ATOM 2216 C C . ALA A 1 322 ? 16.954 -8.898 -5.775 1.00 66.25 322 ALA A C 1
ATOM 2218 O O . ALA A 1 322 ? 17.084 -9.585 -6.792 1.00 66.25 322 ALA A O 1
ATOM 2219 N N . SER A 1 323 ? 16.427 -9.460 -4.678 1.00 68.00 323 SER A N 1
ATOM 2220 C CA . SER A 1 323 ? 15.802 -10.799 -4.693 1.00 68.00 323 SER A CA 1
ATOM 2221 C C . SER A 1 323 ? 14.354 -10.708 -5.173 1.00 68.00 323 SER A C 1
ATOM 2223 O O . SER A 1 323 ? 13.754 -9.652 -5.131 1.00 68.00 323 SER A O 1
ATOM 2225 N N . VAL A 1 324 ? 13.715 -11.846 -5.472 1.00 62.03 324 VAL A N 1
ATOM 2226 C CA . VAL A 1 324 ? 12.259 -11.905 -5.750 1.00 62.03 324 VAL A CA 1
ATOM 2227 C C . VAL A 1 324 ? 11.416 -11.295 -4.614 1.00 62.03 324 VAL A C 1
ATOM 2229 O O . VAL A 1 324 ? 10.282 -10.899 -4.847 1.00 62.03 324 VAL A O 1
ATOM 2232 N N . ALA A 1 325 ? 11.951 -11.264 -3.388 1.00 63.28 325 ALA A N 1
ATOM 2233 C CA . ALA A 1 325 ? 11.304 -10.621 -2.247 1.00 63.28 325 ALA A CA 1
ATOM 2234 C C . ALA A 1 325 ? 11.410 -9.086 -2.271 1.00 63.28 325 ALA A C 1
ATOM 2236 O O . ALA A 1 325 ? 10.469 -8.451 -1.823 1.00 63.28 325 ALA A O 1
ATOM 2237 N N . GLY A 1 326 ? 12.493 -8.525 -2.819 1.00 70.38 326 GLY A N 1
ATOM 2238 C CA . GLY A 1 326 ? 12.685 -7.081 -2.985 1.00 70.38 326 GLY A CA 1
ATOM 2239 C C . GLY A 1 326 ? 12.232 -6.545 -4.344 1.00 70.38 326 GLY A C 1
ATOM 2240 O O . GLY A 1 326 ? 12.686 -5.497 -4.736 1.00 70.38 326 GLY A O 1
ATOM 2241 N N . GLY A 1 327 ? 11.403 -7.291 -5.086 1.00 85.62 327 GLY A N 1
ATOM 2242 C CA . GLY A 1 327 ? 10.691 -6.791 -6.271 1.00 85.62 327 GLY A CA 1
ATOM 2243 C C . GLY A 1 327 ? 11.530 -6.240 -7.434 1.00 85.62 327 GLY A C 1
ATOM 2244 O O . GLY A 1 327 ? 12.586 -6.780 -7.764 1.00 85.62 327 GLY A O 1
ATOM 2245 N N . ILE A 1 328 ? 10.923 -5.305 -8.179 1.00 84.62 328 ILE A N 1
ATOM 2246 C CA . ILE A 1 328 ? 11.519 -4.572 -9.306 1.00 84.62 328 ILE A CA 1
ATOM 2247 C C . ILE A 1 328 ? 11.246 -3.086 -9.083 1.00 84.62 328 ILE A C 1
ATOM 2249 O O . ILE A 1 328 ? 10.112 -2.628 -9.268 1.00 84.62 328 ILE A O 1
ATOM 2253 N N . ASP A 1 329 ? 12.297 -2.326 -8.817 1.00 92.94 329 ASP A N 1
ATOM 2254 C CA . ASP A 1 329 ? 12.150 -0.976 -8.289 1.00 92.94 329 ASP A CA 1
ATOM 2255 C C . ASP A 1 329 ? 12.322 0.094 -9.360 1.00 92.94 329 ASP A C 1
ATOM 2257 O O . ASP A 1 329 ? 13.037 -0.067 -10.359 1.00 92.94 329 ASP A O 1
ATOM 2261 N N . THR A 1 330 ? 11.618 1.211 -9.180 1.00 94.31 330 THR A N 1
ATOM 2262 C CA . THR A 1 330 ? 11.563 2.294 -10.163 1.00 94.31 330 THR A CA 1
ATOM 2263 C C . THR A 1 330 ? 11.905 3.639 -9.556 1.00 94.31 330 THR A C 1
ATOM 2265 O O . THR A 1 330 ? 11.191 4.158 -8.703 1.00 94.31 330 THR A O 1
ATOM 2268 N N . VAL A 1 331 ? 12.932 4.285 -10.105 1.00 98.19 331 VAL A N 1
ATOM 2269 C CA . VAL A 1 331 ? 13.203 5.698 -9.845 1.00 98.19 331 VAL A CA 1
ATOM 2270 C C . VAL A 1 331 ? 12.604 6.562 -10.949 1.00 98.19 331 VAL A C 1
ATOM 2272 O O . VAL A 1 331 ? 12.915 6.403 -12.130 1.00 98.19 331 VAL A O 1
ATOM 2275 N N . ILE A 1 332 ? 11.780 7.529 -10.557 1.00 95.81 332 ILE A N 1
ATOM 2276 C CA . ILE A 1 332 ? 11.294 8.621 -11.398 1.00 95.81 332 ILE A CA 1
ATOM 2277 C C . ILE A 1 332 ? 12.041 9.884 -10.978 1.00 95.81 332 ILE A C 1
ATOM 2279 O O . ILE A 1 332 ? 11.840 10.392 -9.875 1.00 95.81 332 ILE A O 1
ATOM 2283 N N . SER A 1 333 ? 12.905 10.406 -11.850 1.00 96.69 333 SER A N 1
ATOM 2284 C CA . SER A 1 333 ? 13.731 11.569 -11.524 1.00 96.69 333 SER A CA 1
ATOM 2285 C C . SER A 1 333 ? 13.477 12.756 -12.443 1.00 96.69 333 SER A C 1
ATOM 2287 O O . SER A 1 333 ? 13.509 12.637 -13.669 1.00 96.69 333 SER A O 1
ATOM 2289 N N . SER A 1 334 ? 13.300 13.939 -11.851 1.00 94.56 334 SER A N 1
ATOM 2290 C CA . SER A 1 334 ? 13.267 15.210 -12.588 1.00 94.56 334 SER A CA 1
ATOM 2291 C C . SER A 1 334 ? 14.635 15.896 -12.686 1.00 94.56 334 SER A C 1
ATOM 2293 O O . SER A 1 334 ? 14.714 17.041 -13.139 1.00 94.56 334 SER A O 1
ATOM 2295 N N . LEU A 1 335 ? 15.707 15.238 -12.235 1.00 94.69 335 LEU A N 1
ATOM 2296 C CA . LEU A 1 335 ? 17.058 15.794 -12.226 1.00 94.69 335 LEU A CA 1
ATOM 2297 C C . LEU A 1 335 ? 17.677 15.862 -13.629 1.00 94.69 335 LEU A C 1
ATOM 2299 O O . LEU A 1 335 ? 17.258 15.187 -14.570 1.00 94.69 335 LEU A O 1
ATOM 2303 N N . ALA A 1 336 ? 18.710 16.698 -13.755 1.00 93.88 336 ALA A N 1
ATOM 2304 C CA . ALA A 1 336 ? 19.527 16.776 -14.967 1.00 93.88 336 ALA A CA 1
ATOM 2305 C C . ALA A 1 336 ? 20.463 15.566 -15.122 1.00 93.88 336 ALA A C 1
ATOM 2307 O O . ALA A 1 336 ? 20.862 15.242 -16.229 1.00 93.88 336 ALA A O 1
ATOM 2308 N N . ASP A 1 337 ? 20.816 14.896 -14.028 1.00 94.44 337 ASP A N 1
ATOM 2309 C CA . ASP A 1 337 ? 21.634 13.689 -14.045 1.00 94.44 337 ASP A CA 1
ATOM 2310 C C . ASP A 1 337 ? 21.171 12.781 -12.902 1.00 94.44 337 ASP A C 1
ATOM 2312 O O . ASP A 1 337 ? 21.039 13.249 -11.767 1.00 94.44 337 ASP A O 1
ATOM 2316 N N . TYR A 1 338 ? 20.961 11.494 -13.178 1.00 97.44 338 TYR A N 1
ATOM 2317 C CA . TYR A 1 338 ? 20.714 10.492 -12.144 1.00 97.44 338 TYR A CA 1
ATOM 2318 C C . TYR A 1 338 ? 21.454 9.185 -12.435 1.00 97.44 338 TYR A C 1
ATOM 2320 O O . TYR A 1 338 ? 21.602 8.768 -13.582 1.00 97.44 338 TYR A O 1
ATOM 2328 N N . THR A 1 339 ? 21.938 8.529 -11.383 1.00 97.56 339 THR A N 1
ATOM 2329 C CA . THR A 1 339 ? 22.593 7.220 -11.460 1.00 97.56 339 THR A CA 1
ATOM 2330 C C . THR A 1 339 ? 21.906 6.279 -10.489 1.00 97.56 339 THR A C 1
ATOM 2332 O O . THR A 1 339 ? 21.827 6.595 -9.302 1.00 97.56 339 THR A O 1
ATOM 2335 N N . LEU A 1 340 ? 21.425 5.139 -10.984 1.00 97.62 340 LEU A N 1
ATOM 2336 C CA . LEU A 1 340 ? 20.808 4.116 -10.150 1.00 97.62 340 LEU A CA 1
ATOM 2337 C C . LEU A 1 340 ? 21.816 3.602 -9.112 1.00 97.62 340 LEU A C 1
ATOM 2339 O O . LEU A 1 340 ? 22.954 3.243 -9.426 1.00 97.62 340 LEU A O 1
ATOM 2343 N N . GLY A 1 341 ? 21.378 3.566 -7.854 1.00 95.31 341 GLY A N 1
ATOM 2344 C CA . GLY A 1 341 ? 22.050 2.826 -6.788 1.00 95.31 341 GLY A CA 1
ATOM 2345 C C . GLY A 1 341 ? 22.000 1.314 -7.026 1.00 95.31 341 GLY A C 1
ATOM 2346 O O . GLY A 1 341 ? 21.445 0.846 -8.015 1.00 95.31 341 GLY A O 1
ATOM 2347 N N . ALA A 1 342 ? 22.596 0.530 -6.128 1.00 92.88 342 ALA A N 1
ATOM 2348 C CA . ALA A 1 342 ? 22.482 -0.928 -6.190 1.00 92.88 342 ALA A CA 1
ATOM 2349 C C . ALA A 1 342 ? 21.028 -1.382 -5.972 1.00 92.88 342 ALA A C 1
ATOM 2351 O O . ALA A 1 342 ? 20.303 -0.714 -5.242 1.00 92.88 342 ALA A O 1
ATOM 2352 N N . ASN A 1 343 ? 20.664 -2.541 -6.532 1.00 92.94 343 ASN A N 1
ATOM 2353 C CA . ASN A 1 343 ? 19.333 -3.159 -6.409 1.00 92.94 343 ASN A CA 1
ATOM 2354 C C . ASN A 1 343 ? 18.174 -2.361 -7.029 1.00 92.94 343 ASN A C 1
ATOM 2356 O O . ASN A 1 343 ? 17.041 -2.656 -6.716 1.00 92.94 343 ASN A O 1
ATOM 2360 N N . LEU A 1 344 ? 18.448 -1.353 -7.860 1.00 94.62 344 LEU A N 1
ATOM 2361 C CA . LEU A 1 344 ? 17.408 -0.634 -8.595 1.00 94.62 344 LEU A CA 1
ATOM 2362 C C . LEU A 1 344 ? 17.447 -1.063 -10.061 1.00 94.62 344 LEU A C 1
ATOM 2364 O O . LEU A 1 344 ? 18.523 -1.040 -10.670 1.00 94.62 344 LEU A O 1
ATOM 2368 N N . GLU A 1 345 ? 16.296 -1.403 -10.638 1.00 93.38 345 GLU A N 1
ATOM 2369 C CA . GLU A 1 345 ? 16.201 -1.922 -12.007 1.00 93.38 345 GLU A CA 1
ATOM 2370 C C . GLU A 1 345 ? 15.760 -0.854 -13.010 1.00 93.38 345 GLU A C 1
ATOM 2372 O O . GLU A 1 345 ? 16.305 -0.799 -14.115 1.00 93.38 345 GLU A O 1
ATOM 2377 N N . ASN A 1 346 ? 14.809 0.015 -12.652 1.00 92.88 346 ASN A N 1
ATOM 2378 C CA . ASN A 1 346 ? 14.198 0.950 -13.597 1.00 92.88 346 ASN A CA 1
ATOM 2379 C C . ASN A 1 346 ? 14.519 2.417 -13.281 1.00 92.88 346 ASN A C 1
ATOM 2381 O O . ASN A 1 346 ? 14.382 2.881 -12.150 1.00 92.88 346 ASN A O 1
ATOM 2385 N N . LEU A 1 347 ? 14.837 3.189 -14.321 1.00 95.62 347 LEU A N 1
ATOM 2386 C CA . LEU A 1 347 ? 14.971 4.645 -14.273 1.00 95.62 347 LEU A CA 1
ATOM 2387 C C . LEU A 1 347 ? 14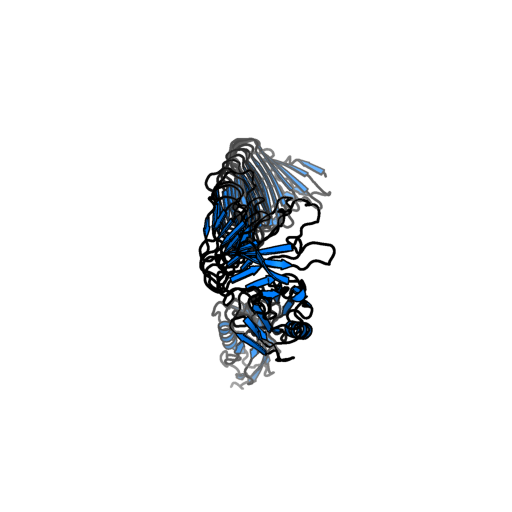.075 5.293 -15.330 1.00 95.62 347 LEU A C 1
ATOM 2389 O O . LEU A 1 347 ? 14.135 4.943 -16.507 1.00 95.62 347 LEU A O 1
ATOM 2393 N N . THR A 1 348 ? 13.275 6.277 -14.929 1.00 93.62 348 THR A N 1
ATOM 2394 C CA . THR A 1 348 ? 12.526 7.156 -15.835 1.00 93.62 348 THR A CA 1
ATOM 2395 C C . THR A 1 348 ? 12.889 8.610 -15.567 1.00 93.62 348 THR A C 1
ATOM 2397 O O . THR A 1 348 ? 12.709 9.109 -14.456 1.00 93.62 348 THR A O 1
ATOM 2400 N N . LEU A 1 349 ? 13.369 9.308 -16.593 1.00 92.56 349 LEU A N 1
ATOM 2401 C CA . LEU A 1 349 ? 13.729 10.719 -16.513 1.00 92.56 349 LEU A CA 1
ATOM 2402 C C . LEU A 1 349 ? 12.566 11.592 -16.992 1.00 92.56 349 LEU A C 1
ATOM 2404 O O . LEU A 1 349 ? 12.077 11.457 -18.110 1.00 92.56 349 LEU A O 1
ATOM 2408 N N . THR A 1 350 ? 12.117 12.515 -16.144 1.00 90.94 350 THR A N 1
ATOM 2409 C CA . THR A 1 350 ? 10.985 13.417 -16.426 1.00 90.94 350 THR A CA 1
ATOM 2410 C C . THR A 1 350 ? 11.391 14.890 -16.466 1.00 90.94 350 THR A C 1
ATOM 2412 O O . THR A 1 350 ? 10.527 15.769 -16.513 1.00 90.94 350 THR A O 1
ATOM 2415 N N . GLY A 1 351 ? 12.693 15.184 -16.403 1.00 85.81 351 GLY A N 1
ATOM 2416 C CA . GLY A 1 351 ? 13.223 16.541 -16.531 1.00 85.81 351 GLY A CA 1
ATOM 2417 C C . GLY A 1 351 ? 12.869 17.167 -17.885 1.00 85.81 351 GLY A C 1
ATOM 2418 O O . GLY A 1 351 ? 12.725 16.478 -18.886 1.00 85.81 351 GLY A O 1
ATOM 2419 N N . THR A 1 352 ? 12.714 18.491 -17.944 1.00 80.06 352 THR A N 1
ATOM 2420 C CA . THR A 1 352 ? 12.332 19.196 -19.190 1.00 80.06 352 THR A CA 1
ATOM 2421 C C . THR A 1 352 ? 13.525 19.652 -20.034 1.00 80.06 352 THR A C 1
ATOM 2423 O O . THR A 1 352 ? 13.347 20.422 -20.974 1.00 80.06 352 THR A O 1
ATOM 2426 N N . GLY A 1 353 ? 14.744 19.273 -19.654 1.00 80.88 353 GLY A N 1
ATOM 2427 C CA . GLY A 1 353 ? 15.965 19.521 -20.418 1.00 80.88 353 GLY A CA 1
ATOM 2428 C C . GLY A 1 353 ? 16.766 18.234 -20.568 1.00 80.88 353 GLY A C 1
ATOM 2429 O O . GLY A 1 353 ? 16.251 17.152 -20.299 1.00 80.88 353 GLY A O 1
ATOM 2430 N N . ASN A 1 354 ? 18.030 18.377 -20.958 1.00 85.56 354 ASN A N 1
ATOM 2431 C CA . ASN A 1 354 ? 18.984 17.278 -21.068 1.00 85.56 354 ASN A CA 1
ATOM 2432 C C . ASN A 1 354 ? 19.120 16.590 -19.700 1.00 85.56 354 ASN A C 1
ATOM 2434 O O . ASN A 1 354 ? 19.710 17.166 -18.781 1.00 85.56 354 ASN A O 1
ATOM 2438 N N . SER A 1 355 ? 18.535 15.398 -19.573 1.00 90.88 355 SER A N 1
ATOM 2439 C CA . SER A 1 355 ? 18.585 14.569 -18.374 1.00 90.88 355 SER A CA 1
ATOM 2440 C C . SER A 1 355 ? 19.389 13.309 -18.680 1.00 90.88 355 SER A C 1
ATOM 2442 O O . SER A 1 355 ? 18.959 12.470 -19.462 1.00 90.88 355 SER A O 1
ATOM 2444 N N . ASN A 1 356 ? 20.563 13.150 -18.079 1.00 94.81 356 ASN A N 1
ATOM 2445 C CA . ASN A 1 356 ? 21.376 11.953 -18.280 1.00 94.81 356 ASN A CA 1
ATOM 2446 C C . ASN A 1 356 ? 21.019 10.877 -17.248 1.00 94.81 356 ASN A C 1
ATOM 2448 O O . ASN A 1 356 ? 20.751 11.174 -16.082 1.00 94.81 356 ASN A O 1
ATOM 2452 N N . GLY A 1 357 ? 21.050 9.618 -17.676 1.00 96.94 357 GLY A N 1
ATOM 2453 C CA . GLY A 1 357 ? 20.754 8.453 -16.850 1.00 96.94 357 GLY A CA 1
ATOM 2454 C C . GLY A 1 357 ? 21.903 7.458 -16.887 1.00 96.94 357 GLY A C 1
ATOM 2455 O O . GLY A 1 357 ? 22.448 7.177 -17.953 1.00 96.94 357 GLY A O 1
ATOM 2456 N N . ALA A 1 358 ? 22.266 6.906 -15.736 1.00 97.94 358 ALA A N 1
ATOM 2457 C CA . ALA A 1 358 ? 23.184 5.777 -15.656 1.00 97.94 358 ALA A CA 1
ATOM 2458 C C . ALA A 1 358 ? 22.579 4.644 -14.821 1.00 97.94 358 ALA A C 1
ATOM 2460 O O . ALA A 1 358 ? 22.023 4.901 -13.752 1.00 97.94 358 ALA A O 1
ATOM 2461 N N . GLY A 1 359 ? 22.690 3.413 -15.306 1.00 97.69 359 GLY A N 1
ATOM 2462 C CA . GLY A 1 359 ? 22.344 2.205 -14.572 1.00 97.69 359 GLY A CA 1
ATOM 2463 C C . GLY A 1 359 ? 23.477 1.743 -13.656 1.00 97.69 359 GLY A C 1
ATOM 2464 O O . GLY A 1 359 ? 24.371 2.512 -13.280 1.00 97.69 359 GLY A O 1
ATOM 2465 N N . ASN A 1 360 ? 23.403 0.480 -13.259 1.00 95.62 360 ASN A N 1
ATOM 2466 C CA . ASN A 1 360 ? 24.299 -0.190 -12.335 1.00 95.62 360 ASN A CA 1
ATOM 2467 C C . ASN A 1 360 ? 24.856 -1.483 -12.973 1.00 95.62 360 ASN A C 1
ATOM 2469 O O . ASN A 1 360 ? 25.351 -1.438 -14.093 1.00 95.62 360 ASN A O 1
ATOM 2473 N N . SER A 1 361 ? 24.936 -2.584 -12.220 1.00 95.44 361 SER A N 1
ATOM 2474 C CA . SER A 1 361 ? 25.446 -3.875 -12.708 1.00 95.44 361 SER A CA 1
ATOM 2475 C C . SER A 1 361 ? 24.349 -4.924 -12.940 1.00 95.44 361 SER A C 1
ATOM 2477 O O . SER A 1 361 ? 24.657 -6.115 -13.048 1.00 95.44 361 SER A O 1
ATOM 2479 N N . LEU A 1 362 ? 23.088 -4.517 -12.822 1.00 92.69 362 LEU A N 1
ATOM 2480 C CA . LEU A 1 362 ? 21.889 -5.320 -13.034 1.00 92.69 362 LEU A CA 1
ATOM 2481 C C . LEU A 1 362 ? 21.349 -5.051 -14.436 1.00 92.69 362 LEU A C 1
ATOM 2483 O O . LEU A 1 362 ? 21.775 -4.121 -15.102 1.00 92.69 362 LEU A O 1
ATOM 2487 N N . ASP A 1 363 ? 20.371 -5.849 -14.852 1.00 91.69 363 ASP A N 1
ATOM 2488 C CA . ASP A 1 363 ? 19.667 -5.638 -16.114 1.00 91.69 363 ASP A CA 1
ATOM 2489 C C . ASP A 1 363 ? 18.730 -4.426 -15.958 1.00 91.69 363 ASP A C 1
ATOM 2491 O O . ASP A 1 363 ? 17.616 -4.549 -15.439 1.00 91.69 363 ASP A O 1
ATOM 2495 N N . ASN A 1 364 ? 19.193 -3.239 -16.354 1.00 92.25 364 ASN A N 1
ATOM 2496 C CA . ASN A 1 364 ? 18.476 -1.993 -16.131 1.00 92.25 364 ASN A CA 1
ATOM 2497 C C . ASN A 1 364 ? 17.574 -1.600 -17.296 1.00 92.25 364 ASN A C 1
ATOM 2499 O O . ASN A 1 364 ? 17.920 -1.738 -18.467 1.00 92.25 364 ASN A O 1
ATOM 2503 N N . ARG A 1 365 ? 16.426 -0.993 -16.984 1.00 93.62 365 ARG A N 1
ATOM 2504 C CA . ARG A 1 365 ? 15.583 -0.310 -17.970 1.00 93.62 365 ARG A CA 1
ATOM 2505 C C . ARG A 1 365 ? 15.622 1.193 -17.738 1.00 93.62 365 ARG A C 1
ATOM 2507 O O . ARG A 1 365 ? 15.101 1.685 -16.741 1.00 93.62 365 ARG A O 1
ATOM 2514 N N . ILE A 1 366 ? 16.176 1.932 -18.693 1.00 94.06 366 ILE A N 1
ATOM 2515 C CA . ILE A 1 366 ? 16.355 3.383 -18.593 1.00 94.06 366 ILE A CA 1
ATOM 2516 C C . ILE A 1 366 ? 15.545 4.076 -19.685 1.00 94.06 366 ILE A C 1
ATOM 2518 O O . ILE A 1 366 ? 15.723 3.800 -20.871 1.00 94.06 366 ILE A O 1
ATOM 2522 N N . ILE A 1 367 ? 14.663 4.988 -19.281 1.00 89.50 367 ILE A N 1
ATOM 2523 C CA . ILE A 1 367 ? 13.849 5.818 -20.169 1.00 89.50 367 ILE A CA 1
ATOM 2524 C C . ILE A 1 367 ? 14.297 7.274 -20.041 1.00 89.50 367 ILE A C 1
ATOM 2526 O O . ILE A 1 367 ? 14.273 7.840 -18.945 1.00 89.50 367 ILE A O 1
ATOM 2530 N N . GLY A 1 368 ? 14.694 7.858 -21.170 1.00 88.81 368 GLY A N 1
ATOM 2531 C CA . GLY A 1 368 ? 15.082 9.259 -21.289 1.00 88.81 368 GLY A CA 1
ATOM 2532 C C . GLY A 1 368 ? 13.930 10.258 -21.118 1.00 88.81 368 GLY A C 1
ATOM 2533 O O . GLY A 1 368 ? 12.753 9.895 -21.122 1.00 88.81 368 GLY A O 1
ATOM 2534 N N . SER A 1 369 ? 14.291 11.531 -20.966 1.00 86.25 369 SER A N 1
ATOM 2535 C CA . SER A 1 369 ? 13.402 12.686 -21.052 1.00 86.25 369 SER A CA 1
ATOM 2536 C C . SER A 1 369 ? 13.298 13.218 -22.490 1.00 86.25 369 SER A C 1
ATOM 2538 O O . SER A 1 369 ? 13.896 12.691 -23.413 1.00 86.25 369 SER A O 1
ATOM 2540 N N . SER A 1 370 ? 12.530 14.291 -22.697 1.00 80.69 370 SER A N 1
ATOM 2541 C CA . SER A 1 370 ? 12.314 14.913 -24.012 1.00 80.69 370 SER A CA 1
ATOM 2542 C C . SER A 1 370 ? 13.432 15.884 -24.437 1.00 80.69 370 SER A C 1
ATOM 2544 O O . SER A 1 370 ? 13.120 16.964 -24.932 1.00 80.69 370 SER A O 1
ATOM 2546 N N . GLY A 1 371 ? 14.686 15.621 -24.090 1.00 81.50 371 GLY A N 1
ATOM 2547 C CA . GLY A 1 371 ? 15.826 16.454 -24.487 1.00 81.50 371 GLY A CA 1
ATOM 2548 C C . GLY A 1 371 ? 17.055 15.580 -24.695 1.00 81.50 371 GLY A C 1
ATOM 2549 O O . GLY A 1 371 ? 16.977 14.392 -24.429 1.00 81.50 371 GLY A O 1
ATOM 2550 N N . ASP A 1 372 ? 18.205 16.141 -25.087 1.00 85.06 372 ASP A N 1
ATOM 2551 C CA . ASP A 1 372 ? 19.381 15.305 -25.396 1.00 85.06 372 ASP A CA 1
ATOM 2552 C C . ASP A 1 372 ? 19.887 14.578 -24.150 1.00 85.06 372 ASP A C 1
ATOM 2554 O O . ASP A 1 372 ? 20.439 15.199 -23.232 1.00 85.06 372 ASP A O 1
ATOM 2558 N N . ASN A 1 373 ? 19.705 13.266 -24.090 1.00 87.88 373 ASN A N 1
ATOM 2559 C CA . ASN A 1 373 ? 20.118 12.471 -22.948 1.00 87.88 373 ASN A CA 1
ATOM 2560 C C . ASN A 1 373 ? 21.369 11.662 -23.258 1.00 87.88 373 ASN A C 1
ATOM 2562 O O . ASN A 1 373 ? 21.557 11.153 -24.355 1.00 87.88 373 ASN A O 1
ATOM 2566 N N . ILE A 1 374 ? 22.212 11.458 -22.256 1.00 93.75 374 ILE A N 1
ATOM 2567 C CA . ILE A 1 374 ? 23.190 10.375 -22.244 1.00 93.75 374 ILE A CA 1
ATOM 2568 C C . ILE A 1 374 ? 22.619 9.285 -21.344 1.00 93.75 374 ILE A C 1
ATOM 2570 O O . ILE A 1 374 ? 22.547 9.470 -20.130 1.00 93.75 374 ILE A O 1
ATOM 2574 N N . LEU A 1 375 ? 22.211 8.166 -21.938 1.00 95.44 375 LEU A N 1
ATOM 2575 C CA . LEU A 1 375 ? 21.725 6.984 -21.233 1.00 95.44 375 LEU A CA 1
ATOM 2576 C C . LEU A 1 375 ? 22.809 5.908 -21.272 1.00 95.44 375 LEU A C 1
ATOM 2578 O O . LEU A 1 375 ? 23.188 5.442 -22.345 1.00 95.44 375 LEU A O 1
ATOM 2582 N N . ASN A 1 376 ? 23.323 5.534 -20.106 1.00 97.44 376 ASN A N 1
ATOM 2583 C CA . ASN A 1 376 ? 24.356 4.518 -19.951 1.00 97.44 376 ASN A CA 1
ATOM 2584 C C . ASN A 1 376 ? 23.815 3.344 -19.127 1.00 97.44 376 ASN A C 1
ATOM 2586 O O . ASN A 1 376 ? 23.540 3.540 -17.950 1.00 97.44 376 ASN A O 1
ATOM 2590 N N . GLY A 1 377 ? 23.655 2.164 -19.721 1.00 96.38 377 GLY A N 1
ATOM 2591 C CA . GLY A 1 377 ? 23.156 0.962 -19.046 1.00 96.38 377 GLY A CA 1
ATOM 2592 C C . GLY A 1 377 ? 24.106 0.492 -17.949 1.00 96.38 377 GLY A C 1
ATOM 2593 O O . GLY A 1 377 ? 23.732 0.458 -16.782 1.00 96.38 377 GLY A O 1
ATOM 2594 N N . GLY A 1 378 ? 25.384 0.338 -18.293 1.00 96.00 378 GLY A N 1
ATOM 2595 C CA . GLY A 1 378 ? 26.424 -0.065 -17.354 1.00 96.00 378 GLY A CA 1
ATOM 2596 C C . GLY A 1 378 ? 26.909 -1.479 -17.645 1.00 96.00 378 GLY A C 1
ATOM 2597 O O . GLY A 1 378 ? 27.432 -1.745 -18.723 1.00 96.00 378 GLY A O 1
ATOM 2598 N N . ASP A 1 379 ? 26.848 -2.359 -16.651 1.00 94.44 379 ASP A N 1
ATOM 2599 C CA . ASP A 1 379 ? 27.000 -3.797 -16.885 1.00 94.44 379 ASP A CA 1
ATOM 2600 C C . ASP A 1 379 ? 25.614 -4.429 -16.755 1.00 94.44 379 ASP A C 1
ATOM 2602 O O . ASP A 1 379 ? 24.899 -4.084 -15.827 1.00 94.44 379 ASP A O 1
ATOM 2606 N N . GLY A 1 380 ? 25.283 -5.429 -17.566 1.00 92.69 380 GLY A N 1
ATOM 2607 C CA . GLY A 1 380 ? 23.968 -6.075 -17.469 1.00 92.69 380 GLY A CA 1
ATOM 2608 C C . GLY A 1 380 ? 23.348 -6.220 -18.845 1.00 92.69 380 GLY A C 1
ATOM 2609 O O . GLY A 1 380 ? 23.932 -5.808 -19.832 1.00 92.69 380 GLY A O 1
ATOM 2610 N N . ALA A 1 381 ? 22.219 -6.906 -18.953 1.00 90.38 381 ALA A N 1
ATOM 2611 C CA . ALA A 1 381 ? 21.450 -6.919 -20.191 1.00 90.38 381 ALA A CA 1
ATOM 2612 C C . ALA A 1 381 ? 20.462 -5.746 -20.173 1.00 90.38 381 ALA A C 1
ATOM 2614 O O . ALA A 1 381 ? 19.316 -5.899 -19.741 1.00 90.38 381 ALA A O 1
ATOM 2615 N N . ASP A 1 382 ? 20.910 -4.573 -20.613 1.00 93.75 382 ASP A N 1
ATOM 2616 C CA . ASP A 1 382 ? 20.175 -3.329 -20.400 1.00 93.75 382 ASP A CA 1
ATOM 2617 C C . ASP A 1 382 ? 19.146 -3.042 -21.498 1.00 93.75 382 ASP A C 1
ATOM 2619 O O . ASP A 1 382 ? 19.267 -3.460 -22.647 1.00 93.75 382 ASP A O 1
ATOM 2623 N N . THR A 1 383 ? 18.104 -2.282 -21.163 1.00 91.75 383 THR A N 1
ATOM 2624 C CA . THR A 1 383 ? 17.135 -1.723 -22.112 1.00 91.75 383 THR A CA 1
ATOM 2625 C C . THR A 1 383 ? 17.147 -0.203 -22.033 1.00 91.75 383 THR A C 1
ATOM 2627 O O . THR A 1 383 ? 16.662 0.386 -21.067 1.00 91.75 383 THR A O 1
ATOM 2630 N N . LEU A 1 384 ? 17.647 0.445 -23.082 1.00 91.81 384 LEU A N 1
ATOM 2631 C CA . LEU A 1 384 ? 17.765 1.898 -23.171 1.00 91.81 384 LEU A CA 1
ATOM 2632 C C . LEU A 1 384 ? 16.736 2.459 -24.145 1.00 91.81 384 LEU A C 1
ATOM 2634 O O . LEU A 1 384 ? 16.701 2.082 -25.319 1.00 91.81 384 LEU A O 1
ATOM 2638 N N . VAL A 1 385 ? 15.903 3.373 -23.657 1.00 86.62 385 VAL A N 1
ATOM 2639 C CA . VAL A 1 385 ? 14.837 4.016 -24.425 1.00 86.62 385 VAL A CA 1
ATOM 2640 C C . VAL A 1 385 ? 15.148 5.501 -24.557 1.00 86.62 385 VAL A C 1
ATOM 2642 O O . VAL A 1 385 ? 14.933 6.265 -23.616 1.00 86.62 385 VAL A O 1
ATOM 2645 N N . GLY A 1 386 ? 15.635 5.895 -25.734 1.00 80.88 386 GLY A N 1
ATOM 2646 C CA . GLY A 1 386 ? 15.684 7.304 -26.125 1.00 80.88 386 GLY A CA 1
ATOM 2647 C C . GLY A 1 386 ? 14.272 7.830 -26.383 1.00 80.88 386 GLY A C 1
ATOM 2648 O O . GLY A 1 386 ? 13.404 7.087 -26.862 1.00 80.88 386 GLY A O 1
ATOM 2649 N N . VAL A 1 387 ? 14.017 9.088 -26.039 1.00 73.50 387 VAL A N 1
ATOM 2650 C CA . VAL A 1 387 ? 12.708 9.722 -26.211 1.00 73.50 387 VAL A CA 1
ATOM 2651 C C . VAL A 1 387 ? 12.901 10.960 -27.069 1.00 73.50 387 VAL A C 1
ATOM 2653 O O . VAL A 1 387 ? 13.527 11.920 -26.646 1.00 73.50 387 VAL A O 1
ATOM 2656 N N . ALA A 1 388 ? 12.315 10.956 -28.268 1.00 63.03 388 ALA A N 1
ATOM 2657 C CA . ALA A 1 388 ? 12.304 12.143 -29.114 1.00 63.03 388 ALA A CA 1
ATOM 2658 C C . ALA A 1 388 ? 11.618 13.295 -28.366 1.00 63.03 388 ALA A C 1
ATOM 2660 O O . ALA A 1 388 ? 10.475 13.147 -27.904 1.00 63.03 388 ALA A O 1
ATOM 2661 N N . GLY A 1 389 ? 12.286 14.437 -28.228 1.00 58.62 389 GLY A N 1
ATOM 2662 C CA . GLY A 1 389 ? 11.622 15.626 -27.737 1.00 58.62 389 GLY A CA 1
ATOM 2663 C C . GLY A 1 389 ? 10.720 16.260 -28.776 1.00 58.62 389 GLY A C 1
ATOM 2664 O O . GLY A 1 389 ? 10.439 15.742 -29.853 1.00 58.62 389 GLY A O 1
ATOM 2665 N N . ASN A 1 390 ? 10.143 17.383 -28.370 1.00 52.28 390 ASN A N 1
ATOM 2666 C CA . ASN A 1 390 ? 9.196 18.154 -29.171 1.00 52.28 390 ASN A CA 1
ATOM 2667 C C . ASN A 1 390 ? 9.815 19.465 -29.681 1.00 52.28 390 ASN A C 1
ATOM 2669 O O . ASN A 1 390 ? 9.079 20.386 -30.054 1.00 52.28 390 ASN A O 1
ATOM 2673 N N . SER A 1 391 ? 11.144 19.582 -29.604 1.00 52.84 391 SER A N 1
ATOM 2674 C CA . SER A 1 391 ? 11.876 20.799 -29.930 1.00 52.84 391 SER A CA 1
ATOM 2675 C C . SER A 1 391 ? 12.042 20.990 -31.439 1.00 52.84 391 SER A C 1
ATOM 2677 O O . SER A 1 391 ? 11.932 20.075 -32.238 1.00 52.84 391 SER A O 1
ATOM 2679 N N . LEU A 1 392 ? 12.303 22.240 -31.826 1.00 49.34 392 LEU A N 1
ATOM 2680 C CA . LEU A 1 392 ? 12.522 22.690 -33.208 1.00 49.34 392 LEU A CA 1
ATOM 2681 C C . LEU A 1 392 ? 14.009 22.632 -33.619 1.00 49.34 392 LEU A C 1
ATOM 2683 O O . LEU A 1 392 ? 14.396 23.300 -34.578 1.00 49.34 392 LEU A O 1
ATOM 2687 N N . ILE A 1 393 ? 14.860 21.973 -32.827 1.00 51.38 393 ILE A N 1
ATOM 2688 C CA . ILE A 1 393 ? 16.316 21.920 -33.005 1.00 51.38 393 ILE A CA 1
ATOM 2689 C C . ILE A 1 393 ? 16.744 20.485 -32.707 1.00 51.38 393 ILE A C 1
ATOM 2691 O O . ILE A 1 393 ? 16.477 20.042 -31.595 1.00 51.38 393 ILE A O 1
ATOM 2695 N N . GLY A 1 394 ? 17.403 19.839 -33.674 1.00 57.31 394 GLY A N 1
ATOM 2696 C CA . GLY A 1 394 ? 17.777 18.421 -33.654 1.00 57.31 394 GLY A CA 1
ATOM 2697 C C . GLY A 1 394 ? 18.290 17.925 -32.300 1.00 57.31 394 GLY A C 1
ATOM 2698 O O . GLY A 1 394 ? 19.367 18.342 -31.862 1.00 57.31 394 GLY A O 1
ATOM 2699 N N . GLU A 1 395 ? 17.521 17.049 -31.666 1.00 65.50 395 GLU A N 1
ATOM 2700 C CA . GLU A 1 395 ? 17.831 16.402 -30.402 1.00 65.50 395 GLU A CA 1
ATOM 2701 C C . GLU A 1 395 ? 18.531 15.053 -30.623 1.00 65.50 395 GLU A C 1
ATOM 2703 O O . GLU A 1 395 ? 18.132 14.248 -31.472 1.00 65.50 395 GLU A O 1
ATOM 2708 N N . ILE A 1 396 ? 19.605 14.799 -29.867 1.00 77.38 396 ILE A N 1
ATOM 2709 C CA . ILE A 1 396 ? 20.453 13.608 -30.034 1.00 77.38 396 ILE A CA 1
ATOM 2710 C C . ILE A 1 396 ? 20.649 12.894 -28.699 1.00 77.38 396 ILE A C 1
ATOM 2712 O O . ILE A 1 396 ? 21.514 13.260 -27.898 1.00 77.38 396 ILE A O 1
ATOM 2716 N N . ASP A 1 397 ? 19.918 11.797 -28.512 1.00 85.69 397 ASP A N 1
ATOM 2717 C CA . ASP A 1 397 ? 20.155 10.878 -27.401 1.00 85.69 397 ASP A CA 1
ATOM 2718 C C . ASP A 1 397 ? 21.400 10.033 -27.656 1.00 85.69 397 ASP A C 1
ATOM 2720 O O . ASP A 1 397 ? 21.534 9.397 -28.695 1.00 85.69 397 ASP A O 1
ATOM 2724 N N . THR A 1 398 ? 22.315 9.972 -26.695 1.00 91.88 398 THR A N 1
ATOM 2725 C CA . THR A 1 398 ? 23.444 9.041 -26.690 1.00 91.88 398 THR A CA 1
ATOM 2726 C C . THR A 1 398 ? 23.107 7.826 -25.839 1.00 91.88 398 THR A C 1
ATOM 2728 O O . THR A 1 398 ? 23.001 7.937 -24.622 1.00 91.88 398 THR A O 1
ATOM 2731 N N . LEU A 1 399 ? 22.994 6.657 -26.465 1.00 94.00 399 LEU A N 1
ATOM 2732 C CA . LEU A 1 399 ? 22.693 5.391 -25.805 1.00 94.00 399 LEU A CA 1
ATOM 2733 C C . LEU A 1 399 ? 23.952 4.519 -25.742 1.00 94.00 399 LEU A C 1
ATOM 2735 O O . LEU A 1 399 ? 24.576 4.229 -26.767 1.00 94.00 399 LEU A O 1
ATOM 2739 N N . ILE A 1 400 ? 24.326 4.098 -24.539 1.00 96.06 400 ILE A N 1
ATOM 2740 C CA . ILE A 1 400 ? 25.528 3.314 -24.245 1.00 96.06 400 ILE A CA 1
ATOM 2741 C C . ILE A 1 400 ? 25.079 2.099 -23.433 1.00 96.06 400 ILE A C 1
ATOM 2743 O O . ILE A 1 400 ? 24.826 2.253 -22.250 1.00 96.06 400 ILE A O 1
ATOM 2747 N N . GLY A 1 401 ? 24.932 0.924 -24.043 1.00 90.38 401 GLY A N 1
ATOM 2748 C CA . GLY A 1 401 ? 24.488 -0.283 -23.330 1.00 90.38 401 GLY A CA 1
ATOM 2749 C C . GLY A 1 401 ? 25.533 -0.728 -22.311 1.00 90.38 401 GLY A C 1
ATOM 2750 O O . GLY A 1 401 ? 25.358 -0.528 -21.118 1.00 90.38 401 GLY A O 1
ATOM 2751 N N . GLY A 1 402 ? 26.708 -1.118 -22.806 1.00 92.00 402 GLY A N 1
ATOM 2752 C CA . GLY A 1 402 ? 27.877 -1.376 -21.979 1.00 92.00 402 GLY A CA 1
ATOM 2753 C C . GLY A 1 402 ? 28.396 -2.789 -22.183 1.00 92.00 402 GLY A C 1
ATOM 2754 O O . GLY A 1 402 ? 28.993 -3.056 -23.228 1.00 92.00 402 GLY A O 1
ATOM 2755 N N . THR A 1 403 ? 28.289 -3.656 -21.174 1.00 89.25 403 THR A N 1
ATOM 2756 C CA . THR A 1 403 ? 28.687 -5.068 -21.300 1.00 89.25 403 THR A CA 1
ATOM 2757 C C . THR A 1 403 ? 27.486 -6.002 -21.241 1.00 89.25 403 THR A C 1
ATOM 2759 O O . THR A 1 403 ? 26.621 -5.806 -20.405 1.00 89.25 403 THR A O 1
ATOM 2762 N N . ASN A 1 404 ? 27.542 -7.105 -21.999 1.00 90.12 404 ASN A N 1
ATOM 2763 C CA . ASN A 1 404 ? 26.473 -8.091 -22.222 1.00 90.12 404 ASN A CA 1
ATOM 2764 C C . ASN A 1 404 ? 25.492 -7.664 -23.323 1.00 90.12 404 ASN A C 1
ATOM 2766 O O . ASN A 1 404 ? 25.885 -6.990 -24.261 1.00 90.12 404 ASN A O 1
ATOM 2770 N N . SER A 1 405 ? 24.287 -8.239 -23.319 1.00 89.62 405 SER A N 1
ATOM 2771 C CA . SER A 1 405 ? 23.343 -8.156 -24.434 1.00 89.62 405 SER A CA 1
ATOM 2772 C C . SER A 1 405 ? 22.330 -7.049 -24.199 1.00 89.62 405 SER A C 1
ATOM 2774 O O . SER A 1 405 ? 21.335 -7.277 -23.509 1.00 89.62 405 SER A O 1
ATOM 2776 N N . ASP A 1 406 ? 22.554 -5.904 -24.832 1.00 89.75 406 ASP A N 1
ATOM 2777 C CA . ASP A 1 406 ? 21.754 -4.703 -24.619 1.00 89.75 406 ASP A CA 1
ATOM 2778 C C . ASP A 1 406 ? 20.671 -4.513 -25.684 1.00 89.75 406 ASP A C 1
ATOM 2780 O O . ASP A 1 406 ? 20.747 -5.011 -26.813 1.00 89.75 406 ASP A O 1
ATOM 2784 N N . ILE A 1 407 ? 19.633 -3.758 -25.336 1.00 88.88 407 ILE A N 1
ATOM 2785 C CA . ILE A 1 407 ? 18.501 -3.434 -26.196 1.00 88.88 407 ILE A CA 1
ATOM 2786 C C . ILE A 1 407 ? 18.360 -1.923 -26.293 1.00 88.88 407 ILE A C 1
ATOM 2788 O O . ILE A 1 407 ? 18.067 -1.236 -25.319 1.00 88.88 407 ILE A O 1
ATOM 2792 N N . TYR A 1 408 ? 18.473 -1.415 -27.512 1.00 89.44 408 TYR A N 1
ATOM 2793 C CA . TYR A 1 408 ? 18.287 -0.005 -27.826 1.00 89.44 408 TYR A CA 1
ATOM 2794 C C . TYR A 1 408 ? 16.914 0.180 -28.464 1.00 89.44 408 TYR A C 1
ATOM 2796 O O . TYR A 1 408 ? 16.674 -0.277 -29.585 1.00 89.44 408 TYR A O 1
ATOM 2804 N N . ILE A 1 409 ? 15.994 0.831 -27.756 1.00 82.19 409 ILE A N 1
ATOM 2805 C CA . ILE A 1 409 ? 14.651 1.125 -28.253 1.00 82.19 409 ILE A CA 1
ATOM 2806 C C . ILE A 1 409 ? 14.646 2.538 -28.819 1.00 82.19 409 ILE A C 1
ATOM 2808 O O . ILE A 1 409 ? 14.805 3.513 -28.090 1.00 82.19 409 ILE A O 1
ATOM 2812 N N . LEU A 1 410 ? 14.427 2.634 -30.130 1.00 76.75 410 LEU A N 1
ATOM 2813 C CA . LEU A 1 410 ? 14.484 3.899 -30.860 1.00 76.75 410 LEU A CA 1
ATOM 2814 C C . LEU A 1 410 ? 13.104 4.532 -31.105 1.00 76.75 410 LEU A C 1
ATOM 2816 O O . LEU A 1 410 ? 13.001 5.438 -31.928 1.00 76.75 410 LEU A O 1
ATOM 2820 N N . ALA A 1 411 ? 12.044 4.060 -30.421 1.00 60.78 411 ALA A N 1
ATOM 2821 C CA . ALA A 1 411 ? 10.738 4.729 -30.395 1.00 60.78 411 ALA A CA 1
ATOM 2822 C C . ALA A 1 411 ? 9.712 4.167 -29.381 1.00 60.78 411 ALA A C 1
ATOM 2824 O O . ALA A 1 411 ? 9.640 2.959 -29.141 1.00 60.78 411 ALA A O 1
ATOM 2825 N N . SER A 1 412 ? 8.803 5.044 -28.923 1.00 46.34 412 SER A N 1
ATOM 2826 C CA . SER A 1 412 ? 7.503 4.701 -28.321 1.00 46.34 412 SER A CA 1
ATOM 2827 C C . SER A 1 412 ? 6.331 5.315 -29.116 1.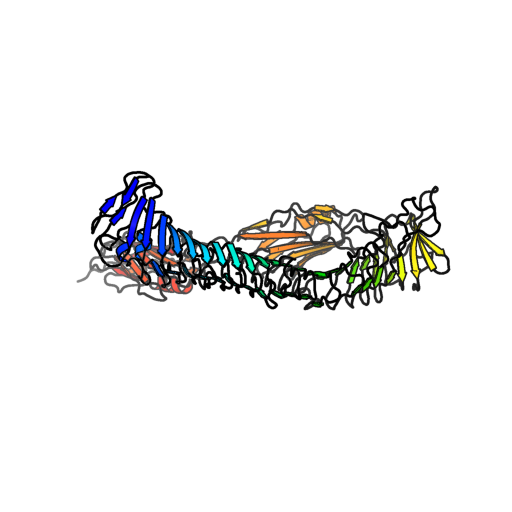00 46.34 412 SER A C 1
ATOM 2829 O O . SER A 1 412 ? 6.502 6.147 -30.003 1.00 46.34 412 SER A O 1
ATOM 2831 N N . ASN A 1 413 ? 5.115 4.853 -28.835 1.00 37.59 413 ASN A N 1
ATOM 2832 C CA . ASN A 1 413 ? 3.887 4.989 -29.630 1.00 37.59 413 ASN A CA 1
ATOM 2833 C C . ASN A 1 413 ? 3.255 6.399 -29.758 1.00 37.59 413 ASN A C 1
ATOM 2835 O O . ASN A 1 413 ? 2.100 6.478 -30.187 1.00 37.59 413 ASN A O 1
ATOM 2839 N N . THR A 1 414 ? 3.952 7.499 -29.443 1.00 40.12 414 THR A N 1
ATOM 2840 C CA . THR A 1 414 ? 3.382 8.858 -29.599 1.00 40.12 414 THR A CA 1
ATOM 2841 C C . THR A 1 414 ? 4.238 9.911 -30.295 1.00 40.12 414 THR A C 1
ATOM 2843 O O . THR A 1 414 ? 3.637 10.865 -30.775 1.00 40.12 414 THR A O 1
ATOM 2846 N N . SER A 1 415 ? 5.551 9.742 -30.451 1.00 43.06 415 SER A N 1
ATOM 2847 C CA . SER A 1 415 ? 6.374 10.635 -31.280 1.00 43.06 415 SER A CA 1
ATOM 2848 C C . SER A 1 415 ? 7.616 9.878 -31.719 1.00 43.06 415 SER A C 1
ATOM 2850 O O . SER A 1 415 ? 8.446 9.503 -30.896 1.00 43.06 415 SER A O 1
ATOM 2852 N N . ILE A 1 416 ? 7.703 9.593 -33.011 1.00 42.25 416 ILE A N 1
ATOM 2853 C CA . ILE A 1 416 ? 8.964 9.179 -33.622 1.00 42.25 416 ILE A CA 1
ATOM 2854 C C . ILE A 1 416 ? 9.822 10.446 -33.695 1.00 42.25 416 ILE A C 1
ATOM 2856 O O . ILE A 1 416 ? 9.264 11.542 -33.779 1.00 42.25 416 ILE A O 1
ATOM 2860 N N . TYR A 1 417 ? 11.141 10.274 -33.680 1.00 47.91 417 TYR A N 1
ATOM 2861 C CA . TYR A 1 417 ? 12.085 11.019 -34.510 1.00 47.91 417 TYR A CA 1
ATOM 2862 C C . TYR A 1 417 ? 11.474 11.237 -35.912 1.00 47.91 417 TYR A C 1
ATOM 2864 O O . TYR A 1 417 ? 11.689 10.455 -36.834 1.00 47.91 417 TYR A O 1
ATOM 2872 N N . TYR A 1 418 ? 10.554 12.191 -36.008 1.00 42.12 418 TYR A N 1
ATOM 2873 C CA . TYR A 1 418 ? 9.841 12.602 -37.200 1.00 42.12 418 TYR A CA 1
ATOM 2874 C C . TYR A 1 418 ? 10.198 14.066 -37.351 1.00 42.12 418 TYR A C 1
ATOM 2876 O O . TYR A 1 418 ? 9.685 14.900 -36.606 1.00 42.12 418 TYR A O 1
ATOM 2884 N N . ASP A 1 419 ? 10.994 14.375 -38.368 1.00 47.03 419 ASP A N 1
ATOM 2885 C CA . ASP A 1 419 ? 10.903 15.679 -39.001 1.00 47.03 419 ASP A CA 1
ATOM 2886 C C . ASP A 1 419 ? 9.428 15.878 -39.395 1.00 47.03 419 ASP A C 1
ATOM 2888 O O . ASP A 1 419 ? 8.896 15.224 -40.301 1.00 47.03 419 ASP A O 1
ATOM 2892 N N . ASP A 1 420 ? 8.726 16.747 -38.665 1.00 43.25 420 ASP A N 1
ATOM 2893 C CA . ASP A 1 420 ? 7.339 17.131 -38.930 1.00 43.25 420 ASP A CA 1
ATOM 2894 C C . ASP A 1 420 ? 7.202 17.960 -40.226 1.00 43.25 420 ASP A C 1
ATOM 2896 O O . ASP A 1 420 ? 6.117 18.456 -40.560 1.00 43.25 420 ASP A O 1
ATOM 2900 N N . GLY A 1 421 ? 8.299 18.092 -40.980 1.00 47.22 421 GLY A N 1
ATOM 2901 C CA . GLY A 1 421 ? 8.402 18.847 -42.213 1.00 47.22 421 GLY A CA 1
ATOM 2902 C C . GLY A 1 421 ? 8.358 20.353 -41.973 1.00 47.22 421 GLY A C 1
ATOM 2903 O O . GLY A 1 421 ? 8.132 21.115 -42.922 1.00 47.22 421 GLY A O 1
ATOM 2904 N N . ILE A 1 422 ? 8.518 20.816 -40.726 1.00 45.03 422 ILE A N 1
ATOM 2905 C CA . ILE A 1 422 ? 8.636 22.242 -40.405 1.00 45.03 422 ILE A CA 1
ATOM 2906 C C . ILE A 1 422 ? 10.096 22.699 -40.511 1.00 45.03 422 ILE A C 1
ATOM 2908 O O . ILE A 1 422 ? 10.324 23.893 -40.761 1.00 45.03 422 ILE A O 1
ATOM 2912 N N . SER A 1 423 ? 11.082 21.796 -40.444 1.00 45.75 423 SER A N 1
ATOM 2913 C CA . SER A 1 423 ? 12.464 22.178 -40.721 1.00 45.75 423 SER A CA 1
ATOM 2914 C C . SER A 1 423 ? 12.776 22.176 -42.221 1.00 45.75 423 SER A C 1
ATOM 2916 O O . SER A 1 423 ? 12.594 21.214 -42.955 1.00 45.75 423 SER A O 1
ATOM 2918 N N . THR A 1 424 ? 13.275 23.314 -42.706 1.00 42.44 424 THR A N 1
ATOM 2919 C CA . THR A 1 424 ? 13.844 23.454 -44.062 1.00 42.44 424 THR A CA 1
ATOM 2920 C C . THR A 1 424 ? 15.365 23.594 -44.012 1.00 42.44 424 THR A C 1
ATOM 2922 O O . THR A 1 424 ? 15.998 23.972 -45.006 1.00 42.44 424 THR A O 1
ATOM 2925 N N . THR A 1 425 ? 15.957 23.336 -42.845 1.00 42.50 425 THR A N 1
ATOM 2926 C CA . THR A 1 425 ? 17.380 23.479 -42.569 1.00 42.50 425 THR A CA 1
ATOM 2927 C C . THR A 1 425 ? 18.034 22.097 -42.560 1.00 42.50 425 THR A C 1
ATOM 2929 O O . THR A 1 425 ? 17.712 21.273 -41.717 1.00 42.50 425 THR A O 1
ATOM 2932 N N . PRO A 1 426 ? 18.972 21.816 -43.485 1.00 39.12 426 PRO A N 1
ATOM 2933 C CA . PRO A 1 426 ? 19.770 20.595 -43.423 1.00 39.12 426 PRO A CA 1
ATOM 2934 C C . PRO A 1 426 ? 20.510 20.512 -42.076 1.00 39.12 426 PRO A C 1
ATOM 2936 O O . PRO A 1 426 ? 21.329 21.394 -41.798 1.00 39.12 426 PRO A O 1
ATOM 2939 N N . GLY A 1 427 ? 20.234 19.474 -41.275 1.00 44.19 427 GLY A N 1
ATOM 2940 C CA . GLY A 1 427 ? 20.863 19.233 -39.967 1.00 44.19 427 GLY A CA 1
ATOM 2941 C C . GLY A 1 427 ? 19.944 19.293 -38.738 1.00 44.19 427 GLY A C 1
ATOM 2942 O O . GLY A 1 427 ? 20.477 19.255 -37.635 1.00 44.19 427 GLY A O 1
ATOM 2943 N N . ASP A 1 428 ? 18.622 19.381 -38.915 1.00 53.19 428 ASP A N 1
ATOM 2944 C CA . ASP A 1 428 ? 17.623 19.320 -37.829 1.00 53.19 428 ASP A CA 1
ATOM 2945 C C . ASP A 1 428 ? 17.011 17.913 -37.653 1.00 53.19 428 ASP A C 1
ATOM 2947 O O . ASP A 1 428 ? 15.895 17.781 -37.165 1.00 53.19 428 ASP A O 1
ATOM 2951 N N . ASP A 1 429 ? 17.721 16.861 -38.067 1.00 55.97 429 ASP A N 1
ATOM 2952 C CA . ASP A 1 429 ? 17.256 15.485 -37.883 1.00 55.97 429 ASP A CA 1
ATOM 2953 C C . ASP A 1 429 ? 17.468 15.103 -36.408 1.00 55.97 429 ASP A C 1
ATOM 2955 O O . ASP A 1 429 ? 18.610 15.049 -35.944 1.00 55.97 429 ASP A O 1
ATOM 2959 N N . ASP A 1 430 ? 16.389 14.838 -35.674 1.00 68.31 430 ASP A N 1
ATOM 2960 C CA . ASP A 1 430 ? 16.472 14.180 -34.373 1.00 68.31 430 ASP A CA 1
ATOM 2961 C C . ASP A 1 430 ? 16.931 12.714 -34.629 1.00 68.31 430 ASP A C 1
ATOM 2963 O O . ASP A 1 430 ? 16.310 12.003 -35.424 1.00 68.31 430 ASP A O 1
ATOM 2967 N N . TYR A 1 431 ? 18.005 12.222 -33.993 1.00 75.94 431 TYR A N 1
ATOM 2968 C CA . TYR A 1 431 ? 18.439 10.813 -34.119 1.00 75.94 431 TYR A CA 1
ATOM 2969 C C . TYR A 1 431 ? 19.203 10.317 -32.888 1.00 75.94 431 TYR A C 1
ATOM 2971 O O . TYR A 1 431 ? 19.838 11.093 -32.182 1.00 75.94 431 TYR A O 1
ATOM 2979 N N . ALA A 1 432 ? 19.231 9.001 -32.661 1.00 84.25 432 ALA A N 1
ATOM 2980 C CA . ALA A 1 432 ? 20.000 8.418 -31.560 1.00 84.25 432 ALA A CA 1
ATOM 2981 C C . ALA A 1 432 ? 21.460 8.111 -31.946 1.00 84.25 432 ALA A C 1
ATOM 2983 O O . ALA A 1 432 ? 21.753 7.518 -32.986 1.00 84.25 432 ALA A O 1
ATOM 2984 N N . LEU A 1 433 ? 22.403 8.434 -31.071 1.00 89.06 433 LEU A N 1
ATOM 2985 C CA . LEU A 1 433 ? 23.791 8.000 -31.128 1.00 89.06 433 LEU A CA 1
ATOM 2986 C C . LEU A 1 433 ? 23.975 6.727 -30.292 1.00 89.06 433 LEU A C 1
ATOM 2988 O O . LEU A 1 433 ? 24.029 6.787 -29.069 1.00 89.06 433 LEU A O 1
ATOM 2992 N N . ILE A 1 434 ? 24.131 5.574 -30.941 1.00 91.00 434 ILE A N 1
ATOM 2993 C CA . ILE A 1 434 ? 24.382 4.300 -30.255 1.00 91.00 434 ILE A CA 1
ATOM 2994 C C . ILE A 1 434 ? 25.889 4.052 -30.189 1.00 91.00 434 ILE A C 1
ATOM 2996 O O . ILE A 1 434 ? 26.563 3.965 -31.220 1.00 91.00 434 ILE A O 1
ATOM 3000 N N . VAL A 1 435 ? 26.430 3.902 -28.982 1.00 91.81 435 VAL A N 1
ATOM 3001 C CA . VAL A 1 435 ? 27.868 3.723 -28.755 1.00 91.81 435 VAL A CA 1
ATOM 3002 C C . VAL A 1 435 ? 28.164 2.298 -28.305 1.00 91.81 435 VAL A C 1
ATOM 3004 O O . VAL A 1 435 ? 27.633 1.836 -27.306 1.00 91.81 435 VAL A O 1
ATOM 3007 N N . GLY A 1 436 ? 29.084 1.630 -29.004 1.00 89.25 436 GLY A N 1
ATOM 3008 C CA . GLY A 1 436 ? 29.618 0.331 -28.579 1.00 89.25 436 GLY A CA 1
ATOM 3009 C C . GLY A 1 436 ? 28.823 -0.897 -29.026 1.00 89.25 436 GLY A C 1
ATOM 3010 O O . GLY A 1 436 ? 29.225 -1.996 -28.675 1.00 89.25 436 GLY A O 1
ATOM 3011 N N . PHE A 1 437 ? 27.786 -0.727 -29.851 1.00 91.25 437 PHE A N 1
ATOM 3012 C CA . PHE A 1 437 ? 26.909 -1.807 -30.323 1.00 91.25 437 PHE A CA 1
ATOM 3013 C C . PHE A 1 437 ? 27.659 -3.051 -30.842 1.00 91.25 437 PHE A C 1
ATOM 3015 O O . PHE A 1 437 ? 28.367 -2.958 -31.855 1.00 91.25 437 PHE A O 1
ATOM 3022 N N . ASP A 1 438 ? 27.462 -4.217 -30.225 1.00 89.12 438 ASP A N 1
ATOM 3023 C CA . ASP A 1 438 ? 27.927 -5.517 -30.727 1.00 89.12 438 ASP A CA 1
ATOM 3024 C C . ASP A 1 438 ? 26.784 -6.285 -31.395 1.00 89.12 438 ASP A C 1
ATOM 3026 O O . ASP A 1 438 ? 25.871 -6.783 -30.752 1.00 89.12 438 ASP A O 1
ATOM 3030 N N . VAL A 1 439 ? 26.880 -6.484 -32.710 1.00 86.00 439 VAL A N 1
ATOM 3031 C CA . VAL A 1 439 ? 25.859 -7.185 -33.512 1.00 86.00 439 VAL A CA 1
ATOM 3032 C C . VAL A 1 439 ? 25.569 -8.634 -33.064 1.00 86.00 439 VAL A C 1
ATOM 3034 O O . VAL A 1 439 ? 24.609 -9.242 -33.540 1.00 86.00 439 VAL A O 1
ATOM 3037 N N . ASN A 1 440 ? 26.431 -9.246 -32.245 1.00 83.81 440 ASN A N 1
ATOM 3038 C CA . ASN A 1 440 ? 26.262 -10.623 -31.774 1.00 83.81 440 ASN A CA 1
ATOM 3039 C C . ASN A 1 440 ? 25.549 -10.721 -30.421 1.00 83.81 440 ASN A C 1
ATOM 3041 O O . ASN A 1 440 ? 25.032 -11.796 -30.108 1.00 83.81 440 ASN A O 1
ATOM 3045 N N . GLU A 1 441 ? 25.550 -9.642 -29.642 1.00 86.62 441 GLU A N 1
ATOM 3046 C CA . GLU A 1 441 ? 25.012 -9.588 -28.279 1.00 86.62 441 GLU A CA 1
ATOM 3047 C C . GLU A 1 441 ? 23.819 -8.625 -28.227 1.00 86.62 441 GLU A C 1
ATOM 3049 O O . GLU A 1 441 ? 22.745 -8.999 -27.753 1.00 86.62 441 GLU A O 1
ATOM 3054 N N . ASP A 1 442 ? 23.968 -7.457 -28.842 1.00 88.94 442 ASP A N 1
ATOM 3055 C CA . ASP A 1 442 ? 23.023 -6.355 -28.767 1.00 88.94 442 ASP A CA 1
ATOM 3056 C C . ASP A 1 442 ? 21.928 -6.409 -29.824 1.00 88.94 442 ASP A C 1
ATOM 3058 O O . ASP A 1 442 ? 22.043 -7.010 -30.904 1.00 88.94 442 ASP A O 1
ATOM 3062 N N . LYS A 1 443 ? 20.841 -5.705 -29.515 1.00 88.19 443 LYS A N 1
ATOM 3063 C CA . LYS A 1 443 ? 19.676 -5.568 -30.376 1.00 88.19 443 LYS A CA 1
ATOM 3064 C C . LYS A 1 443 ? 19.196 -4.132 -30.450 1.00 88.19 443 LYS A C 1
ATOM 3066 O O . LYS A 1 443 ? 19.138 -3.422 -29.457 1.00 88.19 443 LYS A O 1
ATOM 3071 N N . VAL A 1 444 ? 18.763 -3.724 -31.635 1.00 86.06 444 VAL A N 1
ATOM 3072 C CA . VAL A 1 444 ? 18.019 -2.476 -31.825 1.00 86.06 444 VAL A CA 1
ATOM 3073 C C . VAL A 1 444 ? 16.567 -2.793 -32.137 1.00 86.06 444 VAL A C 1
ATOM 3075 O O . VAL A 1 444 ? 16.293 -3.616 -33.014 1.00 86.06 444 VAL A O 1
ATOM 3078 N N . GLN A 1 445 ? 15.648 -2.123 -31.445 1.00 81.88 445 GLN A N 1
ATOM 3079 C CA . GLN A 1 445 ? 14.211 -2.235 -31.655 1.00 81.88 445 GLN A CA 1
ATOM 3080 C C . GLN A 1 445 ? 13.670 -1.057 -32.491 1.00 81.88 445 GLN A C 1
ATOM 3082 O O . GLN A 1 445 ? 13.864 0.101 -32.120 1.00 81.88 445 GLN A O 1
ATOM 3087 N N . LEU A 1 446 ? 12.991 -1.348 -33.615 1.00 74.69 446 LEU A N 1
ATOM 3088 C CA . LEU A 1 446 ? 12.596 -0.371 -34.662 1.00 74.69 446 LEU A CA 1
ATOM 3089 C C . LEU A 1 446 ? 11.093 -0.381 -34.997 1.00 74.69 446 LEU A C 1
ATOM 3091 O O . LEU A 1 446 ? 10.494 -1.441 -34.972 1.00 74.69 446 LEU A O 1
ATOM 3095 N N . LEU A 1 447 ? 10.475 0.734 -35.417 1.00 63.34 447 LEU A N 1
ATOM 3096 C CA . LEU A 1 447 ? 9.039 0.810 -35.778 1.00 63.34 447 LEU A CA 1
ATOM 3097 C C . LEU A 1 447 ? 8.704 0.487 -37.249 1.00 63.34 447 LEU A C 1
ATOM 3099 O O . LEU A 1 447 ? 8.712 1.360 -38.104 1.00 63.34 447 LEU A O 1
ATOM 3103 N N . GLY A 1 448 ? 8.232 -0.725 -37.550 1.00 60.59 448 GLY A N 1
ATOM 3104 C CA . GLY A 1 448 ? 7.640 -1.039 -38.862 1.00 60.59 448 GLY A CA 1
ATOM 3105 C C . GLY A 1 448 ? 8.391 -2.111 -39.655 1.00 60.59 448 GLY A C 1
ATOM 3106 O O . GLY A 1 448 ? 9.272 -2.780 -39.118 1.00 60.59 448 GLY A O 1
ATOM 3107 N N . PRO A 1 449 ? 8.001 -2.369 -40.918 1.00 59.47 449 PRO A N 1
ATOM 3108 C CA . PRO A 1 449 ? 8.502 -3.510 -41.674 1.00 59.47 449 PRO A CA 1
ATOM 3109 C C . PRO A 1 449 ? 9.980 -3.356 -42.040 1.00 59.47 449 PRO A C 1
ATOM 3111 O O . PRO A 1 449 ? 10.451 -2.270 -42.369 1.00 59.47 449 PRO A O 1
ATOM 3114 N N . SER A 1 450 ? 10.683 -4.486 -42.125 1.00 63.31 450 SER A N 1
ATOM 3115 C CA . SER A 1 450 ? 12.108 -4.541 -42.477 1.00 63.31 450 SER A CA 1
ATOM 3116 C C . SER A 1 450 ? 12.485 -3.901 -43.805 1.00 63.31 450 SER A C 1
ATOM 3118 O O . SER A 1 450 ? 13.633 -3.523 -44.003 1.00 63.31 450 SER A O 1
ATOM 3120 N N . THR A 1 451 ? 11.524 -3.753 -44.714 1.00 64.31 451 THR A N 1
ATOM 3121 C CA . THR A 1 451 ? 11.735 -3.136 -46.024 1.00 64.31 451 THR A CA 1
ATOM 3122 C C . THR A 1 451 ? 11.826 -1.616 -45.981 1.00 64.31 451 THR A C 1
ATOM 3124 O O . THR A 1 451 ? 12.175 -1.040 -46.999 1.00 64.31 451 THR A O 1
ATOM 3127 N N . GLN A 1 452 ? 11.463 -0.978 -44.865 1.00 76.00 452 GLN A N 1
ATOM 3128 C CA . GLN A 1 452 ? 11.541 0.477 -44.707 1.00 76.00 452 GLN A CA 1
ATOM 3129 C C . GLN A 1 452 ? 12.864 0.934 -44.102 1.00 76.00 452 GLN A C 1
ATOM 3131 O O . GLN A 1 452 ? 13.107 2.124 -44.054 1.00 76.00 452 GLN A O 1
ATOM 3136 N N . TYR A 1 453 ? 13.722 0.026 -43.643 1.00 79.69 453 TYR A N 1
ATOM 3137 C CA . TYR A 1 453 ? 14.957 0.390 -42.961 1.00 79.69 453 TYR A CA 1
ATOM 3138 C C . TYR A 1 453 ? 16.170 -0.028 -43.777 1.00 79.69 453 TYR A C 1
ATOM 3140 O O . TYR A 1 453 ? 16.237 -1.161 -44.262 1.00 79.69 453 TYR A O 1
ATOM 3148 N N . PHE A 1 454 ? 17.148 0.865 -43.901 1.00 81.38 454 PHE A N 1
ATOM 3149 C CA . PHE A 1 454 ? 18.424 0.567 -44.543 1.00 81.38 454 PHE A CA 1
ATOM 3150 C C . PHE A 1 454 ? 19.610 1.129 -43.743 1.00 81.38 454 PHE A C 1
ATOM 3152 O O . PHE A 1 454 ? 19.482 2.094 -42.996 1.00 81.38 454 PHE A O 1
ATOM 3159 N N . LEU A 1 455 ? 20.765 0.467 -43.860 1.00 86.44 455 LEU A N 1
ATOM 3160 C CA . LEU A 1 455 ? 22.016 0.894 -43.249 1.00 86.44 455 LEU A CA 1
ATOM 3161 C C . LEU A 1 455 ? 22.890 1.470 -44.347 1.00 86.44 455 LEU A C 1
ATOM 3163 O O . LEU A 1 455 ? 23.093 0.838 -45.387 1.00 86.44 455 LEU A O 1
ATOM 3167 N N . GLU A 1 456 ? 23.477 2.620 -44.080 1.00 87.12 456 GLU A N 1
ATOM 3168 C CA . GLU A 1 456 ? 24.466 3.236 -44.947 1.00 87.12 456 GLU A CA 1
ATOM 3169 C C . GLU A 1 456 ? 25.708 3.637 -44.159 1.00 87.12 456 GLU A C 1
ATOM 3171 O O . GLU A 1 456 ? 25.743 3.565 -42.933 1.00 87.12 456 GLU A O 1
ATOM 3176 N N . ILE A 1 457 ? 26.762 4.007 -44.881 1.00 84.19 457 ILE A N 1
ATOM 3177 C CA . ILE A 1 457 ? 27.936 4.625 -44.274 1.00 84.19 457 ILE A CA 1
ATOM 3178 C C . ILE A 1 457 ? 27.925 6.082 -44.691 1.00 84.19 457 ILE A C 1
ATOM 3180 O O . ILE A 1 457 ? 28.035 6.363 -45.886 1.00 84.19 457 ILE A O 1
ATOM 3184 N N . ASP A 1 458 ? 27.867 6.971 -43.708 1.00 77.38 458 ASP A N 1
ATOM 3185 C CA . ASP A 1 458 ? 28.062 8.403 -43.902 1.00 77.38 458 ASP A CA 1
ATOM 3186 C C . ASP A 1 458 ? 29.066 8.922 -42.870 1.00 77.38 458 ASP A C 1
ATOM 3188 O O . ASP A 1 458 ? 29.105 8.451 -41.732 1.00 77.38 458 ASP A O 1
ATOM 3192 N N . ASP A 1 459 ? 29.961 9.807 -43.306 1.00 74.62 459 ASP A N 1
ATOM 3193 C CA . ASP A 1 459 ? 31.056 10.375 -42.502 1.00 74.62 459 ASP A CA 1
ATOM 3194 C C . ASP A 1 459 ? 31.890 9.369 -41.667 1.00 74.62 459 ASP A C 1
ATOM 3196 O O . ASP A 1 459 ? 32.566 9.722 -40.701 1.00 74.62 459 ASP A O 1
ATOM 3200 N N . GLY A 1 460 ? 31.929 8.101 -42.092 1.00 77.62 460 GLY A N 1
ATOM 3201 C CA . GLY A 1 460 ? 32.694 7.029 -41.447 1.00 77.62 460 GLY A CA 1
ATOM 3202 C C . GLY A 1 460 ? 31.949 6.264 -40.348 1.00 77.62 460 GLY A C 1
ATOM 3203 O O . GLY A 1 460 ? 32.503 5.280 -39.855 1.00 77.62 460 GLY A O 1
ATOM 3204 N N . ASN A 1 461 ? 30.713 6.651 -40.027 1.00 81.31 461 ASN A N 1
ATOM 3205 C CA . ASN A 1 461 ? 29.820 5.922 -39.127 1.00 81.31 461 ASN A CA 1
ATOM 3206 C C . ASN A 1 461 ? 28.837 5.057 -39.921 1.00 81.31 461 ASN A C 1
ATOM 3208 O O . ASN A 1 461 ? 28.576 5.309 -41.099 1.00 81.31 461 ASN A O 1
ATOM 3212 N N . ILE A 1 462 ? 28.300 4.019 -39.277 1.00 88.00 462 ILE A N 1
ATOM 3213 C CA . ILE A 1 462 ? 27.185 3.247 -39.830 1.00 88.00 462 ILE A CA 1
ATOM 3214 C C . ILE A 1 462 ? 25.902 3.927 -39.368 1.00 88.00 462 ILE A C 1
ATOM 3216 O O . ILE A 1 462 ? 25.704 4.102 -38.172 1.00 88.00 462 ILE A O 1
ATOM 3220 N N . ASN A 1 463 ? 25.036 4.288 -40.303 1.00 86.31 463 ASN A N 1
ATOM 3221 C CA . ASN A 1 463 ? 23.804 5.015 -40.043 1.00 86.31 463 ASN A CA 1
ATOM 3222 C C . ASN A 1 463 ? 22.601 4.163 -40.423 1.00 86.31 463 ASN A C 1
ATOM 3224 O O . ASN A 1 463 ? 22.579 3.570 -41.501 1.00 86.31 463 ASN A O 1
ATOM 3228 N N . LEU A 1 464 ? 21.605 4.119 -39.546 1.00 86.19 464 LEU A N 1
ATOM 3229 C CA . LEU A 1 464 ? 20.299 3.535 -39.802 1.00 86.19 464 LEU A CA 1
ATOM 3230 C C . LEU A 1 464 ? 19.340 4.617 -40.262 1.00 86.19 464 LEU A C 1
ATOM 3232 O O . LEU A 1 464 ? 19.064 5.560 -39.523 1.00 86.19 464 LEU A O 1
ATOM 3236 N N . ARG A 1 465 ? 18.808 4.430 -41.467 1.00 81.56 465 ARG A N 1
ATOM 3237 C CA . ARG A 1 465 ? 17.814 5.307 -42.070 1.00 81.56 465 ARG A CA 1
ATOM 3238 C C . ARG A 1 465 ? 16.493 4.596 -42.309 1.00 81.56 465 ARG A C 1
ATOM 3240 O O . ARG A 1 465 ? 16.460 3.373 -42.476 1.00 81.56 465 ARG A O 1
ATOM 3247 N N . ILE A 1 466 ? 15.426 5.386 -42.357 1.00 79.31 466 ILE A N 1
ATOM 3248 C CA . ILE A 1 466 ? 14.111 4.969 -42.837 1.00 79.31 466 ILE A CA 1
ATOM 3249 C C . ILE A 1 466 ? 13.869 5.503 -44.261 1.00 79.31 466 ILE A C 1
ATOM 3251 O O . ILE A 1 466 ? 14.047 6.690 -44.530 1.00 79.31 466 ILE A O 1
ATOM 3255 N N . ASP A 1 467 ? 13.477 4.606 -45.163 1.00 76.62 467 ASP A N 1
ATOM 3256 C CA . ASP A 1 467 ? 13.068 4.864 -46.547 1.00 76.62 467 ASP A CA 1
ATOM 3257 C C . ASP A 1 467 ? 11.672 5.508 -46.543 1.00 76.62 467 ASP A C 1
ATOM 3259 O O . ASP A 1 467 ? 10.668 4.864 -46.197 1.00 76.62 467 ASP A O 1
ATOM 3263 N N . LYS A 1 468 ? 11.612 6.806 -46.867 1.00 71.44 468 LYS A N 1
ATOM 3264 C CA . LYS A 1 468 ? 10.357 7.570 -46.957 1.00 71.44 468 LYS A CA 1
ATOM 3265 C C . LYS A 1 468 ? 9.802 7.510 -48.392 1.00 71.44 468 LYS A C 1
ATOM 3267 O O . LYS A 1 468 ? 10.546 7.319 -49.347 1.00 71.44 468 LYS A O 1
ATOM 3272 N N . PRO A 1 469 ? 8.475 7.664 -48.603 1.00 70.06 469 PRO A N 1
ATOM 3273 C CA . PRO A 1 469 ? 7.901 7.678 -49.952 1.00 70.06 469 PRO A CA 1
ATOM 3274 C C . PRO A 1 469 ? 8.610 8.706 -50.849 1.00 70.06 469 PRO A C 1
ATOM 3276 O O . PRO A 1 469 ? 8.870 9.799 -50.360 1.00 70.06 469 PRO A O 1
ATOM 3279 N N . ASP A 1 470 ? 8.813 8.381 -52.142 1.00 63.34 470 ASP A N 1
ATOM 3280 C CA . ASP A 1 470 ? 9.568 9.088 -53.220 1.00 63.34 470 ASP A CA 1
ATOM 3281 C C . ASP A 1 470 ? 9.467 10.643 -53.312 1.00 63.34 470 ASP A C 1
ATOM 3283 O O . ASP A 1 470 ? 10.075 11.263 -54.190 1.00 63.34 470 ASP A O 1
ATOM 3287 N N . THR A 1 471 ? 8.657 11.298 -52.480 1.00 59.38 471 THR A N 1
ATOM 3288 C CA . THR A 1 471 ? 8.534 12.753 -52.341 1.00 59.38 471 THR A CA 1
ATOM 3289 C C . THR A 1 471 ? 9.327 13.362 -51.179 1.00 59.38 471 THR A C 1
ATOM 3291 O O . THR A 1 471 ? 9.464 14.581 -51.181 1.00 59.38 471 THR A O 1
ATOM 3294 N N . GLU A 1 472 ? 9.864 12.567 -50.247 1.00 64.81 472 GLU A N 1
ATOM 3295 C CA . GLU A 1 472 ? 10.617 13.026 -49.064 1.00 64.81 472 GLU A CA 1
ATOM 3296 C C . GLU A 1 472 ? 12.017 12.378 -49.005 1.00 64.81 472 GLU A C 1
ATOM 3298 O O . GLU A 1 472 ? 12.185 11.268 -49.511 1.00 64.81 472 GLU A O 1
ATOM 3303 N N . PRO A 1 473 ? 13.040 13.044 -48.435 1.00 67.81 473 PRO A N 1
ATOM 3304 C CA . PRO A 1 473 ? 14.355 12.438 -48.226 1.00 67.81 473 PRO A CA 1
ATOM 3305 C C . PRO A 1 473 ? 14.323 11.338 -47.150 1.00 67.81 473 PRO A C 1
ATOM 3307 O O . PRO A 1 473 ? 13.536 11.408 -46.206 1.00 67.81 473 PRO A O 1
ATOM 3310 N N . ASP A 1 474 ? 15.218 10.352 -47.276 1.00 75.44 474 ASP A N 1
ATOM 3311 C CA . ASP A 1 474 ? 15.428 9.310 -46.263 1.00 75.44 474 ASP A CA 1
ATOM 3312 C C . ASP A 1 474 ? 15.900 9.924 -44.940 1.00 75.44 474 ASP A C 1
ATOM 3314 O O . ASP A 1 474 ? 16.844 10.719 -44.909 1.00 75.44 474 ASP A O 1
ATOM 3318 N N . GLU A 1 475 ? 15.297 9.515 -43.831 1.00 76.06 475 GLU A N 1
ATOM 3319 C CA . GLU A 1 475 ? 15.521 10.121 -42.513 1.00 76.06 475 GLU A CA 1
ATOM 3320 C C . GLU A 1 475 ? 16.489 9.280 -41.676 1.00 76.06 475 GLU A C 1
ATOM 3322 O O . GLU A 1 475 ? 16.398 8.050 -41.659 1.00 76.06 475 GLU A O 1
ATOM 3327 N N . LEU A 1 476 ? 17.443 9.942 -41.014 1.00 79.44 476 LEU A N 1
ATOM 3328 C CA . LEU A 1 476 ? 18.387 9.312 -40.092 1.00 79.44 476 LEU A CA 1
ATOM 3329 C C . LEU A 1 476 ? 17.691 9.029 -38.760 1.00 79.44 476 LEU A C 1
ATOM 3331 O O . LEU A 1 476 ? 17.141 9.935 -38.159 1.00 79.44 476 LEU A O 1
ATOM 3335 N N . ILE A 1 477 ? 17.748 7.781 -38.297 1.00 78.50 477 ILE A N 1
ATOM 3336 C CA . ILE A 1 477 ? 17.115 7.348 -37.040 1.00 78.50 477 ILE A CA 1
ATOM 3337 C C . ILE A 1 477 ? 18.164 7.030 -35.976 1.00 78.50 477 ILE A C 1
ATOM 3339 O O . ILE A 1 477 ? 17.967 7.309 -34.796 1.00 78.50 477 ILE A O 1
ATOM 3343 N N . ALA A 1 478 ? 19.298 6.454 -36.384 1.00 85.06 478 ALA A N 1
ATOM 3344 C CA . ALA A 1 478 ? 20.425 6.269 -35.484 1.00 85.06 478 ALA A CA 1
ATOM 3345 C C . ALA A 1 478 ? 21.772 6.277 -36.200 1.00 85.06 478 ALA A C 1
ATOM 3347 O O . ALA A 1 478 ? 21.899 5.796 -37.327 1.00 85.06 478 ALA A O 1
ATOM 3348 N N . SER A 1 479 ? 22.796 6.748 -35.497 1.00 88.00 479 SER A N 1
ATOM 3349 C CA . SER A 1 479 ? 24.196 6.608 -35.881 1.00 88.00 479 SER A CA 1
ATOM 3350 C C . SER A 1 479 ? 24.905 5.675 -34.905 1.00 88.00 479 SER A C 1
ATOM 3352 O O . SER A 1 479 ? 24.851 5.868 -33.693 1.00 88.00 479 SER A O 1
ATOM 3354 N N . PHE A 1 480 ? 25.579 4.655 -35.429 1.00 89.81 480 PHE A N 1
ATOM 3355 C CA . PHE A 1 480 ? 26.336 3.688 -34.645 1.00 89.81 480 PHE A CA 1
ATOM 3356 C C . PHE A 1 480 ? 27.810 4.075 -34.621 1.00 89.81 480 PHE A C 1
ATOM 3358 O O . PHE A 1 480 ? 28.470 4.160 -35.663 1.00 89.81 480 PHE A O 1
ATOM 3365 N N . VAL A 1 481 ? 28.347 4.245 -33.416 1.00 88.44 481 VAL A N 1
ATOM 3366 C CA . VAL A 1 481 ? 29.738 4.627 -33.173 1.00 88.44 481 VAL A CA 1
ATOM 3367 C C . VAL A 1 481 ? 30.458 3.528 -32.405 1.00 88.44 481 VAL A C 1
ATOM 3369 O O . VAL A 1 481 ? 29.954 2.983 -31.428 1.00 88.44 481 VAL A O 1
ATOM 3372 N N . ASN A 1 482 ? 31.677 3.207 -32.845 1.00 87.31 482 ASN A N 1
ATOM 3373 C CA . ASN A 1 482 ? 32.524 2.159 -32.260 1.00 87.31 482 ASN A CA 1
ATOM 3374 C C . ASN A 1 482 ? 31.875 0.759 -32.225 1.00 87.31 482 ASN A C 1
ATOM 3376 O O . ASN A 1 482 ? 32.212 -0.049 -31.365 1.00 87.31 482 ASN A O 1
ATOM 3380 N N . SER A 1 483 ? 30.976 0.460 -33.167 1.00 84.44 483 SER A N 1
ATOM 3381 C CA . SER A 1 483 ? 30.269 -0.824 -33.235 1.00 84.44 483 SER A CA 1
ATOM 3382 C C . SER A 1 483 ? 31.186 -2.003 -33.580 1.00 84.44 483 SER A C 1
ATOM 3384 O O . SER A 1 483 ? 32.074 -1.885 -34.435 1.00 84.44 483 SER A O 1
ATOM 3386 N N . ILE A 1 484 ? 30.903 -3.172 -33.011 1.00 84.00 484 ILE A N 1
ATOM 3387 C CA . ILE A 1 484 ? 31.594 -4.437 -33.269 1.00 84.00 484 ILE A CA 1
ATOM 3388 C C . ILE A 1 484 ? 30.740 -5.300 -34.207 1.00 84.00 484 ILE A C 1
ATOM 3390 O O . ILE A 1 484 ? 29.560 -5.548 -33.982 1.00 84.00 484 ILE A O 1
ATOM 3394 N N . GLY A 1 485 ? 31.333 -5.754 -35.316 1.00 82.31 485 GLY A N 1
ATOM 3395 C CA . GLY A 1 485 ? 30.700 -6.697 -36.250 1.00 82.31 485 GLY A CA 1
ATOM 3396 C C . GLY A 1 485 ? 29.551 -6.142 -37.111 1.00 82.31 485 GLY A C 1
ATOM 3397 O O . GLY A 1 485 ? 29.136 -6.816 -38.058 1.00 82.31 485 GLY A O 1
ATOM 3398 N N . LEU A 1 486 ? 29.066 -4.925 -36.848 1.00 84.50 486 LEU A N 1
ATOM 3399 C CA . LEU A 1 486 ? 28.022 -4.279 -37.642 1.00 84.50 486 LEU A CA 1
ATOM 3400 C C . LEU A 1 486 ? 28.528 -3.897 -39.048 1.00 84.50 486 LEU A C 1
ATOM 3402 O O . LEU A 1 486 ? 29.666 -3.468 -39.238 1.00 84.50 486 LEU A O 1
ATOM 3406 N N . SER A 1 487 ? 27.678 -4.069 -40.063 1.00 82.25 487 SER A N 1
ATOM 3407 C CA . SER A 1 487 ? 27.969 -3.724 -41.459 1.00 82.25 487 SER A CA 1
ATOM 3408 C C . SER A 1 487 ? 26.694 -3.302 -42.193 1.00 82.25 487 SER A C 1
ATOM 3410 O O . SER A 1 487 ? 25.597 -3.675 -41.788 1.00 82.25 487 SER A O 1
ATOM 3412 N N . VAL A 1 488 ? 26.817 -2.623 -43.337 1.00 80.88 488 VAL A N 1
ATOM 3413 C CA . VAL A 1 488 ? 25.659 -2.209 -44.165 1.00 80.88 488 VAL A CA 1
ATOM 3414 C C . VAL A 1 488 ? 24.788 -3.369 -44.679 1.00 80.88 488 VAL A C 1
ATOM 3416 O O . VAL A 1 488 ? 23.662 -3.153 -45.105 1.00 80.88 488 VAL A O 1
ATOM 3419 N N . ASN A 1 489 ? 25.268 -4.617 -44.620 1.00 75.50 489 ASN A N 1
ATOM 3420 C CA . ASN A 1 489 ? 24.482 -5.800 -44.999 1.00 75.50 489 ASN A CA 1
ATOM 3421 C C . ASN A 1 489 ? 23.753 -6.453 -43.807 1.00 75.50 489 ASN A C 1
ATOM 3423 O O . ASN A 1 489 ? 23.093 -7.478 -43.983 1.00 75.50 489 ASN A O 1
ATOM 3427 N N . SER A 1 490 ? 23.902 -5.908 -42.596 1.00 72.50 490 SER A N 1
ATOM 3428 C CA . SER A 1 490 ? 23.509 -6.562 -41.343 1.00 72.50 490 SER A CA 1
ATOM 3429 C C . SER A 1 490 ? 22.035 -6.390 -40.959 1.00 72.50 490 SER A C 1
ATOM 3431 O O . SER A 1 490 ? 21.613 -6.981 -39.972 1.00 72.50 490 SER A O 1
ATOM 3433 N N . LEU A 1 491 ? 21.220 -5.656 -41.718 1.00 69.00 491 LEU A N 1
ATOM 3434 C CA . LEU A 1 491 ? 19.807 -5.429 -41.360 1.00 69.00 491 LEU A CA 1
ATOM 3435 C C . LEU A 1 491 ? 18.942 -6.677 -41.336 1.00 69.00 491 LEU A C 1
ATOM 3437 O O . LEU A 1 491 ? 17.992 -6.762 -40.575 1.00 69.00 491 LEU A O 1
ATOM 3441 N N . ASN A 1 492 ? 19.301 -7.671 -42.139 1.00 61.16 492 ASN A N 1
ATOM 3442 C CA . ASN A 1 492 ? 18.579 -8.937 -42.183 1.00 61.16 492 ASN A CA 1
ATOM 3443 C C . ASN A 1 492 ? 19.096 -9.932 -41.119 1.00 61.16 492 ASN A C 1
ATOM 3445 O O . ASN A 1 492 ? 18.873 -11.136 -41.257 1.00 61.16 492 ASN A O 1
ATOM 3449 N N . SER A 1 493 ? 19.862 -9.460 -40.125 1.00 65.25 493 SER A N 1
ATOM 3450 C CA . SER A 1 493 ? 20.436 -10.267 -39.040 1.00 65.25 493 SER A CA 1
ATOM 3451 C C . SER A 1 493 ? 19.617 -10.143 -37.747 1.00 65.25 493 SER A C 1
ATOM 3453 O O . SER A 1 493 ? 18.812 -9.229 -37.606 1.00 65.25 493 SER A O 1
ATOM 3455 N N . ASN A 1 494 ? 19.837 -11.045 -36.783 1.00 68.50 494 ASN A N 1
ATOM 3456 C CA . ASN A 1 494 ? 19.128 -11.074 -35.490 1.00 68.50 494 ASN A CA 1
ATOM 3457 C C . ASN A 1 494 ? 19.367 -9.839 -34.592 1.00 68.50 494 ASN A C 1
ATOM 3459 O O . ASN A 1 494 ? 18.732 -9.739 -33.546 1.00 68.50 494 ASN A O 1
ATOM 3463 N N . ALA A 1 495 ? 20.281 -8.944 -34.976 1.00 72.12 495 ALA A N 1
ATOM 3464 C CA . ALA A 1 495 ? 20.627 -7.728 -34.241 1.00 72.12 495 ALA A CA 1
ATOM 3465 C C . ALA A 1 495 ? 19.592 -6.601 -34.402 1.00 72.12 495 ALA A C 1
ATOM 3467 O O . ALA A 1 495 ? 19.582 -5.649 -33.630 1.00 72.12 495 ALA A O 1
ATOM 3468 N N . PHE A 1 496 ? 18.712 -6.688 -35.401 1.00 76.19 496 PHE A N 1
ATOM 3469 C CA . PHE A 1 496 ? 17.615 -5.742 -35.584 1.00 76.19 496 PHE A CA 1
ATOM 3470 C C . PHE A 1 496 ? 16.296 -6.465 -35.344 1.00 76.19 496 PHE A C 1
ATOM 3472 O O . PHE A 1 496 ? 15.955 -7.425 -36.040 1.00 76.19 496 PHE A O 1
ATOM 3479 N N . VAL A 1 497 ? 15.565 -6.008 -34.335 1.00 70.75 497 VAL A N 1
ATOM 3480 C CA . VAL A 1 497 ? 14.249 -6.517 -33.970 1.00 70.75 497 VAL A CA 1
ATOM 3481 C C . VAL A 1 497 ? 13.230 -5.466 -34.390 1.00 70.75 497 VAL A C 1
ATOM 3483 O O . VAL A 1 497 ? 13.191 -4.356 -33.871 1.00 70.75 497 VAL A O 1
ATOM 3486 N N . TYR A 1 498 ? 12.413 -5.783 -35.384 1.00 64.94 498 TYR A N 1
ATOM 3487 C CA . TYR A 1 498 ? 11.294 -4.918 -35.761 1.00 64.94 498 TYR A CA 1
ATOM 3488 C C . TYR A 1 498 ? 10.247 -4.953 -34.657 1.00 64.94 498 TYR A C 1
ATOM 3490 O O . TYR A 1 498 ? 10.164 -5.966 -33.962 1.00 64.94 498 TYR A O 1
ATOM 3498 N N . LEU A 1 499 ? 9.521 -3.843 -34.492 1.00 58.91 499 LEU A N 1
ATOM 3499 C CA . LEU A 1 499 ? 8.671 -3.559 -33.345 1.00 58.91 499 LEU A CA 1
ATOM 3500 C C . LEU A 1 499 ? 7.932 -4.821 -32.979 1.00 58.91 499 LEU A C 1
ATOM 3502 O O . LEU A 1 499 ? 7.283 -5.435 -33.826 1.00 58.91 499 LEU A O 1
ATOM 3506 N N . ASN A 1 500 ? 8.160 -5.187 -31.730 1.00 56.72 500 ASN A N 1
ATOM 3507 C CA . ASN A 1 500 ? 7.361 -6.132 -31.022 1.00 56.72 500 ASN A CA 1
ATOM 3508 C C . ASN A 1 500 ? 6.637 -5.334 -29.937 1.00 56.72 500 ASN A C 1
ATOM 3510 O O . ASN A 1 500 ? 7.245 -4.842 -28.982 1.00 56.72 500 ASN A O 1
ATOM 3514 N N . ASN A 1 501 ? 5.349 -5.135 -30.122 1.00 65.81 501 ASN A N 1
ATOM 3515 C CA . ASN A 1 501 ? 4.438 -4.613 -29.146 1.00 65.81 501 ASN A CA 1
ATOM 3516 C C . ASN A 1 501 ? 4.298 -5.689 -28.080 1.00 65.81 501 ASN A C 1
ATOM 3518 O O . ASN A 1 501 ? 3.794 -6.768 -28.365 1.00 65.81 501 ASN A O 1
ATOM 3522 N N . ALA A 1 502 ? 4.708 -5.365 -26.849 1.00 75.50 502 ALA A N 1
ATOM 3523 C CA . ALA A 1 502 ? 4.443 -6.232 -25.711 1.00 75.50 502 ALA A CA 1
ATOM 3524 C C . ALA A 1 502 ? 2.973 -6.686 -25.737 1.00 75.50 502 ALA A C 1
ATOM 3526 O O . ALA A 1 502 ? 2.086 -5.855 -26.006 1.00 75.50 502 ALA A O 1
ATOM 3527 N N . PRO A 1 503 ? 2.684 -7.959 -25.425 1.00 83.62 503 PRO A N 1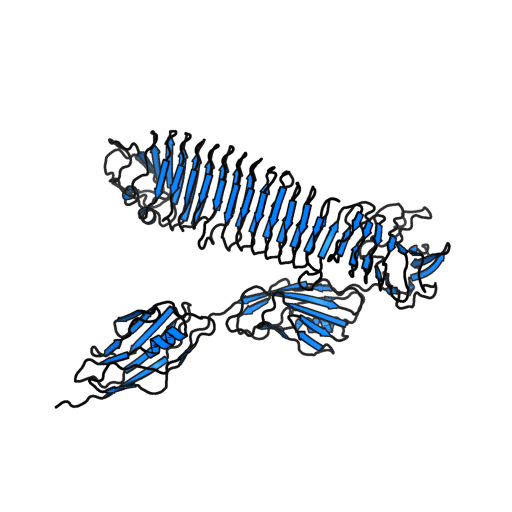
ATOM 3528 C CA . PRO A 1 503 ? 1.315 -8.422 -25.354 1.00 83.62 503 PRO A CA 1
ATOM 3529 C C . PRO A 1 503 ? 0.552 -7.551 -24.354 1.00 83.62 503 PRO A C 1
ATOM 3531 O O . PRO A 1 503 ? 1.023 -7.268 -23.256 1.00 83.62 503 PRO A O 1
ATOM 3534 N N . VAL A 1 504 ? -0.649 -7.114 -24.706 1.00 89.44 504 VAL A N 1
ATOM 3535 C CA . VAL A 1 504 ? -1.515 -6.368 -23.792 1.00 89.44 504 VAL A CA 1
ATOM 3536 C C . VAL A 1 504 ? -2.507 -7.336 -23.179 1.00 89.44 504 VAL A C 1
ATOM 3538 O O . VAL A 1 504 ? -3.259 -8.017 -23.885 1.00 89.44 504 VAL A O 1
ATOM 3541 N N . ILE A 1 505 ? -2.533 -7.369 -21.850 1.00 93.25 505 ILE A N 1
ATOM 3542 C CA . ILE A 1 505 ? -3.510 -8.125 -21.075 1.00 93.25 505 ILE A CA 1
ATOM 3543 C C . ILE A 1 505 ? -4.475 -7.139 -20.421 1.00 93.25 505 ILE A C 1
ATOM 3545 O O . ILE A 1 505 ? -4.107 -6.035 -20.029 1.00 93.25 505 ILE A O 1
ATOM 3549 N N . THR A 1 506 ? -5.738 -7.524 -20.293 1.00 90.31 506 THR A N 1
ATOM 3550 C CA . THR A 1 506 ? -6.712 -6.782 -19.489 1.00 90.31 506 THR A CA 1
ATOM 3551 C C . THR A 1 506 ? -7.505 -7.764 -18.644 1.00 90.31 506 THR A C 1
ATOM 3553 O O . THR A 1 506 ? -8.226 -8.609 -19.184 1.00 90.31 506 THR A O 1
ATOM 3556 N N . ALA A 1 507 ? -7.351 -7.664 -17.323 1.00 89.62 507 ALA A N 1
ATOM 3557 C CA . ALA A 1 507 ? -8.161 -8.392 -16.354 1.00 89.62 507 ALA A CA 1
ATOM 3558 C C . ALA A 1 507 ? -9.520 -7.703 -16.164 1.00 89.62 507 ALA A C 1
ATOM 3560 O O . ALA A 1 507 ? -9.686 -6.514 -16.440 1.00 89.62 507 ALA A O 1
ATOM 3561 N N . THR A 1 508 ? -10.522 -8.439 -15.688 1.00 86.69 508 THR A N 1
ATOM 3562 C CA . THR A 1 508 ? -11.782 -7.813 -15.272 1.00 86.69 508 THR A CA 1
ATOM 3563 C C . THR A 1 508 ? -11.643 -7.262 -13.852 1.00 86.69 508 THR A C 1
ATOM 3565 O O . THR A 1 508 ? -11.187 -7.972 -12.960 1.00 86.69 508 THR A O 1
ATOM 3568 N N . ASN A 1 509 ? -12.112 -6.036 -13.611 1.00 76.50 509 ASN A N 1
ATOM 3569 C CA . ASN A 1 509 ? -11.909 -5.297 -12.351 1.00 76.50 509 ASN A CA 1
ATOM 3570 C C . ASN A 1 509 ? -12.735 -5.802 -11.149 1.00 76.50 509 ASN A C 1
ATOM 3572 O O . ASN A 1 509 ? -13.004 -5.049 -10.217 1.00 76.50 509 ASN A O 1
ATOM 3576 N N . THR A 1 510 ? -13.237 -7.035 -11.170 1.00 84.75 510 THR A N 1
ATOM 3577 C CA . THR A 1 510 ? -14.052 -7.579 -10.074 1.00 84.75 510 THR A CA 1
ATOM 3578 C C . THR A 1 510 ? -13.298 -8.714 -9.408 1.00 84.75 510 THR A C 1
ATOM 3580 O O . THR A 1 510 ? -12.962 -9.688 -10.074 1.00 84.75 510 THR A O 1
ATOM 3583 N N . ALA A 1 511 ? -13.060 -8.620 -8.101 1.00 89.31 511 ALA A N 1
ATOM 3584 C CA . ALA A 1 511 ? -12.427 -9.698 -7.346 1.00 89.31 511 ALA A CA 1
ATOM 3585 C C . ALA A 1 511 ? -13.187 -11.027 -7.526 1.00 89.31 511 ALA A C 1
ATOM 3587 O O . ALA A 1 511 ? -14.417 -11.046 -7.644 1.00 89.31 511 ALA A O 1
ATOM 3588 N N . LEU A 1 512 ? -12.459 -12.143 -7.570 1.00 93.38 512 LEU A N 1
ATOM 3589 C CA . LEU A 1 512 ? -13.070 -13.463 -7.452 1.00 93.38 512 LEU A CA 1
ATOM 3590 C C . LEU A 1 512 ? -13.462 -13.674 -5.987 1.00 93.38 512 LEU A C 1
ATOM 3592 O O . LEU A 1 512 ? -12.620 -13.573 -5.100 1.00 93.38 512 LEU A O 1
ATOM 3596 N N . THR A 1 513 ? -14.720 -14.002 -5.720 1.00 93.62 513 THR A N 1
ATOM 3597 C CA . THR A 1 513 ? -15.123 -14.495 -4.403 1.00 93.62 513 THR A CA 1
ATOM 3598 C C . THR A 1 513 ? -14.935 -16.005 -4.356 1.00 93.62 513 THR A C 1
ATOM 3600 O O . THR A 1 513 ? -15.456 -16.729 -5.207 1.00 93.62 513 THR A O 1
ATOM 3603 N N . TYR A 1 514 ? -14.185 -16.484 -3.367 1.00 93.19 514 TYR A N 1
ATOM 3604 C CA . TYR A 1 514 ? -13.962 -17.908 -3.150 1.00 93.19 514 TYR A CA 1
ATOM 3605 C C . TYR A 1 514 ? -14.434 -18.285 -1.751 1.00 93.19 514 TYR A C 1
ATOM 3607 O O . TYR A 1 514 ? -13.875 -17.861 -0.742 1.00 93.19 514 TYR A O 1
ATOM 3615 N N . THR A 1 515 ? -15.504 -19.063 -1.688 1.00 92.06 515 THR A N 1
ATOM 3616 C CA . THR A 1 515 ? -15.994 -19.611 -0.426 1.00 92.06 515 THR A CA 1
ATOM 3617 C C . THR A 1 515 ? -15.220 -20.880 -0.108 1.00 92.06 515 THR A C 1
ATOM 3619 O O . THR A 1 515 ? -14.897 -21.651 -1.012 1.00 92.06 515 THR A O 1
ATOM 3622 N N . GLU A 1 516 ? -14.920 -21.095 1.166 1.00 88.69 516 GLU A N 1
ATOM 3623 C CA . GLU A 1 516 ? -14.370 -22.353 1.658 1.00 88.69 516 GLU A CA 1
ATOM 3624 C C . GLU A 1 516 ? -15.077 -23.573 1.050 1.00 88.69 516 GLU A C 1
ATOM 3626 O O . GLU A 1 516 ? -16.290 -23.557 0.812 1.00 88.69 516 GLU A O 1
ATOM 3631 N N . ASN A 1 517 ? -14.302 -24.620 0.752 1.00 85.38 517 ASN A N 1
ATOM 3632 C CA . ASN A 1 517 ? -14.790 -25.860 0.148 1.00 85.38 517 ASN A CA 1
ATOM 3633 C C . ASN A 1 517 ? -15.471 -25.710 -1.226 1.00 85.38 517 ASN A C 1
ATOM 3635 O O . ASN A 1 517 ? -16.025 -26.676 -1.768 1.00 85.38 517 ASN A O 1
ATOM 3639 N N . ALA A 1 518 ? -15.393 -24.529 -1.849 1.00 89.75 518 ALA A N 1
ATOM 3640 C CA . ALA A 1 518 ? -15.799 -24.360 -3.234 1.00 89.75 518 ALA A CA 1
ATOM 3641 C C . ALA A 1 518 ? -14.962 -25.250 -4.166 1.00 89.75 518 ALA A C 1
ATOM 3643 O O . ALA A 1 518 ? -13.815 -25.612 -3.898 1.00 89.75 518 ALA A O 1
ATOM 3644 N N . ALA A 1 519 ? -15.551 -25.603 -5.306 1.00 93.19 519 ALA A N 1
ATOM 3645 C CA . ALA A 1 519 ? -14.810 -26.263 -6.369 1.00 93.19 519 ALA A CA 1
ATOM 3646 C C . ALA A 1 519 ? -13.753 -25.314 -6.961 1.00 93.19 519 ALA A C 1
ATOM 3648 O O . ALA A 1 519 ? -13.915 -24.091 -6.929 1.00 93.19 519 ALA A O 1
ATOM 3649 N N . ALA A 1 520 ? -12.711 -25.888 -7.573 1.00 94.19 520 ALA A N 1
ATOM 3650 C CA . ALA A 1 520 ? -11.713 -25.124 -8.314 1.00 94.19 520 ALA A CA 1
ATOM 3651 C C . ALA A 1 520 ? -12.402 -24.173 -9.309 1.00 94.19 520 ALA A C 1
ATOM 3653 O O . ALA A 1 520 ? -13.181 -24.604 -10.164 1.00 94.19 520 ALA A O 1
ATOM 3654 N N . THR A 1 521 ? -12.141 -22.876 -9.165 1.00 95.69 521 THR A N 1
ATOM 3655 C CA . THR A 1 521 ? -12.887 -21.821 -9.858 1.00 95.69 521 THR A CA 1
ATOM 3656 C C . THR A 1 521 ? -11.951 -21.014 -10.740 1.00 95.69 521 THR A C 1
ATOM 3658 O O . THR A 1 521 ? -10.844 -20.671 -10.333 1.00 95.69 521 THR A O 1
ATOM 3661 N N . ALA A 1 522 ? -12.382 -20.732 -11.970 1.00 96.19 522 ALA A N 1
ATOM 3662 C CA . ALA A 1 522 ? -11.606 -19.938 -12.914 1.00 96.19 522 ALA A CA 1
ATOM 3663 C C . ALA A 1 522 ? -11.383 -18.522 -12.370 1.00 96.19 522 ALA A C 1
ATOM 3665 O O . ALA A 1 522 ? -12.336 -17.864 -11.953 1.00 96.19 522 ALA A O 1
ATOM 3666 N N . ILE A 1 523 ? -10.129 -18.072 -12.388 1.00 96.19 523 ILE A N 1
ATOM 3667 C CA . ILE A 1 523 ? -9.723 -16.809 -11.757 1.00 96.19 523 ILE A CA 1
ATOM 3668 C C . ILE A 1 523 ? -10.294 -15.628 -12.524 1.00 96.19 523 ILE A C 1
ATOM 3670 O O . ILE A 1 523 ? -10.956 -14.772 -11.946 1.00 96.19 523 ILE A O 1
ATOM 3674 N N . ASP A 1 524 ? -10.088 -15.617 -13.840 1.00 96.06 524 ASP A N 1
ATOM 3675 C CA . ASP A 1 524 ? -10.638 -14.595 -14.717 1.00 96.06 524 ASP A CA 1
ATOM 3676 C C . ASP A 1 524 ? -11.156 -15.191 -16.035 1.00 96.06 524 ASP A C 1
ATOM 3678 O O . ASP A 1 524 ? -10.432 -15.259 -17.029 1.00 96.06 524 ASP A O 1
ATOM 3682 N N . PRO A 1 525 ? -12.437 -15.595 -16.094 1.00 94.69 525 PRO A N 1
ATOM 3683 C CA . PRO A 1 525 ? -13.055 -16.065 -17.333 1.00 94.69 525 PRO A CA 1
ATOM 3684 C C . PRO A 1 525 ? -13.176 -14.981 -18.419 1.00 94.69 525 PRO A C 1
ATOM 3686 O O . PRO A 1 525 ? -13.469 -15.304 -19.573 1.00 94.69 525 PRO A O 1
ATOM 3689 N N . GLY A 1 526 ? -13.021 -13.704 -18.054 1.00 93.94 526 GLY A N 1
ATOM 3690 C CA . GLY A 1 526 ? -13.190 -12.546 -18.925 1.00 93.94 526 GLY A CA 1
ATOM 3691 C C . GLY A 1 526 ? -11.887 -11.979 -19.482 1.00 93.94 526 GLY A C 1
ATOM 3692 O O . GLY A 1 526 ? -11.964 -11.231 -20.456 1.00 93.94 526 GLY A O 1
ATOM 3693 N N . ILE A 1 527 ? -10.726 -12.370 -18.941 1.00 95.00 527 ILE A N 1
ATOM 3694 C CA . ILE A 1 527 ? -9.412 -11.820 -19.306 1.00 95.00 527 ILE A CA 1
ATOM 3695 C C . ILE A 1 527 ? -9.228 -11.787 -20.824 1.00 95.00 527 ILE A C 1
ATOM 3697 O O . ILE A 1 527 ? -9.571 -12.747 -21.530 1.00 95.00 527 ILE A O 1
ATOM 3701 N N . THR A 1 528 ? -8.752 -10.662 -21.347 1.00 96.00 528 THR A N 1
ATOM 3702 C CA . THR A 1 528 ? -8.469 -10.494 -22.776 1.00 96.00 528 THR A CA 1
ATOM 3703 C C . THR A 1 528 ? -6.982 -10.350 -23.009 1.00 96.00 528 THR A C 1
ATOM 3705 O O . THR A 1 528 ? -6.290 -9.738 -22.200 1.00 96.00 528 THR A O 1
ATOM 3708 N N . VAL A 1 529 ? -6.516 -10.905 -24.126 1.00 93.50 529 VAL A N 1
ATOM 3709 C CA . VAL A 1 529 ? -5.129 -10.786 -24.576 1.00 93.50 529 VAL A CA 1
ATOM 3710 C C . VAL A 1 529 ? -5.146 -10.298 -26.013 1.00 93.50 529 VAL A C 1
ATOM 3712 O O . VAL A 1 529 ? -5.840 -10.871 -26.858 1.00 93.50 529 VAL A O 1
ATOM 3715 N N . THR A 1 530 ? -4.392 -9.245 -26.283 1.00 88.75 530 THR A N 1
ATOM 3716 C CA . THR A 1 530 ? -4.165 -8.726 -27.629 1.00 88.75 530 THR A CA 1
ATOM 3717 C C . THR A 1 530 ? -2.687 -8.516 -27.836 1.00 88.75 530 THR A C 1
ATOM 3719 O O . THR A 1 530 ? -1.976 -8.164 -26.906 1.00 88.75 530 THR A O 1
ATOM 3722 N N . ASP A 1 531 ? -2.251 -8.688 -29.066 1.00 82.94 531 ASP A N 1
ATOM 3723 C CA . ASP A 1 531 ? -0.878 -8.463 -29.467 1.00 82.94 531 ASP A CA 1
ATOM 3724 C C . ASP A 1 531 ? -0.931 -7.877 -30.879 1.00 82.94 531 ASP A C 1
ATOM 3726 O O . ASP A 1 531 ? -1.738 -8.328 -31.704 1.00 82.94 531 ASP A O 1
ATOM 3730 N N . ALA A 1 532 ? -0.217 -6.776 -31.099 1.00 73.94 532 ALA A N 1
ATOM 3731 C CA . ALA A 1 532 ? -0.393 -5.964 -32.298 1.00 73.94 532 ALA A CA 1
ATOM 3732 C C . ALA A 1 532 ? 0.436 -6.477 -33.484 1.00 73.94 532 ALA A C 1
ATOM 3734 O O . ALA A 1 532 ? 0.061 -6.231 -34.634 1.00 73.94 532 ALA A O 1
ATOM 3735 N N . ASP A 1 533 ? 1.508 -7.219 -33.226 1.00 65.31 533 ASP A N 1
ATOM 3736 C CA . ASP A 1 533 ? 2.482 -7.648 -34.229 1.00 65.31 533 ASP A CA 1
ATOM 3737 C C . ASP A 1 533 ? 2.907 -9.116 -34.099 1.00 65.31 533 ASP A C 1
ATOM 3739 O O . ASP A 1 533 ? 3.345 -9.706 -35.094 1.00 65.31 533 ASP A O 1
ATOM 3743 N N . SER A 1 534 ? 2.653 -9.766 -32.963 1.00 73.88 534 SER A N 1
ATOM 3744 C CA . SER A 1 534 ? 2.826 -11.203 -32.783 1.00 73.88 534 SER A CA 1
ATOM 3745 C C . SER A 1 534 ? 1.497 -11.965 -32.876 1.00 73.88 534 SER A C 1
ATOM 3747 O O . SER A 1 534 ? 0.527 -11.758 -32.152 1.00 73.88 534 SER A O 1
ATOM 3749 N N . THR A 1 535 ? 1.433 -12.937 -33.794 1.00 81.69 535 THR A N 1
ATOM 3750 C CA . THR A 1 535 ? 0.247 -13.816 -33.932 1.00 81.69 535 THR A CA 1
ATOM 3751 C C . THR A 1 535 ? 0.247 -14.992 -32.948 1.00 81.69 535 THR A C 1
ATOM 3753 O O . THR A 1 535 ? -0.804 -15.603 -32.716 1.00 81.69 535 THR A O 1
ATOM 3756 N N . ASN A 1 536 ? 1.405 -15.287 -32.347 1.00 85.50 536 ASN A N 1
ATOM 3757 C CA . ASN A 1 536 ? 1.628 -16.358 -31.381 1.00 85.50 536 ASN A CA 1
ATOM 3758 C C . ASN A 1 536 ? 2.323 -15.824 -30.131 1.00 85.50 536 ASN A C 1
ATOM 3760 O O . ASN A 1 536 ? 3.153 -14.933 -30.224 1.00 85.50 536 ASN A O 1
ATOM 3764 N N . LEU A 1 537 ? 2.041 -16.461 -28.998 1.00 89.69 537 LEU A N 1
ATOM 3765 C CA . LEU A 1 537 ? 2.703 -16.246 -27.724 1.00 89.69 537 LEU A CA 1
ATOM 3766 C C . LEU A 1 537 ? 3.542 -17.467 -27.338 1.00 89.69 537 LEU A C 1
ATOM 3768 O O . LEU A 1 537 ? 3.258 -18.587 -27.780 1.00 89.69 537 LEU A O 1
ATOM 3772 N N . SER A 1 538 ? 4.589 -17.261 -26.540 1.00 90.94 538 SER A N 1
ATOM 3773 C CA . SER A 1 538 ? 5.582 -18.284 -26.189 1.00 90.94 538 SER A CA 1
ATOM 3774 C C . SER A 1 538 ? 5.387 -18.866 -24.786 1.00 90.94 538 SER A C 1
ATOM 3776 O O . SER A 1 538 ? 5.602 -20.069 -24.584 1.00 90.94 538 SER A O 1
ATOM 3778 N N . SER A 1 539 ? 4.969 -18.035 -23.826 1.00 93.38 539 SER A N 1
ATOM 3779 C CA . SER A 1 539 ? 4.742 -18.425 -22.430 1.00 93.38 539 SER A CA 1
ATOM 3780 C C . SER A 1 539 ? 3.845 -17.431 -21.685 1.00 93.38 539 SER A C 1
ATOM 3782 O O . SER A 1 539 ? 3.555 -16.341 -22.176 1.00 93.38 539 SER A O 1
ATOM 3784 N N . ALA A 1 540 ? 3.390 -17.815 -20.494 1.00 95.12 540 ALA A N 1
ATOM 3785 C CA . ALA A 1 540 ? 2.728 -16.921 -19.547 1.00 95.12 540 ALA A CA 1
ATOM 3786 C C . ALA A 1 540 ? 3.015 -17.359 -18.107 1.00 95.12 540 ALA A C 1
ATOM 3788 O O . ALA A 1 540 ? 3.207 -18.549 -17.846 1.00 95.12 540 ALA A O 1
ATOM 3789 N N . THR A 1 541 ? 2.996 -16.424 -17.167 1.00 94.56 541 THR A N 1
ATOM 3790 C CA . THR A 1 541 ? 3.056 -16.700 -15.731 1.00 94.56 541 THR A CA 1
ATOM 3791 C C . THR A 1 541 ? 1.779 -16.213 -15.057 1.00 94.56 541 THR A C 1
ATOM 3793 O O . THR A 1 541 ? 1.228 -15.165 -15.392 1.00 94.56 541 THR A O 1
ATOM 3796 N N . VAL A 1 542 ? 1.288 -17.018 -14.118 1.00 96.50 542 VAL A N 1
ATOM 3797 C CA . VAL A 1 542 ? 0.206 -16.653 -13.203 1.00 96.50 542 VAL A CA 1
ATOM 3798 C C . VAL A 1 542 ? 0.717 -16.887 -11.790 1.00 96.50 542 VAL A C 1
ATOM 3800 O O . VAL A 1 542 ? 0.979 -18.035 -11.428 1.00 96.50 542 VAL A O 1
ATOM 3803 N N . SER A 1 543 ? 0.912 -15.826 -11.015 1.00 92.19 543 SER A N 1
ATOM 3804 C CA . SER A 1 543 ? 1.454 -15.900 -9.652 1.00 92.19 543 SER A CA 1
ATOM 3805 C C . SER A 1 543 ? 0.424 -15.484 -8.609 1.00 92.19 543 SER A C 1
ATOM 3807 O O . SER A 1 543 ? -0.516 -14.759 -8.921 1.00 92.19 543 SER A O 1
ATOM 3809 N N . ILE A 1 544 ? 0.586 -15.968 -7.378 1.00 90.56 544 ILE A N 1
ATOM 3810 C CA . ILE A 1 544 ? -0.249 -15.622 -6.223 1.00 90.56 544 ILE A CA 1
ATOM 3811 C C . ILE A 1 544 ? 0.608 -14.968 -5.132 1.00 90.56 544 ILE A C 1
ATOM 3813 O O . ILE A 1 544 ? 1.603 -15.555 -4.703 1.00 90.56 544 ILE A O 1
ATOM 3817 N N . SER A 1 545 ? 0.232 -13.764 -4.690 1.00 81.38 545 SER A N 1
ATOM 3818 C CA . SER A 1 545 ? 0.881 -13.090 -3.559 1.00 81.38 545 SER A CA 1
ATOM 3819 C C . SER A 1 545 ? 0.577 -13.810 -2.242 1.00 81.38 545 SER A C 1
ATOM 3821 O O . SER A 1 545 ? -0.495 -14.398 -2.073 1.00 81.38 545 SER A O 1
ATOM 3823 N N . GLY A 1 546 ? 1.544 -13.804 -1.318 1.00 65.44 546 GLY A N 1
ATOM 3824 C CA . GLY A 1 546 ? 1.376 -14.393 0.014 1.00 65.44 546 GLY A CA 1
ATOM 3825 C C . GLY A 1 546 ? 1.045 -15.890 0.006 1.00 65.44 546 GLY A C 1
ATOM 3826 O O . GLY A 1 546 ? 0.282 -16.331 0.859 1.00 65.44 546 GLY A O 1
ATOM 3827 N N . SER A 1 547 ? 1.564 -16.666 -0.962 1.00 63.31 547 SER A N 1
ATOM 3828 C CA . SER A 1 547 ? 1.138 -18.054 -1.200 1.00 63.31 547 SER A CA 1
ATOM 3829 C C . SER A 1 547 ? 1.123 -18.892 0.084 1.00 63.31 547 SER A C 1
ATOM 3831 O O . SER A 1 547 ? 2.176 -19.187 0.661 1.00 63.31 547 SER A O 1
ATOM 3833 N N . PHE A 1 548 ? -0.062 -19.329 0.501 1.00 75.88 548 PHE A N 1
ATOM 3834 C CA . PHE A 1 548 ? -0.198 -20.273 1.599 1.00 75.88 548 PHE A CA 1
ATOM 3835 C C . PHE A 1 548 ? -0.114 -21.703 1.060 1.00 75.88 548 PHE A C 1
ATOM 3837 O O . PHE A 1 548 ? -0.481 -21.988 -0.079 1.00 75.88 548 PHE A O 1
ATOM 3844 N N . THR A 1 549 ? 0.332 -22.652 1.885 1.00 82.25 549 THR A N 1
ATOM 3845 C CA . THR A 1 549 ? 0.417 -24.075 1.495 1.00 82.25 549 THR A CA 1
ATOM 3846 C C . THR A 1 549 ? -0.931 -24.687 1.101 1.00 82.25 549 THR A C 1
ATOM 3848 O O . THR A 1 549 ? -0.968 -25.754 0.495 1.00 82.25 549 THR A O 1
ATOM 3851 N N . GLU A 1 550 ? -2.028 -24.030 1.473 1.00 88.06 550 GLU A N 1
ATOM 3852 C CA . GLU A 1 550 ? -3.406 -24.400 1.148 1.00 88.06 550 GLU A CA 1
ATOM 3853 C C . GLU A 1 550 ? -3.833 -24.008 -0.277 1.00 88.06 550 GLU A C 1
ATOM 3855 O O . GLU A 1 550 ? -4.826 -24.551 -0.766 1.00 88.06 550 GLU A O 1
ATOM 3860 N N . ASP A 1 551 ? -3.085 -23.126 -0.951 1.00 93.44 551 ASP A N 1
ATOM 3861 C CA . ASP A 1 551 ? -3.444 -22.528 -2.236 1.00 93.44 551 ASP A CA 1
ATOM 3862 C C . ASP A 1 551 ? -2.799 -23.242 -3.429 1.00 93.44 551 ASP A C 1
ATOM 3864 O O . ASP A 1 551 ? -1.587 -23.471 -3.493 1.00 93.44 551 ASP A O 1
ATOM 3868 N N . THR A 1 552 ? -3.612 -23.554 -4.437 1.00 93.88 552 THR A N 1
ATOM 3869 C CA . THR A 1 552 ? -3.146 -24.156 -5.690 1.00 93.88 552 THR A CA 1
ATOM 3870 C C . THR A 1 552 ? -3.723 -23.439 -6.904 1.00 93.88 552 THR A C 1
ATOM 3872 O O . THR A 1 552 ? -4.926 -23.188 -6.989 1.00 93.88 552 THR A O 1
ATOM 3875 N N . LEU A 1 553 ? -2.858 -23.175 -7.887 1.00 96.00 553 LEU A N 1
ATOM 3876 C CA . LEU A 1 553 ? -3.252 -22.782 -9.236 1.00 96.00 553 LEU A CA 1
ATOM 3877 C C . LEU A 1 553 ? -3.161 -24.002 -10.150 1.00 96.00 553 LEU A C 1
ATOM 3879 O O . LEU A 1 553 ? -2.122 -24.659 -10.231 1.00 96.00 553 LEU A O 1
ATOM 3883 N N . ALA A 1 554 ? -4.248 -24.310 -10.847 1.00 95.19 554 ALA A N 1
ATOM 3884 C CA . ALA A 1 554 ? -4.329 -25.471 -11.719 1.00 95.19 554 ALA A CA 1
ATOM 3885 C C . ALA A 1 554 ? -4.633 -25.075 -13.163 1.00 95.19 554 ALA A C 1
ATOM 3887 O O . ALA A 1 554 ? -5.382 -24.140 -13.448 1.00 95.19 554 ALA A O 1
ATOM 3888 N N . PHE A 1 555 ? -4.050 -25.843 -14.081 1.00 97.62 555 PHE A N 1
ATOM 3889 C CA . PHE A 1 555 ? -4.251 -25.706 -15.513 1.00 97.62 555 PHE A CA 1
ATOM 3890 C C . PHE A 1 555 ? -4.171 -27.075 -16.185 1.00 97.62 555 PHE A C 1
ATOM 3892 O O . PHE A 1 555 ? -3.246 -27.852 -15.941 1.00 97.62 555 PHE A O 1
ATOM 3899 N N . ALA A 1 556 ? -5.135 -27.365 -17.055 1.00 96.50 556 ALA A N 1
ATOM 3900 C CA . ALA A 1 556 ? -5.121 -28.564 -17.879 1.00 96.50 556 ALA A CA 1
ATOM 3901 C C . ALA A 1 556 ? -4.448 -28.265 -19.222 1.00 96.50 556 ALA A C 1
ATOM 3903 O O . ALA A 1 556 ? -4.830 -27.321 -19.911 1.00 96.50 556 ALA A O 1
ATOM 3904 N N . THR A 1 557 ? -3.480 -29.097 -19.619 1.00 96.69 557 THR A N 1
ATOM 3905 C CA . THR A 1 557 ? -2.796 -28.978 -20.914 1.00 96.69 557 THR A CA 1
ATOM 3906 C C . THR A 1 557 ? -3.797 -28.899 -22.060 1.00 96.69 557 THR A C 1
ATOM 3908 O O . THR A 1 557 ? -4.624 -29.793 -22.248 1.00 96.69 557 THR A O 1
ATOM 3911 N N . GLN A 1 558 ? -3.680 -27.851 -22.866 1.00 96.38 558 GLN A N 1
ATOM 3912 C CA . GLN A 1 558 ? -4.534 -27.627 -24.027 1.00 96.38 558 GLN A CA 1
ATOM 3913 C C . GLN A 1 558 ? -3.809 -26.780 -25.067 1.00 96.38 558 GLN A C 1
ATOM 3915 O O . GLN A 1 558 ? -2.908 -26.021 -24.734 1.00 96.38 558 GLN A O 1
ATOM 3920 N N . ASN A 1 559 ? -4.199 -26.902 -26.339 1.00 94.56 559 ASN A N 1
ATOM 3921 C CA . ASN A 1 559 ? -3.660 -26.095 -27.444 1.00 94.56 559 ASN A CA 1
ATOM 3922 C C . ASN A 1 559 ? -2.121 -26.106 -27.578 1.00 94.56 559 ASN A C 1
ATOM 3924 O O . ASN A 1 559 ? -1.551 -25.163 -28.111 1.00 94.56 559 ASN A O 1
ATOM 3928 N N . GLY A 1 560 ? -1.448 -27.162 -27.105 1.00 91.62 560 GLY A N 1
ATOM 3929 C CA . GLY A 1 560 ? 0.020 -27.237 -27.098 1.00 91.62 560 GLY A CA 1
ATOM 3930 C C . GLY A 1 560 ? 0.697 -26.458 -25.963 1.00 91.62 560 GLY A C 1
ATOM 3931 O O . GLY A 1 560 ? 1.920 -26.417 -25.926 1.00 91.62 560 GLY A O 1
ATOM 3932 N N . ILE A 1 561 ? -0.082 -25.891 -25.038 1.00 97.62 561 ILE A N 1
ATOM 3933 C CA . ILE A 1 561 ? 0.382 -25.179 -23.847 1.00 97.62 561 ILE A CA 1
ATOM 3934 C C . ILE A 1 561 ? 0.350 -26.143 -22.656 1.00 97.62 561 ILE A C 1
ATOM 3936 O O . ILE A 1 561 ? -0.674 -26.780 -22.384 1.00 97.62 561 ILE A O 1
ATOM 3940 N N . THR A 1 562 ? 1.459 -26.245 -21.930 1.00 96.19 562 THR A N 1
ATOM 3941 C CA . THR A 1 562 ? 1.598 -27.021 -20.689 1.00 96.19 562 THR A CA 1
ATOM 3942 C C . THR A 1 562 ? 1.771 -26.098 -19.492 1.00 96.19 562 THR A C 1
ATOM 3944 O O . THR A 1 562 ? 2.484 -25.109 -19.599 1.00 96.19 562 THR A O 1
ATOM 3947 N N . GLY A 1 563 ? 1.147 -26.422 -18.358 1.00 96.12 563 GLY A N 1
ATOM 3948 C CA . GLY A 1 563 ? 1.283 -25.659 -17.116 1.00 96.12 563 GLY A CA 1
ATOM 3949 C C . GLY A 1 563 ? 2.086 -26.417 -16.065 1.00 96.12 563 GLY A C 1
ATOM 3950 O O . GLY A 1 563 ? 1.896 -27.623 -15.906 1.00 96.12 563 GLY A O 1
ATOM 3951 N N . ASN A 1 564 ? 2.953 -25.713 -15.344 1.00 94.81 564 ASN A N 1
ATOM 3952 C CA . ASN A 1 564 ? 3.669 -26.226 -14.181 1.00 94.81 564 ASN A CA 1
ATOM 3953 C C . ASN A 1 564 ? 3.528 -25.249 -13.008 1.00 94.81 564 ASN A C 1
ATOM 3955 O O . ASN A 1 564 ? 3.952 -24.102 -13.126 1.00 94.81 564 ASN A O 1
ATOM 3959 N N . TYR A 1 565 ? 2.939 -25.698 -11.899 1.00 94.19 565 TYR A N 1
ATOM 3960 C CA . TYR A 1 565 ? 2.769 -24.896 -10.684 1.00 94.19 565 TYR A CA 1
ATOM 3961 C C . TYR A 1 565 ? 3.838 -25.257 -9.656 1.00 94.19 565 TYR A C 1
ATOM 3963 O O . TYR A 1 565 ? 4.000 -26.426 -9.300 1.00 94.19 565 TYR A O 1
ATOM 3971 N N . THR A 1 566 ? 4.603 -24.274 -9.191 1.00 89.50 566 THR A N 1
ATOM 3972 C CA . THR A 1 566 ? 5.642 -24.460 -8.170 1.00 89.50 566 THR A CA 1
ATOM 3973 C C . THR A 1 566 ? 5.818 -23.159 -7.391 1.00 89.50 566 THR A C 1
ATOM 3975 O O . THR A 1 566 ? 5.933 -22.104 -8.003 1.00 89.50 566 THR A O 1
ATOM 3978 N N . ASN A 1 567 ? 5.843 -23.234 -6.055 1.00 84.12 567 ASN A N 1
ATOM 3979 C CA . ASN A 1 567 ? 6.093 -22.099 -5.151 1.00 84.12 567 ASN A CA 1
ATOM 3980 C C . ASN A 1 567 ? 5.270 -20.835 -5.481 1.00 84.12 567 ASN A 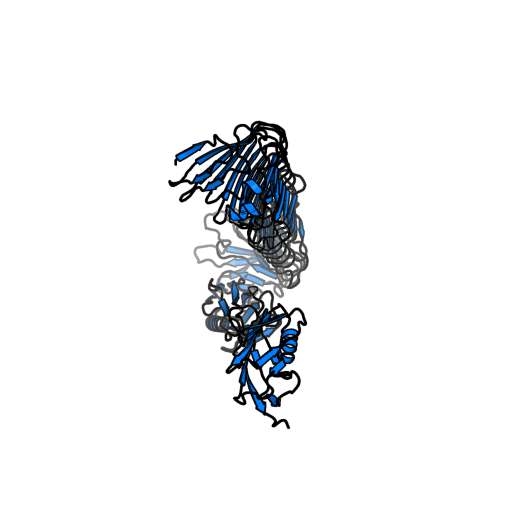C 1
ATOM 3982 O O . ASN A 1 567 ? 5.833 -19.760 -5.646 1.00 84.12 567 ASN A O 1
ATOM 3986 N N . GLY A 1 568 ? 3.949 -20.969 -5.640 1.00 86.25 568 GLY A N 1
ATOM 3987 C CA . GLY A 1 568 ? 3.068 -19.822 -5.892 1.00 86.25 568 GLY A CA 1
ATOM 3988 C C . GLY A 1 568 ? 3.070 -19.298 -7.333 1.00 86.25 568 GLY A C 1
ATOM 3989 O O . GLY A 1 568 ? 2.350 -18.351 -7.630 1.00 86.25 568 GLY A O 1
ATOM 3990 N N . VAL A 1 569 ? 3.809 -19.920 -8.257 1.00 91.88 569 VAL A N 1
ATOM 3991 C CA . VAL A 1 569 ? 3.842 -19.510 -9.669 1.00 91.88 569 VAL A CA 1
ATOM 3992 C C . VAL A 1 569 ? 3.428 -20.664 -10.576 1.00 91.88 569 VAL A C 1
ATOM 3994 O O . VAL A 1 569 ? 4.048 -21.729 -10.592 1.00 91.88 569 VAL A O 1
ATOM 3997 N N . LEU A 1 570 ? 2.372 -20.455 -11.363 1.00 95.94 570 LEU A N 1
ATOM 3998 C CA . LEU A 1 570 ? 1.981 -21.315 -12.476 1.00 95.94 570 LEU A CA 1
ATOM 3999 C C . LEU A 1 570 ? 2.624 -20.789 -13.759 1.00 95.94 570 LEU A C 1
ATOM 4001 O O . LEU A 1 570 ? 2.242 -19.743 -14.278 1.00 95.94 570 LEU A O 1
ATOM 4005 N N . THR A 1 571 ? 3.578 -21.544 -14.295 1.00 94.25 571 THR A N 1
ATOM 4006 C CA . THR A 1 571 ? 4.225 -21.236 -15.574 1.00 94.25 571 THR A CA 1
ATOM 4007 C C . THR A 1 571 ? 3.552 -22.018 -16.696 1.00 94.25 571 THR A C 1
ATOM 4009 O O . THR A 1 571 ? 3.570 -23.251 -16.697 1.00 94.25 571 THR A O 1
ATOM 4012 N N . LEU A 1 572 ? 2.971 -21.308 -17.659 1.00 96.38 572 LEU A N 1
ATOM 4013 C CA . LEU A 1 572 ? 2.439 -21.850 -18.904 1.00 96.38 572 LEU A CA 1
ATOM 4014 C C . LEU A 1 572 ? 3.503 -21.749 -20.002 1.00 96.38 572 LEU A C 1
ATOM 4016 O O . LEU A 1 572 ? 4.070 -20.684 -20.226 1.00 96.38 572 LEU A O 1
ATOM 4020 N N . THR A 1 573 ? 3.773 -22.849 -20.700 1.00 91.44 573 THR A N 1
ATOM 4021 C CA . THR A 1 573 ? 4.808 -22.932 -21.742 1.00 91.44 573 THR A CA 1
ATOM 4022 C C . THR A 1 573 ? 4.273 -23.593 -23.005 1.00 91.44 573 THR A C 1
ATOM 4024 O O . THR A 1 573 ? 3.555 -24.591 -22.934 1.00 91.44 573 THR A O 1
ATOM 4027 N N . GLY A 1 574 ? 4.642 -23.051 -24.168 1.00 91.12 574 GLY A N 1
ATOM 4028 C CA . GLY A 1 574 ? 4.318 -23.614 -25.479 1.00 91.12 574 GLY A CA 1
ATOM 4029 C C . GLY A 1 574 ? 3.950 -22.529 -26.485 1.00 91.12 574 GLY A C 1
ATOM 4030 O O . GLY A 1 574 ? 3.178 -21.633 -26.164 1.00 91.12 574 GLY A O 1
ATOM 4031 N N . SER A 1 575 ? 4.477 -22.604 -27.709 1.00 92.06 575 SER A N 1
ATOM 4032 C CA . SER A 1 575 ? 4.144 -21.628 -28.755 1.00 92.06 575 SER A CA 1
ATOM 4033 C C . SER A 1 575 ? 2.727 -21.868 -29.288 1.00 92.06 575 SER A C 1
ATOM 4035 O O . SER A 1 575 ? 2.452 -22.930 -29.854 1.00 92.06 575 SER A O 1
ATOM 4037 N N . ALA A 1 576 ? 1.827 -20.902 -29.099 1.00 94.31 576 ALA A N 1
ATOM 4038 C CA . ALA A 1 576 ? 0.420 -20.996 -29.497 1.00 94.31 576 ALA A CA 1
ATOM 4039 C C . ALA A 1 576 ? -0.155 -19.619 -29.852 1.00 94.31 576 ALA A C 1
ATOM 4041 O O . ALA A 1 576 ? 0.382 -18.601 -29.442 1.00 94.31 576 ALA A O 1
ATOM 4042 N N . THR A 1 577 ? -1.261 -19.566 -30.594 1.00 95.38 577 THR A N 1
ATOM 4043 C CA . THR A 1 577 ? -1.863 -18.287 -31.027 1.00 95.38 577 THR A CA 1
ATOM 4044 C C . THR A 1 577 ? -2.348 -17.433 -29.849 1.00 95.38 577 THR A C 1
ATOM 4046 O O . THR A 1 577 ? -2.732 -17.971 -28.806 1.00 95.38 577 THR A O 1
ATOM 4049 N N . VAL A 1 578 ? -2.443 -16.111 -30.036 1.00 93.31 578 VAL A N 1
ATOM 4050 C CA . VAL A 1 578 ? -2.981 -15.175 -29.020 1.00 93.31 578 VAL A CA 1
ATOM 4051 C C . VAL A 1 578 ? -4.354 -15.621 -28.498 1.00 93.31 578 VAL A C 1
ATOM 4053 O O . VAL A 1 578 ? -4.593 -15.688 -27.292 1.00 93.31 578 VAL A O 1
ATOM 4056 N N . ALA A 1 579 ? -5.252 -16.038 -29.396 1.00 95.56 579 ALA A N 1
ATOM 4057 C CA . ALA A 1 579 ? -6.580 -16.532 -29.028 1.00 95.56 579 ALA A CA 1
ATOM 4058 C C . ALA A 1 579 ? -6.537 -17.825 -28.185 1.00 95.56 579 ALA A C 1
ATOM 4060 O O . ALA A 1 579 ? -7.397 -18.048 -27.323 1.00 95.56 579 ALA A O 1
ATOM 4061 N N . GLN A 1 580 ? -5.541 -18.686 -28.413 1.00 97.19 580 GLN A N 1
ATOM 4062 C CA . GLN A 1 580 ? -5.343 -19.907 -27.632 1.00 97.19 580 GLN A CA 1
ATOM 4063 C C . GLN A 1 580 ? -4.791 -19.604 -26.240 1.00 97.19 580 GLN A C 1
ATOM 4065 O O . GLN A 1 580 ? -5.268 -20.210 -25.282 1.00 97.19 580 GLN A O 1
ATOM 4070 N N . TYR A 1 581 ? -3.871 -18.647 -26.105 1.00 97.12 581 TYR A N 1
ATOM 4071 C CA . TYR A 1 581 ? -3.393 -18.184 -24.799 1.00 97.12 581 TYR A CA 1
ATOM 4072 C C . TYR A 1 581 ? -4.475 -17.457 -24.005 1.00 97.12 581 TYR A C 1
ATOM 4074 O O . TYR A 1 581 ? -4.643 -17.737 -22.823 1.00 97.12 581 TYR A O 1
ATOM 4082 N N . GLN A 1 582 ? -5.303 -16.633 -24.652 1.00 97.38 582 GLN A N 1
ATOM 4083 C CA . GLN A 1 582 ? -6.483 -16.059 -24.003 1.00 97.38 582 GLN A CA 1
ATOM 4084 C C . GLN A 1 582 ? -7.409 -17.161 -23.463 1.00 97.38 582 GLN A C 1
ATOM 4086 O O . GLN A 1 582 ? -7.886 -17.087 -22.334 1.00 97.38 582 GLN A O 1
ATOM 4091 N N . THR A 1 583 ? -7.642 -18.219 -24.245 1.00 97.31 583 THR A N 1
ATOM 4092 C CA . THR A 1 583 ? -8.427 -19.381 -23.788 1.00 97.31 583 THR A CA 1
ATOM 4093 C C . THR A 1 583 ? -7.736 -2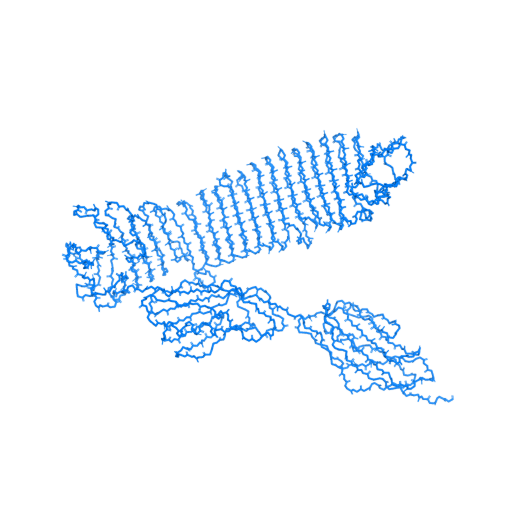0.115 -22.633 1.00 97.31 583 THR A C 1
ATOM 4095 O O . THR A 1 583 ? -8.409 -20.584 -21.716 1.00 97.31 583 THR A O 1
ATOM 4098 N N . ALA A 1 584 ? -6.404 -20.192 -22.654 1.00 97.25 584 ALA A N 1
ATOM 4099 C CA . ALA A 1 584 ? -5.613 -20.821 -21.607 1.00 97.25 584 ALA A CA 1
ATOM 4100 C C . ALA A 1 584 ? -5.700 -20.069 -20.277 1.00 97.25 584 ALA A C 1
ATOM 4102 O O . ALA A 1 584 ? -6.069 -20.676 -19.273 1.00 97.25 584 ALA A O 1
ATOM 4103 N N . LEU A 1 585 ? -5.462 -18.758 -20.278 1.00 97.44 585 LEU A N 1
ATOM 4104 C CA . LEU A 1 585 ? -5.540 -17.922 -19.078 1.00 97.44 585 LEU A CA 1
ATOM 4105 C C . LEU A 1 585 ? -6.944 -17.938 -18.463 1.00 97.44 585 LEU A C 1
ATOM 4107 O O . LEU A 1 585 ? -7.080 -18.119 -17.257 1.00 97.44 585 LEU A O 1
ATOM 4111 N N . ARG A 1 586 ? -7.996 -17.899 -19.295 1.00 97.69 586 ARG A N 1
ATOM 4112 C CA . ARG A 1 586 ? -9.398 -18.033 -18.847 1.00 97.69 586 ARG A CA 1
ATOM 4113 C C . ARG A 1 586 ? -9.721 -19.360 -18.164 1.00 97.69 586 ARG A C 1
ATOM 4115 O O . ARG A 1 586 ? -10.740 -19.466 -17.488 1.00 97.69 586 ARG A O 1
ATOM 4122 N N . SER A 1 587 ? -8.899 -20.384 -18.385 1.00 97.38 587 SER A N 1
ATOM 4123 C CA . SER A 1 587 ? -9.084 -21.718 -17.808 1.00 97.38 587 SER A CA 1
ATOM 4124 C C . SER A 1 587 ? -8.247 -21.971 -16.558 1.00 97.38 587 SER A C 1
ATOM 4126 O O . SER A 1 587 ? -8.395 -23.032 -15.956 1.00 97.38 587 SER A O 1
ATOM 4128 N N . VAL A 1 588 ? -7.371 -21.036 -16.172 1.00 97.88 588 VAL A N 1
ATOM 4129 C CA . VAL A 1 588 ? -6.593 -21.169 -14.939 1.00 97.88 588 VAL A CA 1
ATOM 4130 C C . VAL A 1 588 ? -7.544 -21.067 -13.757 1.00 97.88 588 VAL A C 1
ATOM 4132 O O . VAL A 1 588 ? -8.276 -20.085 -13.608 1.00 97.88 588 VAL A O 1
ATOM 4135 N N . THR A 1 589 ? -7.544 -22.106 -12.929 1.00 97.31 589 THR A N 1
ATOM 4136 C CA . THR A 1 589 ? -8.411 -22.193 -11.758 1.00 97.31 589 THR A CA 1
ATOM 4137 C C . THR A 1 589 ? -7.615 -22.055 -10.480 1.00 97.31 589 THR A C 1
ATOM 4139 O O . THR A 1 589 ? -6.550 -22.657 -10.345 1.00 97.31 589 THR A O 1
ATOM 4142 N N . TYR A 1 590 ? -8.185 -21.337 -9.526 1.00 96.69 590 TYR A N 1
ATOM 4143 C CA . TYR A 1 590 ? -7.731 -21.306 -8.149 1.00 96.69 590 TYR A CA 1
ATOM 4144 C C . TYR A 1 590 ? -8.510 -22.330 -7.313 1.00 96.69 590 TYR A C 1
ATOM 4146 O O . TYR A 1 590 ? -9.714 -22.527 -7.521 1.00 96.69 590 TYR A O 1
ATOM 4154 N N . GLN A 1 591 ? -7.816 -22.979 -6.379 1.00 94.94 591 GLN A N 1
ATOM 4155 C CA . GLN A 1 591 ? -8.401 -23.866 -5.382 1.00 94.94 591 GLN A CA 1
ATOM 4156 C C . GLN A 1 591 ? -7.701 -23.685 -4.031 1.00 94.94 591 GLN A C 1
ATOM 4158 O O . GLN A 1 591 ? -6.471 -23.651 -3.972 1.00 94.94 591 GLN A O 1
ATOM 4163 N N . ASN A 1 592 ? -8.493 -23.633 -2.961 1.00 93.12 592 ASN A N 1
ATOM 4164 C CA . ASN A 1 592 ? -8.025 -23.747 -1.582 1.00 93.12 592 ASN A CA 1
ATOM 4165 C C . ASN A 1 592 ? -8.357 -25.145 -1.035 1.00 93.12 592 ASN A C 1
ATOM 4167 O O . ASN A 1 592 ? -9.405 -25.703 -1.368 1.00 93.12 592 ASN A O 1
ATOM 4171 N N . SER A 1 593 ? -7.454 -25.713 -0.238 1.00 90.50 593 SER A N 1
ATOM 4172 C CA . SER A 1 593 ? -7.567 -27.069 0.324 1.00 90.50 593 SER A CA 1
ATOM 4173 C C . SER A 1 593 ? -7.803 -27.116 1.838 1.00 90.50 593 SER A C 1
ATOM 4175 O O . SER A 1 593 ? -7.822 -28.208 2.403 1.00 90.50 593 SER A O 1
ATOM 4177 N N . SER A 1 594 ? -7.956 -25.961 2.488 1.00 88.50 594 SER A N 1
ATOM 4178 C CA . SER A 1 594 ? -8.181 -25.842 3.927 1.00 88.50 594 SER A CA 1
ATOM 4179 C C . SER A 1 594 ? -9.675 -25.743 4.249 1.00 88.50 594 SER A C 1
ATOM 4181 O O . SER A 1 594 ? -10.392 -24.972 3.613 1.00 88.50 594 SER A O 1
ATOM 4183 N N . ASP A 1 595 ? -10.100 -26.473 5.284 1.00 83.62 595 ASP A N 1
ATOM 4184 C CA . ASP A 1 595 ? -11.410 -26.335 5.955 1.00 83.62 595 ASP A CA 1
ATOM 4185 C C . ASP A 1 595 ? -11.374 -25.240 7.052 1.00 83.62 595 ASP A C 1
ATOM 4187 O O . ASP A 1 595 ? -12.206 -25.166 7.946 1.00 83.62 595 ASP A O 1
ATOM 4191 N N . ASN A 1 596 ? -10.309 -24.436 7.068 1.00 82.75 596 ASN A N 1
ATOM 4192 C CA . ASN A 1 596 ? -10.185 -23.225 7.872 1.00 82.75 596 ASN A CA 1
ATOM 4193 C C . ASN A 1 596 ? -9.224 -22.274 7.145 1.00 82.75 596 ASN A C 1
ATOM 4195 O O . ASN A 1 596 ? -8.059 -22.131 7.542 1.00 82.75 596 ASN A O 1
ATOM 4199 N N . PRO A 1 597 ? -9.638 -21.748 5.982 1.00 87.81 597 PRO A N 1
ATOM 4200 C CA . PRO A 1 597 ? -8.735 -21.028 5.102 1.00 87.81 597 PRO A CA 1
ATOM 4201 C C . PRO A 1 597 ? -8.278 -19.720 5.740 1.00 87.81 597 PRO A C 1
ATOM 4203 O O . PRO A 1 597 ? -9.052 -19.019 6.396 1.00 87.81 597 PRO A O 1
ATOM 4206 N N . ASN A 1 598 ? -7.030 -19.333 5.478 1.00 86.62 598 ASN A N 1
ATOM 4207 C CA . ASN A 1 598 ? -6.576 -17.990 5.816 1.00 86.62 598 ASN A CA 1
ATOM 4208 C C . ASN A 1 598 ? -7.393 -16.963 5.004 1.00 86.62 598 ASN A C 1
ATOM 4210 O O . ASN A 1 598 ? -7.457 -17.042 3.781 1.00 86.62 598 ASN A O 1
ATOM 4214 N N . THR A 1 599 ? -8.020 -15.980 5.647 1.00 88.38 599 THR A N 1
ATOM 4215 C CA . THR A 1 599 ? -8.924 -15.047 4.950 1.00 88.38 599 THR A CA 1
ATOM 4216 C C . THR A 1 599 ? -8.246 -13.796 4.387 1.00 88.38 599 THR A C 1
ATOM 4218 O O . THR A 1 599 ? -8.945 -12.945 3.838 1.00 88.38 599 THR A O 1
ATOM 4221 N N . THR A 1 600 ? -6.921 -13.649 4.509 1.00 88.31 600 THR A N 1
ATOM 4222 C CA . THR A 1 600 ? -6.166 -12.572 3.846 1.00 88.31 600 THR A CA 1
ATOM 4223 C C . THR A 1 600 ? -6.444 -12.619 2.346 1.00 88.31 600 THR A C 1
ATOM 4225 O O . THR A 1 600 ? -6.545 -13.702 1.780 1.00 88.31 600 THR A O 1
ATOM 4228 N N . THR A 1 601 ? -6.613 -11.469 1.695 1.00 89.31 601 THR A N 1
ATOM 4229 C CA . THR A 1 601 ? -6.864 -11.385 0.247 1.00 89.31 601 THR A CA 1
ATOM 4230 C C . THR A 1 601 ? -5.642 -11.842 -0.544 1.00 89.31 601 THR A C 1
ATOM 4232 O O . THR A 1 601 ? -4.513 -11.560 -0.157 1.00 89.31 601 THR A O 1
ATOM 4235 N N . ARG A 1 602 ? -5.856 -12.561 -1.653 1.00 90.12 602 ARG A N 1
ATOM 4236 C CA . ARG A 1 602 ? -4.765 -13.076 -2.501 1.00 90.12 602 ARG A CA 1
ATOM 4237 C C . ARG A 1 602 ? -4.752 -12.264 -3.781 1.00 90.12 602 ARG A C 1
ATOM 4239 O O . ARG A 1 602 ? -5.786 -12.186 -4.444 1.00 90.12 602 ARG A O 1
ATOM 4246 N N . THR A 1 603 ? -3.612 -11.705 -4.152 1.00 92.06 603 THR A N 1
ATOM 4247 C CA . THR A 1 603 ? -3.466 -10.963 -5.407 1.00 92.06 603 THR A CA 1
ATOM 4248 C C . THR A 1 603 ? -2.883 -11.899 -6.454 1.00 92.06 603 THR A C 1
ATOM 4250 O O . THR A 1 603 ? -1.796 -12.445 -6.276 1.00 92.06 603 THR A O 1
ATOM 4253 N N . ILE A 1 604 ? -3.624 -12.129 -7.538 1.00 94.44 604 ILE A N 1
ATOM 4254 C CA . ILE A 1 604 ? -3.169 -12.939 -8.668 1.00 94.44 604 ILE A CA 1
ATOM 4255 C C . ILE A 1 604 ? -2.615 -12.023 -9.741 1.00 94.44 604 ILE A C 1
ATOM 4257 O O . ILE A 1 604 ? -3.368 -11.201 -10.256 1.00 94.44 604 ILE A O 1
ATOM 4261 N N . SER A 1 605 ? -1.348 -12.190 -10.109 1.00 92.69 605 SER A N 1
ATOM 4262 C CA . SER A 1 605 ? -0.717 -11.439 -11.196 1.00 92.69 605 SER A CA 1
ATOM 4263 C C . SER A 1 605 ? -0.607 -12.293 -12.456 1.00 92.69 605 SER A C 1
ATOM 4265 O O . SER A 1 605 ? -0.247 -13.471 -12.391 1.00 92.69 605 SER A O 1
ATOM 4267 N N . PHE A 1 606 ? -0.943 -11.706 -13.604 1.00 94.62 606 PHE A N 1
ATOM 4268 C CA . PHE A 1 606 ? -0.840 -12.322 -14.924 1.00 94.62 606 PHE A CA 1
ATOM 4269 C C . PHE A 1 606 ? 0.183 -11.574 -15.775 1.00 94.62 606 PHE A C 1
ATOM 4271 O O . PHE A 1 606 ? 0.060 -10.363 -15.954 1.00 94.62 606 PHE A O 1
ATOM 4278 N N . VAL A 1 607 ? 1.122 -12.317 -16.363 1.00 91.94 607 VAL A N 1
ATOM 4279 C CA . VAL A 1 607 ? 2.094 -11.811 -17.343 1.00 91.94 607 VAL A CA 1
ATOM 4280 C C . VAL A 1 607 ? 2.180 -12.785 -18.519 1.00 91.94 607 VAL A C 1
ATOM 4282 O O . VAL A 1 607 ? 2.153 -14.003 -18.344 1.00 91.94 607 VAL A O 1
ATOM 4285 N N . VAL A 1 608 ? 2.262 -12.267 -19.740 1.00 92.25 608 VAL A N 1
ATOM 4286 C CA . VAL A 1 608 ? 2.311 -13.029 -20.992 1.00 92.25 608 VAL A CA 1
ATOM 4287 C C . VAL A 1 608 ? 3.514 -12.578 -21.803 1.00 92.25 608 VAL A C 1
ATOM 4289 O O . VAL A 1 608 ? 3.827 -11.392 -21.850 1.00 92.25 608 VAL A O 1
ATOM 4292 N N . LYS A 1 609 ? 4.153 -13.543 -22.470 1.00 89.06 609 LYS A N 1
ATOM 4293 C CA . LYS A 1 609 ? 5.340 -13.334 -23.296 1.00 89.06 609 LYS A CA 1
ATOM 4294 C C . LYS A 1 609 ? 5.083 -13.829 -24.711 1.00 89.06 609 LYS A C 1
ATOM 4296 O O . LYS A 1 609 ? 4.641 -14.967 -24.902 1.00 89.06 609 LYS A O 1
ATOM 4301 N N . ASP A 1 610 ? 5.425 -13.031 -25.711 1.00 78.31 610 ASP A N 1
ATOM 4302 C CA . ASP A 1 610 ? 5.396 -13.438 -27.123 1.00 78.31 610 ASP A CA 1
ATOM 4303 C C . ASP A 1 610 ? 6.672 -14.161 -27.585 1.00 78.31 610 ASP A C 1
ATOM 4305 O O . ASP A 1 610 ? 6.671 -14.851 -28.603 1.00 78.31 610 ASP A O 1
ATOM 4309 N N . GLY A 1 611 ? 7.727 -14.136 -26.766 1.00 65.62 611 GLY A N 1
ATOM 4310 C CA . GLY A 1 611 ? 9.043 -14.688 -27.106 1.00 65.62 611 GLY A CA 1
ATOM 4311 C C . GLY A 1 611 ? 10.043 -13.634 -27.583 1.00 65.62 611 GLY A C 1
ATOM 4312 O O . GLY A 1 611 ? 11.145 -14.003 -27.994 1.00 65.62 611 GLY A O 1
ATOM 4313 N N . SER A 1 612 ? 9.666 -12.358 -27.517 1.00 63.75 612 SER A N 1
ATOM 4314 C CA . SER A 1 612 ? 10.543 -11.195 -27.606 1.00 63.75 612 SER A CA 1
ATOM 4315 C C . SER A 1 612 ? 11.095 -10.794 -26.223 1.00 63.75 612 SER A C 1
ATOM 4317 O O . SER A 1 612 ? 11.070 -11.584 -25.279 1.00 63.75 612 SER A O 1
ATOM 4319 N N . LEU A 1 613 ? 11.644 -9.579 -26.131 1.00 57.25 613 LEU A N 1
ATOM 4320 C CA . LEU A 1 613 ? 12.295 -9.019 -24.945 1.00 57.25 613 LEU A CA 1
ATOM 4321 C C . LEU A 1 613 ? 11.352 -8.174 -24.070 1.00 57.25 613 LEU A C 1
ATOM 4323 O O . LEU A 1 613 ? 11.750 -7.786 -22.979 1.00 57.25 613 LEU A O 1
ATOM 4327 N N . LEU A 1 614 ? 10.121 -7.893 -24.524 1.00 64.69 614 LEU A N 1
ATOM 4328 C CA . LEU A 1 614 ? 9.142 -7.107 -23.768 1.00 64.69 614 LEU A CA 1
ATOM 4329 C C . LEU A 1 614 ? 7.956 -7.979 -23.348 1.00 64.69 614 LEU A C 1
ATOM 4331 O O . LEU A 1 614 ? 7.134 -8.387 -24.169 1.00 64.69 614 LEU A O 1
ATOM 4335 N N . ASP A 1 615 ? 7.861 -8.233 -22.046 1.00 82.56 615 ASP A N 1
ATOM 4336 C CA . ASP A 1 615 ? 6.702 -8.876 -21.435 1.00 82.56 615 ASP A CA 1
ATOM 4337 C C . ASP A 1 615 ? 5.521 -7.896 -21.349 1.00 82.56 615 ASP A C 1
ATOM 4339 O O . ASP A 1 615 ? 5.689 -6.675 -21.312 1.00 82.56 615 ASP A O 1
ATOM 4343 N N . SER A 1 616 ? 4.301 -8.424 -21.262 1.00 84.62 616 SER A N 1
ATOM 4344 C CA . SER A 1 616 ? 3.144 -7.606 -20.895 1.00 84.62 616 SER A CA 1
ATOM 4345 C C . SER A 1 616 ? 3.335 -6.958 -19.519 1.00 84.62 616 SER A C 1
ATOM 4347 O O . SER A 1 616 ? 3.806 -7.633 -18.601 1.00 84.62 616 SER A O 1
ATOM 4349 N N . ASN A 1 617 ? 2.819 -5.745 -19.307 1.00 82.94 617 ASN A N 1
ATOM 4350 C CA . ASN A 1 617 ? 2.651 -5.233 -17.943 1.00 82.94 617 ASN A CA 1
ATOM 4351 C C . ASN A 1 617 ? 1.828 -6.227 -17.100 1.00 82.94 617 ASN A C 1
ATOM 4353 O O . ASN A 1 617 ? 0.845 -6.780 -17.614 1.00 82.94 617 ASN A O 1
ATOM 4357 N N . PRO A 1 618 ? 2.188 -6.444 -15.823 1.00 88.31 618 PRO A N 1
ATOM 4358 C CA . PRO A 1 618 ? 1.404 -7.294 -14.947 1.00 88.31 618 PRO A CA 1
ATOM 4359 C C . PRO A 1 618 ? 0.002 -6.711 -14.783 1.00 88.31 618 PRO A C 1
ATOM 4361 O O . PRO A 1 618 ? -0.180 -5.516 -14.553 1.00 88.31 618 PRO A O 1
ATOM 4364 N N . VAL A 1 619 ? -1.006 -7.571 -14.897 1.00 89.62 619 VAL A N 1
ATOM 4365 C CA . VAL A 1 619 ? -2.374 -7.230 -14.499 1.00 89.62 619 VAL A CA 1
ATOM 4366 C C . VAL A 1 619 ? -2.773 -8.093 -13.325 1.00 89.62 619 VAL A C 1
ATOM 4368 O O . VAL A 1 619 ? -2.547 -9.305 -13.330 1.00 89.62 619 VAL A O 1
ATOM 4371 N N . THR A 1 620 ? -3.374 -7.468 -12.320 1.00 91.00 620 THR A N 1
ATOM 4372 C CA . THR A 1 620 ? -3.709 -8.143 -11.075 1.00 91.00 620 THR A CA 1
ATOM 4373 C C . THR A 1 620 ? -5.203 -8.390 -10.939 1.00 91.00 620 THR A C 1
ATOM 4375 O O . THR A 1 620 ? -6.051 -7.699 -11.513 1.00 91.00 620 THR A O 1
ATOM 4378 N N . ARG A 1 621 ? -5.541 -9.421 -10.168 1.00 90.50 621 ARG A N 1
ATOM 4379 C CA . ARG A 1 621 ? -6.902 -9.705 -9.738 1.00 90.50 621 ARG A CA 1
ATOM 4380 C C . ARG A 1 621 ? -6.906 -10.291 -8.340 1.00 90.50 621 ARG A C 1
ATOM 4382 O O . ARG A 1 621 ? -6.250 -11.294 -8.082 1.00 90.50 621 ARG A O 1
ATOM 4389 N N . ASN A 1 622 ? -7.745 -9.733 -7.480 1.00 93.25 622 ASN A N 1
ATOM 4390 C CA . ASN A 1 622 ? -7.876 -10.220 -6.115 1.00 93.25 622 ASN A CA 1
ATOM 4391 C C . ASN A 1 622 ? -8.786 -11.451 -6.038 1.00 93.25 622 ASN A C 1
ATOM 4393 O O . ASN A 1 622 ? -9.793 -11.549 -6.750 1.00 93.25 622 ASN A O 1
ATOM 4397 N N . ILE A 1 623 ? -8.455 -12.358 -5.125 1.00 93.25 623 ILE A N 1
ATOM 4398 C CA . ILE A 1 623 ? -9.320 -13.426 -4.638 1.00 93.25 623 ILE A CA 1
ATOM 4399 C C . ILE A 1 623 ? -9.642 -13.124 -3.178 1.00 93.25 623 ILE A C 1
ATOM 4401 O O . ILE A 1 623 ? -8.755 -13.113 -2.323 1.00 93.25 623 ILE A O 1
ATOM 4405 N N . ASN A 1 624 ? -10.924 -12.908 -2.904 1.00 91.38 624 ASN A N 1
ATOM 4406 C CA . ASN A 1 624 ? -11.435 -12.668 -1.563 1.00 91.38 624 ASN A CA 1
ATOM 4407 C C . ASN A 1 624 ? -11.973 -13.986 -1.013 1.00 91.38 624 ASN A C 1
ATOM 4409 O O . ASN A 1 624 ? -12.932 -14.540 -1.567 1.00 91.38 624 ASN A O 1
ATOM 4413 N N . LEU A 1 625 ? -11.368 -14.477 0.069 1.00 91.88 625 LEU A N 1
ATOM 4414 C CA . LEU A 1 625 ? -11.789 -15.722 0.694 1.00 91.88 625 LEU A CA 1
ATOM 4415 C C . LEU A 1 625 ? -12.858 -15.470 1.744 1.00 91.88 625 LEU A C 1
ATOM 4417 O O . LEU A 1 625 ? -12.801 -14.522 2.521 1.00 91.88 625 LEU A O 1
ATOM 4421 N N . THR A 1 626 ? -13.854 -16.344 1.758 1.00 87.44 626 THR A N 1
ATOM 4422 C CA . THR A 1 626 ? -14.881 -16.379 2.795 1.00 87.44 626 THR A CA 1
ATOM 4423 C C . THR A 1 626 ? -14.822 -17.742 3.465 1.00 87.44 626 THR A C 1
ATOM 4425 O O . THR A 1 626 ? -15.259 -18.727 2.866 1.00 87.44 626 THR A O 1
ATOM 4428 N N . ALA A 1 627 ? -14.274 -17.786 4.681 1.00 84.75 627 ALA A N 1
ATOM 4429 C CA . ALA A 1 627 ? -14.381 -18.952 5.554 1.00 84.75 627 ALA A CA 1
ATOM 4430 C C . ALA A 1 627 ? -15.854 -19.181 5.929 1.00 84.75 627 ALA A C 1
ATOM 4432 O O . ALA A 1 627 ? -16.614 -18.221 6.115 1.00 84.75 627 ALA A O 1
ATOM 4433 N N . VAL A 1 628 ? -16.272 -20.440 5.993 1.00 83.56 628 VAL A N 1
ATOM 4434 C CA . VAL A 1 628 ? -17.623 -20.855 6.366 1.00 83.56 628 VAL A CA 1
ATOM 4435 C C . VAL A 1 628 ? -17.522 -21.636 7.654 1.00 83.56 628 VAL A C 1
ATOM 4437 O O . VAL A 1 628 ? -16.759 -22.579 7.738 1.00 83.56 628 VAL A O 1
ATOM 4440 N N . ASN A 1 629 ? -18.342 -21.273 8.640 1.00 82.19 629 ASN A N 1
ATOM 4441 C CA . ASN A 1 629 ? -18.310 -22.015 9.885 1.00 82.19 629 ASN A CA 1
ATOM 4442 C C . ASN A 1 629 ? -18.821 -23.454 9.690 1.00 82.19 629 ASN A C 1
ATOM 4444 O O . ASN A 1 629 ? -19.977 -23.641 9.294 1.00 82.19 629 ASN A O 1
ATOM 4448 N N . ASP A 1 630 ? -18.030 -24.445 10.074 1.00 82.62 630 ASP A N 1
ATOM 4449 C CA . ASP A 1 630 ? -18.373 -25.859 10.105 1.00 82.62 630 ASP A CA 1
ATOM 4450 C C . ASP A 1 630 ? -18.908 -26.259 11.481 1.00 82.62 630 ASP A C 1
ATOM 4452 O O . ASP A 1 630 ? -18.341 -25.954 12.521 1.00 82.62 630 ASP A O 1
ATOM 4456 N N . ALA A 1 631 ? -20.046 -26.954 11.510 1.00 86.69 631 ALA A N 1
ATOM 4457 C CA . ALA A 1 631 ? -20.627 -27.382 12.778 1.00 86.69 631 ALA A CA 1
ATOM 4458 C C . ALA A 1 631 ? -19.750 -28.461 13.448 1.00 86.69 631 ALA A C 1
ATOM 4460 O O . ALA A 1 631 ? -19.345 -29.416 12.768 1.00 86.69 631 ALA A O 1
ATOM 4461 N N . PRO A 1 632 ? -19.588 -28.438 14.785 1.00 91.50 632 PRO A N 1
ATOM 4462 C CA . PRO A 1 632 ? -18.896 -29.502 15.493 1.00 91.50 632 PRO A CA 1
ATOM 4463 C C . PRO A 1 632 ? -19.521 -30.869 15.193 1.00 91.50 632 PRO A C 1
ATOM 4465 O O . PRO A 1 632 ? -20.745 -31.040 15.183 1.00 91.50 632 PRO A O 1
ATOM 4468 N N . VAL A 1 633 ? -18.695 -31.896 15.018 1.00 93.56 633 VAL A N 1
ATOM 4469 C CA . VAL A 1 633 ? -19.146 -33.267 14.762 1.00 93.56 633 VAL A CA 1
ATOM 4470 C C . VAL A 1 633 ? -18.947 -34.123 16.005 1.00 93.56 633 VAL A C 1
ATOM 4472 O O . VAL A 1 633 ? -17.856 -34.222 16.565 1.00 93.56 633 VAL A O 1
ATOM 4475 N N . ILE A 1 634 ? -20.017 -34.803 16.416 1.00 95.00 634 ILE A N 1
ATOM 4476 C CA . ILE A 1 634 ? -20.009 -35.761 17.522 1.00 95.00 634 ILE A CA 1
ATOM 4477 C C . ILE A 1 634 ? -20.190 -37.166 16.955 1.00 95.00 634 ILE A C 1
ATOM 4479 O O . ILE A 1 634 ? -20.995 -37.389 16.054 1.00 95.00 634 ILE A O 1
ATOM 4483 N N . THR A 1 635 ? -19.481 -38.148 17.505 1.00 93.75 635 THR A N 1
ATOM 4484 C CA . THR A 1 635 ? -19.741 -39.569 17.230 1.00 93.75 635 THR A CA 1
ATOM 4485 C C . THR A 1 635 ? -19.860 -40.333 18.544 1.00 93.75 635 THR A C 1
ATOM 4487 O O . THR A 1 635 ? -18.909 -40.393 19.320 1.00 93.75 635 THR A O 1
ATOM 4490 N N . ALA A 1 636 ? -21.033 -40.918 18.802 1.00 90.25 636 ALA A N 1
ATOM 4491 C CA . ALA A 1 636 ? -21.280 -41.784 19.956 1.00 90.25 636 ALA A CA 1
ATOM 4492 C C . ALA A 1 636 ? -20.973 -43.248 19.626 1.00 90.25 636 ALA A C 1
ATOM 4494 O O . ALA A 1 636 ? -21.002 -43.675 18.470 1.00 90.25 636 ALA A O 1
ATOM 4495 N N . THR A 1 637 ? -20.721 -44.051 20.654 1.00 88.44 637 THR A N 1
ATOM 4496 C CA . THR A 1 637 ? -20.586 -45.497 20.490 1.00 88.44 637 THR A CA 1
ATOM 4497 C C . THR A 1 637 ? -21.974 -46.148 20.357 1.00 88.44 637 THR A C 1
ATOM 4499 O O . THR A 1 637 ? -22.920 -45.790 21.052 1.00 88.44 637 THR A O 1
ATOM 4502 N N . ASN A 1 638 ? -22.126 -47.127 19.458 1.00 77.06 638 ASN A N 1
ATOM 4503 C CA . ASN A 1 638 ? -23.433 -47.714 19.094 1.00 77.06 638 ASN A CA 1
ATOM 4504 C C . ASN A 1 638 ? -23.997 -48.738 20.105 1.00 77.06 638 ASN A C 1
ATOM 4506 O O . ASN A 1 638 ? -24.871 -49.538 19.770 1.00 77.06 638 ASN A O 1
ATOM 4510 N N . THR A 1 639 ? -23.494 -48.768 21.336 1.00 86.31 639 THR A N 1
ATOM 4511 C CA . THR A 1 639 ? -23.926 -49.719 22.368 1.00 86.31 639 THR A CA 1
ATOM 4512 C C . THR A 1 639 ? -24.760 -49.008 23.423 1.00 86.31 639 THR A C 1
ATOM 4514 O O . THR A 1 639 ? -24.333 -48.012 23.985 1.00 86.31 639 THR A O 1
ATOM 4517 N N . ALA A 1 640 ? -25.964 -49.501 23.718 1.00 89.38 640 ALA A N 1
ATOM 4518 C CA . ALA A 1 640 ? -26.766 -48.930 24.800 1.00 89.38 640 ALA A CA 1
ATOM 4519 C C . ALA A 1 640 ? -26.054 -49.101 26.154 1.00 89.38 640 ALA A C 1
ATOM 4521 O O . ALA A 1 640 ? -25.447 -50.145 26.411 1.00 89.38 640 ALA A O 1
ATOM 4522 N N . LEU A 1 641 ? -26.166 -48.106 27.037 1.00 92.62 641 LEU A N 1
ATOM 4523 C CA . LEU A 1 641 ? -25.751 -48.258 28.428 1.00 92.62 641 LEU A CA 1
ATOM 4524 C C . LEU A 1 641 ? -26.765 -49.154 29.149 1.00 92.62 641 LEU A C 1
ATOM 4526 O O . LEU A 1 641 ? -27.960 -48.867 29.162 1.00 92.62 641 LEU A O 1
ATOM 4530 N N . THR A 1 642 ? -26.297 -50.226 29.779 1.00 92.44 642 THR A N 1
ATOM 4531 C CA . THR A 1 642 ? -27.104 -51.019 30.714 1.00 92.44 642 THR A CA 1
ATOM 4532 C C . THR A 1 642 ? -26.924 -50.471 32.123 1.00 92.44 642 THR A C 1
ATOM 4534 O O . THR A 1 642 ? -25.792 -50.409 32.602 1.00 92.44 642 THR A O 1
ATOM 4537 N N . TYR A 1 643 ? -28.018 -50.106 32.788 1.00 92.19 643 TYR A N 1
ATOM 4538 C CA . TYR A 1 643 ? -28.002 -49.599 34.158 1.00 92.19 643 TYR A CA 1
ATOM 4539 C C . TYR A 1 643 ? -28.866 -50.491 35.049 1.00 92.19 643 TYR A C 1
ATOM 4541 O O . TYR A 1 643 ? -30.067 -50.639 34.823 1.00 92.19 643 TYR A O 1
ATOM 4549 N N . THR A 1 644 ? -28.252 -51.120 36.044 1.00 91.44 644 THR A N 1
ATOM 4550 C CA . THR A 1 644 ? -28.975 -51.911 37.045 1.00 91.44 644 THR A CA 1
ATOM 4551 C C . THR A 1 644 ? -29.419 -50.989 38.169 1.00 91.44 644 THR A C 1
ATOM 4553 O O . THR A 1 644 ? -28.689 -50.072 38.539 1.00 91.44 644 THR A O 1
ATOM 4556 N N . GLU A 1 645 ? -30.605 -51.230 38.712 1.00 88.38 645 GLU A N 1
ATOM 4557 C CA . GLU A 1 645 ? -31.068 -50.585 39.938 1.00 88.38 645 GLU A CA 1
ATOM 4558 C C . GLU A 1 645 ? -29.972 -50.532 41.015 1.00 88.38 645 GLU A C 1
ATOM 4560 O O . GLU A 1 645 ? -29.189 -51.476 41.168 1.00 88.38 645 GLU A O 1
ATOM 4565 N N . ASN A 1 646 ? -29.899 -49.408 41.737 1.00 84.75 646 ASN A N 1
ATOM 4566 C CA . ASN A 1 646 ? -28.916 -49.158 42.792 1.00 84.75 646 ASN A CA 1
ATOM 4567 C C . ASN A 1 646 ? -27.437 -49.184 42.348 1.00 84.75 646 ASN A C 1
ATOM 4569 O O . ASN A 1 646 ? -26.528 -49.111 43.181 1.00 84.75 646 ASN A O 1
ATOM 4573 N N . ALA A 1 647 ? -27.157 -49.230 41.039 1.00 89.56 647 ALA A N 1
ATOM 4574 C CA . ALA A 1 647 ? -25.804 -49.058 40.527 1.00 89.56 647 ALA A CA 1
ATOM 4575 C C . ALA A 1 647 ? -25.269 -47.649 40.828 1.00 89.56 647 ALA A C 1
ATOM 4577 O O . ALA A 1 647 ? -26.007 -46.661 40.851 1.00 89.56 647 ALA A O 1
ATOM 4578 N N . ALA A 1 648 ? -23.952 -47.543 41.005 1.00 92.19 648 ALA A N 1
ATOM 4579 C CA . ALA A 1 648 ? -23.284 -46.251 41.109 1.00 92.19 648 ALA A CA 1
ATOM 4580 C C . ALA A 1 648 ? -23.485 -45.412 39.832 1.00 92.19 648 ALA A C 1
ATOM 4582 O O . ALA A 1 648 ? -23.727 -45.952 38.746 1.00 92.19 648 ALA A O 1
ATOM 4583 N N . ALA A 1 649 ? -23.342 -44.088 39.958 1.00 93.62 649 ALA A N 1
ATOM 4584 C CA . ALA A 1 649 ? -23.375 -43.179 38.817 1.00 93.62 649 ALA A CA 1
ATOM 4585 C C . ALA A 1 649 ? -22.389 -43.654 37.738 1.00 93.62 649 ALA A C 1
ATOM 4587 O O . ALA A 1 649 ? -21.203 -43.858 38.008 1.00 93.62 649 ALA A O 1
ATOM 4588 N N . THR A 1 650 ? -22.895 -43.882 36.528 1.00 94.75 650 THR A N 1
ATOM 4589 C CA . THR A 1 650 ? -22.142 -44.551 35.460 1.00 94.75 650 THR A CA 1
ATOM 4590 C C . THR A 1 650 ? -22.025 -43.638 34.251 1.00 94.75 650 THR A C 1
ATOM 4592 O O . THR A 1 650 ? -23.004 -43.008 33.852 1.00 94.75 650 THR A O 1
ATOM 4595 N N . ALA A 1 651 ? -20.825 -43.557 33.669 1.00 95.06 651 ALA A N 1
ATOM 4596 C CA . ALA A 1 651 ? -20.565 -42.749 32.483 1.00 95.06 651 ALA A CA 1
ATOM 4597 C C . ALA A 1 651 ? -21.426 -43.216 31.304 1.00 95.06 651 ALA A C 1
ATOM 4599 O O . ALA A 1 651 ? -21.509 -44.412 31.016 1.00 95.06 651 ALA A O 1
ATOM 4600 N N . ILE A 1 652 ? -22.066 -42.261 30.633 1.00 95.56 652 ILE A N 1
ATOM 4601 C CA . ILE A 1 652 ? -23.049 -42.556 29.593 1.00 95.56 652 ILE A CA 1
ATOM 4602 C C . ILE A 1 652 ? -22.356 -43.116 28.357 1.00 95.56 652 ILE A C 1
ATOM 4604 O O . ILE A 1 652 ? -22.697 -44.215 27.925 1.00 95.56 652 ILE A O 1
ATOM 4608 N N . ASP A 1 653 ? -21.362 -42.399 27.830 1.00 95.12 653 ASP A N 1
ATOM 4609 C CA . ASP A 1 653 ? -20.557 -42.830 26.687 1.00 95.12 653 ASP A CA 1
ATOM 4610 C C . ASP A 1 653 ? -19.070 -42.480 26.874 1.00 95.12 653 ASP A C 1
ATOM 4612 O O . ASP A 1 653 ? -18.613 -41.418 26.448 1.00 95.12 653 ASP A O 1
ATOM 4616 N N . PRO A 1 654 ? -18.275 -43.375 27.485 1.00 93.50 654 PRO A N 1
ATOM 4617 C CA . PRO A 1 654 ? -16.837 -43.165 27.654 1.00 93.50 654 PRO A CA 1
ATOM 4618 C C . PRO A 1 654 ? -16.055 -43.100 26.333 1.00 93.50 654 PRO A C 1
ATOM 4620 O O . PRO A 1 654 ? -14.886 -42.718 26.340 1.00 93.50 654 PRO A O 1
ATOM 4623 N N . GLY A 1 655 ? -16.663 -43.520 25.217 1.00 93.69 655 GLY A N 1
ATOM 4624 C CA . GLY A 1 655 ? -16.031 -43.592 23.903 1.00 93.69 655 GLY A CA 1
ATOM 4625 C C . GLY A 1 655 ? -16.433 -42.473 22.946 1.00 93.69 655 GLY A C 1
ATOM 4626 O O . GLY A 1 655 ? -15.923 -42.464 21.830 1.00 93.69 655 GLY A O 1
ATOM 4627 N N . ILE A 1 656 ? -17.305 -41.542 23.354 1.00 95.25 656 ILE A N 1
ATOM 4628 C CA . ILE A 1 656 ? -17.762 -40.445 22.491 1.00 95.25 656 ILE A CA 1
ATOM 4629 C C . ILE A 1 656 ? -16.569 -39.633 21.967 1.00 95.25 656 ILE A C 1
ATOM 4631 O O . ILE A 1 656 ? -15.608 -39.383 22.707 1.00 95.25 656 ILE A O 1
ATOM 4635 N N . THR A 1 657 ? -16.591 -39.256 20.692 1.00 96.06 657 THR A N 1
ATOM 4636 C CA . THR A 1 657 ? -15.575 -38.389 20.079 1.00 96.06 657 THR A CA 1
ATOM 4637 C C . THR A 1 657 ? -16.185 -37.085 19.603 1.00 96.06 657 THR A C 1
ATOM 4639 O O . THR A 1 657 ? -17.352 -37.060 19.210 1.00 96.06 657 THR A O 1
ATOM 4642 N N . VAL A 1 658 ? -15.387 -36.019 19.646 1.00 95.12 658 VAL A N 1
ATOM 4643 C CA . VAL A 1 658 ? -15.754 -34.688 19.152 1.00 95.12 658 VAL A CA 1
ATOM 4644 C C . VAL A 1 658 ? -14.631 -34.194 18.253 1.00 95.12 658 VAL A C 1
ATOM 4646 O O . VAL A 1 658 ? -13.461 -34.297 18.627 1.00 95.12 658 VAL A O 1
ATOM 4649 N N . THR A 1 659 ? -14.990 -33.689 17.084 1.00 91.94 659 THR A N 1
ATOM 4650 C CA . THR A 1 659 ? -14.084 -33.042 16.132 1.00 91.94 659 THR A CA 1
ATOM 4651 C C . THR A 1 659 ? -14.732 -31.769 15.632 1.00 91.94 659 THR A C 1
ATOM 4653 O O . THR A 1 659 ? -15.955 -31.696 15.560 1.00 91.94 659 THR A O 1
ATOM 4656 N N . ASP A 1 660 ? -13.912 -30.800 15.270 1.00 89.62 660 ASP A N 1
ATOM 4657 C CA . ASP A 1 660 ? -14.345 -29.531 14.710 1.00 89.62 660 ASP A CA 1
ATOM 4658 C C . ASP A 1 660 ? -13.261 -29.076 13.726 1.00 89.62 660 ASP A C 1
ATOM 4660 O O . ASP A 1 660 ? -12.075 -29.287 14.011 1.00 89.62 660 ASP A O 1
ATOM 4664 N N . ALA A 1 661 ? -13.664 -28.618 12.543 1.00 84.56 661 ALA A N 1
ATOM 4665 C CA . ALA A 1 661 ? -12.750 -28.357 11.433 1.00 84.56 661 ALA A CA 1
ATOM 4666 C C . ALA A 1 661 ? -12.113 -26.964 11.534 1.00 84.56 661 ALA A C 1
ATOM 4668 O O . ALA A 1 661 ? -10.914 -26.820 11.283 1.00 84.56 661 ALA A O 1
ATOM 4669 N N . ASP A 1 662 ? -12.875 -25.976 12.003 1.00 82.19 662 ASP A N 1
ATOM 4670 C CA . ASP A 1 662 ? -12.467 -24.573 12.033 1.00 82.19 662 ASP A CA 1
ATOM 4671 C C . ASP A 1 662 ? -12.265 -24.022 13.453 1.00 82.19 662 ASP A C 1
ATOM 4673 O O . ASP A 1 662 ? -11.532 -23.047 13.653 1.00 82.19 662 ASP A O 1
ATOM 4677 N N . SER A 1 663 ? -12.828 -24.688 14.465 1.00 84.88 663 SER A N 1
ATOM 4678 C CA . SER A 1 663 ? -12.855 -24.192 15.832 1.00 84.88 663 SER A CA 1
ATOM 4679 C C . SER A 1 663 ? -11.999 -25.055 16.749 1.00 84.88 663 SER A C 1
ATOM 4681 O O . SER A 1 663 ? -12.297 -26.197 17.093 1.00 84.88 663 SER A O 1
ATOM 4683 N N . THR A 1 664 ? -10.905 -24.476 17.246 1.00 86.75 664 THR A N 1
ATOM 4684 C CA . THR A 1 664 ? -10.037 -25.164 18.223 1.00 86.75 664 THR A CA 1
ATOM 4685 C C . THR A 1 664 ? -10.662 -25.253 19.622 1.00 86.75 664 THR A C 1
ATOM 4687 O O . THR A 1 664 ? -10.276 -26.117 20.422 1.00 86.75 664 THR A O 1
ATOM 4690 N N . ASN A 1 665 ? -11.650 -24.398 19.906 1.00 89.62 665 ASN A N 1
ATOM 4691 C CA . ASN A 1 665 ? -12.375 -24.309 21.169 1.00 89.62 665 ASN A CA 1
ATOM 4692 C C . ASN A 1 665 ? -13.884 -24.414 20.950 1.00 89.62 665 ASN A C 1
ATOM 4694 O O . ASN A 1 665 ? -14.405 -23.927 19.957 1.00 89.62 665 ASN A O 1
ATOM 4698 N N . LEU A 1 666 ? -14.577 -24.994 21.927 1.00 92.38 666 LEU A N 1
ATOM 4699 C CA . LEU A 1 666 ? -16.030 -25.080 21.984 1.00 92.38 666 LEU A CA 1
ATOM 4700 C C . LEU A 1 666 ? -16.545 -24.246 23.160 1.00 92.38 666 LEU A C 1
ATOM 4702 O O . LEU A 1 666 ? -15.846 -24.059 24.158 1.00 92.38 666 LEU A O 1
ATOM 4706 N N . SER A 1 667 ? -17.762 -23.720 23.043 1.00 93.44 667 SER A N 1
ATOM 4707 C CA . SER A 1 667 ? -18.342 -22.767 23.998 1.00 93.44 667 SER A CA 1
ATOM 4708 C C . SER A 1 667 ? -19.300 -23.420 24.997 1.00 93.44 667 SER A C 1
ATOM 4710 O O . SER A 1 667 ? -19.408 -22.992 26.155 1.00 93.44 667 SER A O 1
ATOM 4712 N N . SER A 1 668 ? -20.033 -24.446 24.552 1.00 94.88 668 SER A N 1
ATOM 4713 C CA . SER A 1 668 ? -21.011 -25.155 25.376 1.00 94.88 668 SER A CA 1
ATOM 4714 C C . SER A 1 668 ? -21.368 -26.534 24.823 1.00 94.88 668 SER A C 1
ATOM 4716 O O . SER A 1 668 ? -21.126 -26.857 23.664 1.00 94.88 668 SER A O 1
ATOM 4718 N N . ALA A 1 669 ? -21.979 -27.363 25.666 1.00 96.94 669 ALA A N 1
ATOM 4719 C CA . ALA A 1 669 ? -22.617 -28.601 25.245 1.00 96.94 669 ALA A CA 1
ATOM 4720 C C . ALA A 1 669 ? -23.898 -28.837 26.043 1.00 96.94 669 ALA A C 1
ATOM 4722 O O . ALA A 1 669 ? -24.023 -28.404 27.187 1.00 96.94 669 ALA A O 1
ATOM 4723 N N . THR A 1 670 ? -24.849 -29.556 25.464 1.00 96.62 670 THR A N 1
ATOM 4724 C CA . THR A 1 670 ? -26.043 -30.023 26.165 1.00 96.62 670 THR A CA 1
ATOM 4725 C C . THR A 1 670 ? -26.116 -31.538 26.108 1.00 96.62 670 THR A C 1
ATOM 4727 O O . THR A 1 670 ? -25.895 -32.160 25.068 1.00 96.62 670 THR A O 1
ATOM 4730 N N . VAL A 1 671 ? -26.431 -32.132 27.255 1.00 97.31 671 VAL A N 1
ATOM 4731 C CA . VAL A 1 671 ? -26.762 -33.547 27.381 1.00 97.31 671 VAL A CA 1
ATOM 4732 C C . VAL A 1 671 ? -28.173 -33.620 27.933 1.00 97.31 671 VAL A C 1
ATOM 4734 O O . VAL A 1 671 ? -28.418 -33.242 29.077 1.00 97.31 671 VAL A O 1
ATOM 4737 N N . SER A 1 672 ? -29.122 -34.051 27.112 1.00 95.38 672 SER A N 1
ATOM 4738 C CA . SER A 1 672 ? -30.536 -34.101 27.488 1.00 95.38 672 SER A CA 1
ATOM 4739 C C . SER A 1 672 ? -31.033 -35.532 27.581 1.00 95.38 672 SER A C 1
ATOM 4741 O O . SER A 1 672 ? -30.619 -36.390 26.808 1.00 95.38 672 SER A O 1
ATOM 4743 N N . ILE A 1 673 ? -31.923 -35.793 28.533 1.00 94.94 673 ILE A N 1
ATOM 4744 C CA . ILE A 1 673 ? -32.576 -37.086 28.722 1.00 94.94 673 ILE A CA 1
ATOM 4745 C C . ILE A 1 673 ? -34.056 -36.973 28.354 1.00 94.94 673 ILE A C 1
ATOM 4747 O O . ILE A 1 673 ? -34.817 -36.225 28.965 1.00 94.94 673 ILE A O 1
ATOM 4751 N N . SER A 1 674 ? -34.478 -37.741 27.351 1.00 90.62 674 SER A N 1
ATOM 4752 C CA . SER A 1 674 ? -35.885 -37.854 26.959 1.00 90.62 674 SER A CA 1
ATOM 4753 C C . SER A 1 674 ? -36.549 -39.063 27.616 1.00 90.62 674 SER A C 1
ATOM 4755 O O . SER A 1 674 ? -35.923 -40.107 27.829 1.00 90.62 674 SER A O 1
ATOM 4757 N N . GLY A 1 675 ? -37.829 -38.894 27.965 1.00 81.19 675 GLY A N 1
ATOM 4758 C CA . GLY A 1 675 ? -38.547 -39.846 28.811 1.00 81.19 675 GLY A CA 1
ATOM 4759 C C . GLY A 1 675 ? -38.018 -39.874 30.246 1.00 81.19 675 GLY A C 1
ATOM 4760 O O . GLY A 1 675 ? -38.076 -40.924 30.872 1.00 81.19 675 GLY A O 1
ATOM 4761 N N . SER A 1 676 ? -37.456 -38.764 30.742 1.00 79.44 676 SER A N 1
ATOM 4762 C CA . SER A 1 676 ? -36.956 -38.665 32.113 1.00 79.44 676 SER A CA 1
ATOM 4763 C C . SER A 1 676 ? -38.084 -38.769 33.137 1.00 79.44 676 SER A C 1
ATOM 4765 O O . SER A 1 676 ? -39.195 -38.270 32.943 1.00 79.44 676 SER A O 1
ATOM 4767 N N . PHE A 1 677 ? -37.776 -39.418 34.252 1.00 85.44 677 PHE A N 1
ATOM 4768 C CA . PHE A 1 677 ? -38.623 -39.498 35.433 1.00 85.44 677 PHE A CA 1
ATOM 4769 C C . PHE A 1 677 ? -37.937 -38.755 36.582 1.00 85.44 677 PHE A C 1
ATOM 4771 O O . PHE A 1 677 ? -36.748 -38.454 36.526 1.00 85.44 677 PHE A O 1
ATOM 4778 N N . THR A 1 678 ? -38.672 -38.457 37.653 1.00 86.75 678 THR A N 1
ATOM 4779 C CA . THR A 1 678 ? -38.141 -37.725 38.823 1.00 86.75 678 THR A CA 1
ATOM 4780 C C . THR A 1 678 ? -36.972 -38.429 39.520 1.00 86.75 678 THR A C 1
ATOM 4782 O O . THR A 1 678 ? -36.254 -37.812 40.298 1.00 86.75 678 THR A O 1
ATOM 4785 N N . GLU A 1 679 ? -36.804 -39.720 39.253 1.00 90.56 679 GLU A N 1
ATOM 4786 C CA . GLU A 1 679 ? -35.716 -40.575 39.727 1.00 90.56 679 GLU A CA 1
ATOM 4787 C C . GLU A 1 679 ? -34.411 -40.421 38.922 1.00 90.56 679 GLU A C 1
ATOM 4789 O O . GLU A 1 679 ? -33.367 -40.860 39.393 1.00 90.56 679 GLU A O 1
ATOM 4794 N N . ASP A 1 680 ? -34.440 -39.784 37.744 1.00 94.19 680 ASP A N 1
ATOM 4795 C CA . ASP A 1 680 ? -33.308 -39.711 36.816 1.00 94.19 680 ASP A CA 1
ATOM 4796 C C . ASP A 1 680 ? -32.490 -38.420 36.975 1.00 94.19 680 ASP A C 1
ATOM 4798 O O . ASP A 1 680 ? -33.014 -37.303 36.895 1.00 94.19 680 ASP A O 1
ATOM 4802 N N . THR A 1 681 ? -31.170 -38.558 37.114 1.00 94.12 681 THR A N 1
ATOM 4803 C CA . THR A 1 681 ? -30.240 -37.421 37.174 1.00 94.12 681 THR A CA 1
ATOM 4804 C C . THR A 1 681 ? -29.065 -37.607 36.218 1.00 94.12 681 THR A C 1
ATOM 4806 O O . THR A 1 681 ? -28.522 -38.705 36.083 1.00 94.12 681 THR A O 1
ATOM 4809 N N . LEU A 1 682 ? -28.658 -36.510 35.573 1.00 96.44 682 LEU A N 1
ATOM 4810 C CA . LEU A 1 682 ? -27.389 -36.402 34.856 1.00 96.44 682 LEU A CA 1
ATOM 4811 C C . LEU A 1 682 ? -26.421 -35.575 35.699 1.00 96.44 682 LEU A C 1
ATOM 4813 O O . LEU A 1 682 ? -26.775 -34.486 36.151 1.00 96.44 682 LEU A O 1
ATOM 4817 N N . ALA A 1 683 ? -25.208 -36.079 35.904 1.00 95.31 683 ALA A N 1
ATOM 4818 C CA . ALA A 1 683 ? -24.211 -35.420 36.737 1.00 95.31 683 ALA A CA 1
ATOM 4819 C C . ALA A 1 683 ? -22.886 -35.226 35.996 1.00 95.31 683 ALA A C 1
ATOM 4821 O O . ALA A 1 683 ? -22.443 -36.076 35.218 1.00 95.31 683 ALA A O 1
ATOM 4822 N N . PHE A 1 684 ? -22.246 -34.097 36.289 1.00 97.56 684 PHE A N 1
ATOM 4823 C CA . PHE A 1 684 ? -20.944 -33.706 35.773 1.00 97.56 684 PHE A CA 1
ATOM 4824 C C . PHE A 1 684 ? -20.174 -32.951 36.855 1.00 97.56 684 PHE A C 1
ATOM 4826 O O . PHE A 1 684 ? -20.739 -32.109 37.552 1.00 97.56 684 PHE A O 1
ATOM 4833 N N . ALA A 1 685 ? -18.885 -33.255 36.992 1.00 96.25 685 ALA A N 1
ATOM 4834 C CA . ALA A 1 685 ? -17.984 -32.530 37.874 1.00 96.25 685 ALA A CA 1
ATOM 4835 C C . ALA A 1 685 ? -17.205 -31.492 37.062 1.00 96.25 685 ALA A C 1
ATOM 4837 O O . ALA A 1 685 ? -16.627 -31.832 36.031 1.00 96.25 685 ALA A O 1
ATOM 4838 N N . THR A 1 686 ? -17.170 -30.247 37.543 1.00 95.94 686 THR A N 1
ATOM 4839 C CA . THR A 1 686 ? -16.415 -29.157 36.912 1.00 95.94 686 THR A CA 1
ATOM 4840 C C . THR A 1 686 ? -14.969 -29.573 36.657 1.00 95.94 686 THR A C 1
ATOM 4842 O O . THR A 1 686 ? -14.262 -29.991 37.575 1.00 95.94 686 THR A O 1
ATOM 4845 N N . GLN A 1 687 ? -14.522 -29.425 35.414 1.00 95.94 687 GLN A N 1
ATOM 4846 C CA . GLN A 1 687 ? -13.159 -29.735 34.986 1.00 95.94 687 GLN A CA 1
ATOM 4847 C C . GLN A 1 687 ? -12.803 -28.924 33.740 1.00 95.94 687 GLN A C 1
ATOM 4849 O O . GLN A 1 687 ? -13.689 -28.545 32.981 1.00 95.94 687 GLN A O 1
ATOM 4854 N N . ASN A 1 688 ? -11.512 -28.668 33.513 1.00 93.88 688 ASN A N 1
ATOM 4855 C CA . ASN A 1 688 ? -11.006 -27.967 32.321 1.00 93.88 688 ASN A CA 1
ATOM 4856 C C . ASN A 1 688 ? -11.688 -26.611 32.033 1.00 93.88 688 ASN A C 1
ATOM 4858 O O . ASN A 1 688 ? -11.844 -26.241 30.879 1.00 93.88 688 ASN A O 1
ATOM 4862 N N . GLY A 1 689 ? -12.138 -25.892 33.069 1.00 91.69 689 GLY A N 1
ATOM 4863 C CA . GLY A 1 689 ? -12.870 -24.626 32.905 1.00 91.69 689 GLY A CA 1
ATOM 4864 C C . GLY A 1 689 ? -14.339 -24.770 32.483 1.00 91.69 689 GLY A C 1
ATOM 4865 O O . GLY A 1 689 ? -15.036 -23.766 32.390 1.00 91.69 689 GLY A O 1
ATOM 4866 N N . ILE A 1 690 ? -14.830 -25.999 32.298 1.00 97.69 690 ILE A N 1
ATOM 4867 C CA . ILE A 1 690 ? -16.217 -26.311 31.948 1.00 97.69 690 ILE A CA 1
ATOM 4868 C C . ILE A 1 690 ? -16.999 -26.579 33.235 1.00 97.69 690 ILE A C 1
ATOM 4870 O O . ILE A 1 690 ? -16.612 -27.430 34.042 1.00 97.69 690 ILE A O 1
ATOM 4874 N N . THR A 1 691 ? -18.114 -25.880 33.425 1.00 97.25 691 THR A N 1
ATOM 4875 C CA . THR A 1 691 ? -19.074 -26.092 34.519 1.00 97.25 691 THR A CA 1
ATOM 4876 C C . THR A 1 691 ? -20.337 -26.766 33.989 1.00 97.25 691 THR A C 1
ATOM 4878 O O . THR A 1 691 ? -20.677 -26.603 32.822 1.00 97.25 691 THR A O 1
ATOM 4881 N N . GLY A 1 692 ? -21.031 -27.545 34.823 1.00 96.81 692 GLY A N 1
ATOM 4882 C CA . GLY A 1 692 ? -22.277 -28.219 34.446 1.00 96.81 692 GLY A CA 1
ATOM 4883 C C . GLY A 1 692 ? -23.449 -27.803 35.327 1.00 96.81 692 GLY A C 1
ATOM 4884 O O . GLY A 1 692 ? -23.313 -27.754 36.548 1.00 96.81 692 GLY A O 1
ATOM 4885 N N . ASN A 1 693 ? -24.604 -27.546 34.717 1.00 96.81 693 ASN A N 1
ATOM 4886 C CA . ASN A 1 693 ? -25.857 -27.261 35.411 1.00 96.81 693 ASN A CA 1
ATOM 4887 C C . ASN A 1 693 ? -26.981 -28.165 34.884 1.00 96.81 693 ASN A C 1
ATOM 4889 O O . ASN A 1 693 ? -27.313 -28.105 33.701 1.00 96.81 693 ASN A O 1
ATOM 4893 N N . TYR A 1 694 ? -27.564 -29.000 35.748 1.00 95.62 694 TYR A N 1
ATOM 4894 C CA . TYR A 1 694 ? -28.671 -29.895 35.393 1.00 95.62 694 TYR A CA 1
ATOM 4895 C C . TYR A 1 694 ? -30.005 -29.304 35.838 1.00 95.62 694 TYR A C 1
ATOM 4897 O O . TYR A 1 694 ? -30.218 -29.031 37.019 1.00 95.62 694 TYR A O 1
ATOM 4905 N N . THR A 1 695 ? -30.927 -29.097 34.902 1.00 93.31 695 THR A N 1
ATOM 4906 C CA . THR A 1 695 ? -32.268 -28.579 35.193 1.00 93.31 695 THR A CA 1
ATOM 4907 C C . THR A 1 695 ? -33.273 -29.175 34.211 1.00 93.31 695 THR A C 1
ATOM 4909 O O . THR A 1 695 ? -33.045 -29.174 33.005 1.00 93.31 695 THR A O 1
ATOM 4912 N N . ASN A 1 696 ? -34.398 -29.688 34.720 1.00 89.56 696 ASN A N 1
ATOM 4913 C CA . ASN A 1 696 ? -35.520 -30.199 33.918 1.00 89.56 696 ASN A CA 1
ATOM 4914 C C . ASN A 1 696 ? -35.122 -31.200 32.808 1.00 89.56 696 ASN A C 1
ATOM 4916 O O . ASN A 1 696 ? -35.631 -31.128 31.693 1.00 89.56 696 ASN A O 1
ATOM 4920 N N . GLY A 1 697 ? -34.214 -32.140 33.101 1.00 91.75 697 GLY A N 1
ATOM 4921 C CA . GLY A 1 697 ? -33.801 -33.174 32.142 1.00 91.75 697 GLY A CA 1
ATOM 4922 C C . GLY A 1 697 ? -32.728 -32.740 31.139 1.00 91.75 697 GLY A C 1
ATOM 4923 O O . GLY A 1 697 ? -32.388 -33.521 30.252 1.00 91.75 697 GLY A O 1
ATOM 4924 N N . VAL A 1 698 ? -32.166 -31.536 31.275 1.00 95.81 698 VAL A N 1
ATOM 4925 C CA . VAL A 1 698 ? -31.061 -31.044 30.443 1.00 95.81 698 VAL A CA 1
ATOM 4926 C C . VAL A 1 698 ? -29.879 -30.681 31.333 1.00 95.81 698 VAL A C 1
ATOM 4928 O O . VAL A 1 698 ? -30.007 -29.873 32.250 1.00 95.81 698 VAL A O 1
ATOM 4931 N N . LEU A 1 699 ? -28.726 -31.296 31.074 1.00 97.50 699 LEU A N 1
ATOM 4932 C CA . LEU A 1 699 ? -27.435 -30.897 31.620 1.00 97.50 699 LEU A CA 1
ATOM 4933 C C . LEU A 1 699 ? -26.759 -29.969 30.614 1.00 97.50 699 LEU A C 1
ATOM 4935 O O . LEU A 1 699 ? -26.357 -30.409 29.537 1.00 97.50 699 LEU A O 1
ATOM 4939 N N . THR A 1 700 ? -26.623 -28.699 30.977 1.00 97.06 700 THR A N 1
ATOM 4940 C CA . THR A 1 700 ? -25.901 -27.705 30.181 1.00 97.06 700 THR A CA 1
ATOM 4941 C C . THR A 1 700 ? -24.479 -27.584 30.709 1.00 97.06 700 THR A C 1
ATOM 4943 O O . THR A 1 700 ? -24.278 -27.274 31.882 1.00 97.06 700 THR A O 1
ATOM 4946 N N . LEU A 1 701 ? -23.503 -27.837 29.843 1.00 97.75 701 LEU A N 1
ATOM 4947 C CA . LEU A 1 701 ? -22.082 -27.630 30.086 1.00 97.75 701 LEU A CA 1
ATOM 4948 C C . LEU A 1 701 ? -21.657 -26.294 29.469 1.00 97.75 701 LEU A C 1
ATOM 4950 O O . LEU A 1 701 ? -21.869 -26.084 28.276 1.00 97.75 701 LEU A O 1
ATOM 4954 N N . THR A 1 702 ? -21.042 -25.407 30.247 1.00 95.44 702 THR A N 1
ATOM 4955 C CA . THR A 1 702 ? -20.634 -24.061 29.807 1.00 95.44 702 THR A CA 1
ATOM 4956 C C . THR A 1 702 ? -19.177 -23.777 30.145 1.00 95.44 702 THR A C 1
ATOM 4958 O O . THR A 1 702 ? -18.755 -24.042 31.271 1.00 95.44 702 THR A O 1
ATOM 4961 N N . GLY A 1 703 ? -18.440 -23.189 29.204 1.00 93.56 703 GLY A N 1
ATOM 4962 C CA . GLY A 1 703 ? -17.075 -22.700 29.410 1.00 93.56 703 GLY A CA 1
ATOM 4963 C C . GLY A 1 703 ? -16.230 -22.872 28.153 1.00 93.56 703 GLY A C 1
ATOM 4964 O O . GLY A 1 703 ? -16.171 -23.969 27.622 1.00 93.56 703 GLY A O 1
ATOM 4965 N N . SER A 1 704 ? -15.561 -21.812 27.690 1.00 93.69 704 SER A N 1
ATOM 4966 C CA . SER A 1 704 ? -14.689 -21.898 26.510 1.00 93.69 704 SER A CA 1
ATOM 4967 C C . SER A 1 704 ? -13.494 -22.814 26.791 1.00 93.69 704 SER A C 1
ATOM 4969 O O . SER A 1 704 ? -12.695 -22.533 27.688 1.00 93.69 704 SER A O 1
ATOM 4971 N N . ALA A 1 705 ? -13.406 -23.929 26.068 1.00 95.38 705 ALA A N 1
ATOM 4972 C CA . ALA A 1 705 ? -12.393 -24.964 26.269 1.00 95.38 705 ALA A CA 1
ATOM 4973 C C . ALA A 1 705 ? -12.110 -25.713 24.961 1.00 95.38 705 ALA A C 1
ATOM 4975 O O . ALA A 1 705 ? -12.946 -25.733 24.062 1.00 95.38 705 ALA A O 1
ATOM 4976 N N . THR A 1 706 ? -10.957 -26.374 24.853 1.00 95.81 706 THR A N 1
ATOM 4977 C CA . THR A 1 706 ? -10.553 -27.036 23.602 1.00 95.81 706 THR A CA 1
ATOM 4978 C C . THR A 1 706 ? -11.477 -28.198 23.233 1.00 95.81 706 THR A C 1
ATOM 4980 O O . THR A 1 706 ? -12.075 -28.839 24.106 1.00 95.81 706 THR A O 1
ATOM 4983 N N . VAL A 1 707 ? -11.532 -28.559 21.946 1.00 94.12 707 VAL A N 1
ATOM 4984 C CA . VAL A 1 707 ? -12.294 -29.731 21.462 1.00 94.12 707 VAL A CA 1
ATOM 4985 C C . VAL A 1 707 ? -11.947 -31.004 22.254 1.00 94.12 707 VAL A C 1
ATOM 4987 O O . VAL A 1 707 ? -12.826 -31.750 22.693 1.00 94.12 707 VAL A O 1
ATOM 4990 N N . ALA A 1 708 ? -10.659 -31.226 22.542 1.00 95.56 708 ALA A N 1
ATOM 4991 C CA . ALA A 1 708 ? -10.195 -32.367 23.334 1.00 95.56 708 ALA A CA 1
ATOM 4992 C C . ALA A 1 708 ? -10.676 -32.325 24.801 1.00 95.56 708 ALA A C 1
ATOM 4994 O O . ALA A 1 708 ? -10.962 -33.369 25.406 1.00 95.56 708 ALA A O 1
ATOM 4995 N N . GLN A 1 709 ? -10.784 -31.129 25.383 1.00 97.12 709 GLN A N 1
ATOM 4996 C CA . GLN A 1 709 ? -11.309 -30.934 26.733 1.00 97.12 709 GLN A CA 1
ATOM 4997 C C . GLN A 1 709 ? -12.818 -31.183 26.785 1.00 97.12 709 GLN A C 1
ATOM 4999 O O . GLN A 1 709 ? -13.270 -31.881 27.694 1.00 97.12 709 GLN A O 1
ATOM 5004 N N . TYR A 1 710 ? -13.581 -30.720 25.791 1.00 97.00 710 TYR A N 1
ATOM 5005 C CA . TYR A 1 710 ? -15.010 -31.027 25.673 1.00 97.00 710 TYR A CA 1
ATOM 5006 C C . TYR A 1 710 ? -15.278 -32.510 25.420 1.00 97.00 710 TYR A C 1
ATOM 5008 O O . TYR A 1 710 ? -16.166 -33.085 26.048 1.00 97.00 710 TYR A O 1
ATOM 5016 N N . GLN A 1 711 ? -14.464 -33.177 24.598 1.00 97.19 711 GLN A N 1
ATOM 5017 C CA . GLN A 1 711 ? -14.523 -34.632 24.445 1.00 97.19 711 GLN A CA 1
ATOM 5018 C C . GLN A 1 711 ? -14.332 -35.342 25.795 1.00 97.19 711 GLN A C 1
ATOM 5020 O O . GLN A 1 711 ? -15.087 -36.249 26.144 1.00 97.19 711 GLN A O 1
ATOM 5025 N N . THR A 1 712 ? -13.350 -34.911 26.590 1.00 97.00 712 THR A N 1
ATOM 5026 C CA . THR A 1 712 ? -13.121 -35.450 27.942 1.00 97.00 712 THR A CA 1
ATOM 5027 C C . THR A 1 712 ? -14.301 -35.158 28.872 1.00 97.00 712 THR A C 1
ATOM 5029 O O . THR A 1 712 ? -14.707 -36.024 29.650 1.00 97.00 712 THR A O 1
ATOM 5032 N N . ALA A 1 713 ? -14.895 -33.968 28.759 1.00 97.06 713 ALA A N 1
ATOM 5033 C CA . ALA A 1 713 ? -16.052 -33.572 29.545 1.00 97.06 713 ALA A CA 1
ATOM 5034 C C . ALA A 1 713 ? -17.272 -34.451 29.253 1.00 97.06 713 ALA A C 1
ATOM 5036 O O . ALA A 1 713 ? -17.832 -35.037 30.180 1.00 97.06 713 ALA A O 1
ATOM 5037 N N . LEU A 1 714 ? -17.632 -34.632 27.982 1.00 97.19 714 LEU A N 1
ATOM 5038 C CA . LEU A 1 714 ? -18.762 -35.475 27.583 1.00 97.19 714 LEU A CA 1
ATOM 5039 C C . LEU A 1 714 ? -18.586 -36.938 28.003 1.00 97.19 714 LEU A C 1
ATOM 5041 O O . LEU A 1 714 ? -19.532 -37.542 28.506 1.00 97.19 714 LEU A O 1
ATOM 5045 N N . ARG A 1 715 ? -17.365 -37.485 27.899 1.00 97.25 715 ARG A N 1
ATOM 5046 C CA . ARG A 1 715 ? -17.035 -38.845 28.375 1.00 97.25 715 ARG A CA 1
ATOM 5047 C C . ARG A 1 715 ? -17.241 -39.031 29.878 1.00 97.25 715 ARG A C 1
ATOM 5049 O O . ARG A 1 715 ? -17.421 -40.158 30.333 1.00 97.25 715 ARG A O 1
ATOM 5056 N N . SER A 1 716 ? -17.191 -37.944 30.646 1.00 97.19 716 SER A N 1
ATOM 5057 C CA . SER A 1 716 ? -17.349 -37.961 32.103 1.00 97.19 716 SER A CA 1
ATOM 5058 C C . SER A 1 716 ? -18.791 -37.766 32.577 1.00 97.19 716 SER A C 1
ATOM 5060 O O . SER A 1 716 ? -19.050 -37.913 33.770 1.00 97.19 716 SER A O 1
ATOM 5062 N N . VAL A 1 717 ? -19.731 -37.438 31.681 1.00 97.50 717 VAL A N 1
ATOM 5063 C CA . VAL A 1 717 ? -21.135 -37.253 32.065 1.00 97.50 717 VAL A CA 1
ATOM 5064 C C . VAL A 1 717 ? -21.719 -38.590 32.500 1.00 97.50 717 VAL A C 1
ATOM 5066 O O . VAL A 1 717 ? -21.674 -39.582 31.766 1.00 97.50 717 VAL A O 1
ATOM 5069 N N . THR A 1 718 ? -22.275 -38.610 33.708 1.00 96.94 718 THR A N 1
ATOM 5070 C CA . THR A 1 718 ? -22.818 -39.818 34.330 1.00 96.94 718 THR A CA 1
ATOM 5071 C C . THR A 1 718 ? -24.333 -39.766 34.436 1.00 96.94 718 THR A C 1
ATOM 5073 O O . THR A 1 718 ? -24.923 -38.701 34.612 1.00 96.94 718 THR A O 1
ATOM 5076 N N . TYR A 1 719 ? -24.951 -40.938 34.341 1.00 96.81 719 TYR A N 1
ATOM 5077 C CA . TYR A 1 719 ? -26.354 -41.159 34.656 1.00 96.81 719 TYR A CA 1
ATOM 5078 C C . TYR A 1 719 ? -26.477 -41.864 36.007 1.00 96.81 719 TYR A C 1
ATOM 5080 O O . TYR A 1 719 ? -25.693 -42.771 36.316 1.00 96.81 719 TYR A O 1
ATOM 5088 N N . GLN A 1 720 ? -27.479 -41.458 36.783 1.00 94.50 720 GLN A N 1
ATOM 5089 C CA . GLN A 1 720 ? -27.866 -42.105 38.028 1.00 94.50 720 GLN A CA 1
ATOM 5090 C C . GLN A 1 720 ? -29.392 -42.155 38.156 1.00 94.50 720 GLN A C 1
ATOM 5092 O O . GLN A 1 720 ? -30.079 -41.196 37.795 1.00 94.50 720 GLN A O 1
ATOM 5097 N N . ASN A 1 721 ? -29.901 -43.259 38.706 1.00 93.12 721 ASN A N 1
ATOM 5098 C CA . ASN A 1 721 ? -31.294 -43.402 39.121 1.00 93.12 721 ASN A CA 1
ATOM 5099 C C . ASN A 1 721 ? -31.369 -43.545 40.652 1.00 93.12 721 ASN A C 1
ATOM 5101 O O . ASN A 1 721 ? -30.551 -44.255 41.236 1.00 93.12 721 ASN A O 1
ATOM 5105 N N . SER A 1 722 ? -32.301 -42.842 41.300 1.00 90.62 722 SER A N 1
ATOM 5106 C CA . SER A 1 722 ? -32.435 -42.788 42.767 1.00 90.62 722 SER A CA 1
ATOM 5107 C C . SER A 1 722 ? -33.552 -43.662 43.351 1.00 90.62 722 SER A C 1
ATOM 5109 O O . SER A 1 722 ? -33.790 -43.607 44.556 1.00 90.62 722 SER A O 1
ATOM 5111 N N . SER A 1 723 ? -34.257 -44.431 42.519 1.00 89.31 723 SER A N 1
ATOM 5112 C CA . SER A 1 723 ? -35.398 -45.253 42.923 1.00 89.31 723 SER A CA 1
ATOM 5113 C C . SER A 1 723 ? -34.989 -46.705 43.177 1.00 89.31 723 SER A C 1
ATOM 5115 O O . SER A 1 723 ? -34.348 -47.322 42.329 1.00 89.31 723 SER A O 1
ATOM 5117 N N . ASP A 1 724 ? -35.455 -47.265 44.296 1.00 85.38 724 ASP A N 1
ATOM 5118 C CA . ASP A 1 724 ? -35.407 -48.707 44.611 1.00 85.38 724 ASP A CA 1
ATOM 5119 C C . ASP A 1 724 ? -36.504 -49.507 43.867 1.00 85.38 724 ASP A C 1
ATOM 5121 O O . ASP A 1 724 ? -36.723 -50.686 44.104 1.00 85.38 724 ASP A O 1
ATOM 5125 N N . ASN A 1 725 ? -37.280 -48.862 42.991 1.00 86.19 725 ASN A N 1
ATOM 5126 C CA . ASN A 1 725 ? -38.210 -49.539 42.085 1.00 86.19 725 ASN A CA 1
ATOM 5127 C C . ASN A 1 725 ? -38.318 -48.738 40.776 1.00 86.19 725 ASN A C 1
ATOM 5129 O O . ASN A 1 725 ? -39.330 -48.064 40.535 1.00 86.19 725 ASN A O 1
ATOM 5133 N N . PRO A 1 726 ? -37.247 -48.726 39.965 1.00 88.38 726 PRO A N 1
ATOM 5134 C CA . PRO A 1 726 ? -37.105 -47.784 38.868 1.00 88.38 726 PRO A CA 1
ATOM 5135 C C . PRO A 1 726 ? -38.088 -48.072 37.734 1.00 88.38 726 PRO A C 1
ATOM 5137 O O . PRO A 1 726 ? -38.392 -49.222 37.401 1.00 88.38 726 PRO A O 1
ATOM 5140 N N . ASN A 1 727 ? -38.536 -47.019 37.052 1.00 89.62 727 ASN A N 1
ATOM 5141 C CA . ASN A 1 727 ? -39.280 -47.175 35.812 1.00 89.62 727 ASN A CA 1
ATOM 5142 C C . ASN A 1 727 ? -38.360 -47.742 34.718 1.00 89.62 727 ASN A C 1
ATOM 5144 O O . ASN A 1 727 ? -37.399 -47.094 34.303 1.00 89.62 727 ASN A O 1
ATOM 5148 N N . THR A 1 728 ? -38.694 -48.915 34.181 1.00 90.06 728 THR A N 1
ATOM 5149 C CA . THR A 1 728 ? -37.844 -49.651 33.228 1.00 90.06 728 THR A CA 1
ATOM 5150 C C . THR A 1 728 ? -37.963 -49.206 31.765 1.00 90.06 728 THR A C 1
ATOM 5152 O O . THR A 1 728 ? -37.354 -49.815 30.887 1.00 90.06 728 THR A O 1
ATOM 5155 N N . THR A 1 729 ? -38.718 -48.142 31.466 1.00 91.81 729 THR A N 1
ATOM 5156 C CA . THR A 1 729 ? -38.806 -47.586 30.103 1.00 91.81 729 THR A CA 1
ATOM 5157 C C . THR A 1 729 ? -37.416 -47.148 29.621 1.00 91.81 729 THR A C 1
ATOM 5159 O O . THR A 1 729 ? -36.673 -46.506 30.352 1.00 91.81 729 THR A O 1
ATOM 5162 N N . THR A 1 730 ? -37.014 -47.457 28.392 1.00 91.44 730 THR A N 1
ATOM 5163 C CA . THR A 1 730 ? -35.711 -46.992 27.885 1.00 91.44 730 THR A CA 1
ATOM 5164 C C . THR A 1 730 ? -35.641 -45.462 27.869 1.00 91.44 730 THR A C 1
ATOM 5166 O O . THR A 1 730 ? -36.579 -44.800 27.423 1.00 91.44 730 THR A O 1
ATOM 5169 N N . ARG A 1 731 ? -34.519 -44.899 28.330 1.00 93.31 731 ARG A N 1
ATOM 5170 C CA . ARG A 1 731 ? -34.231 -43.460 28.224 1.00 93.31 731 ARG A CA 1
ATOM 5171 C C . ARG A 1 731 ? -33.375 -43.204 26.998 1.00 93.31 731 ARG A C 1
ATOM 5173 O O . ARG A 1 731 ? -32.483 -44.002 26.714 1.00 93.31 731 ARG A O 1
ATOM 5180 N N . THR A 1 732 ? -33.599 -42.089 26.311 1.00 94.12 732 THR A N 1
ATOM 5181 C CA . THR A 1 732 ? -32.721 -41.669 25.208 1.00 94.12 732 THR A CA 1
ATOM 5182 C C . THR A 1 732 ? -31.987 -40.402 25.613 1.00 94.12 732 THR A C 1
ATOM 5184 O O . THR A 1 732 ? -32.624 -39.386 25.899 1.00 94.12 732 THR A O 1
ATOM 5187 N N . ILE A 1 733 ? -30.660 -40.483 25.646 1.00 95.88 733 ILE A N 1
ATOM 5188 C CA . ILE A 1 733 ? -29.753 -39.367 25.898 1.00 95.88 733 ILE A CA 1
ATOM 5189 C C . ILE A 1 733 ? -29.365 -38.747 24.568 1.00 95.88 733 ILE A C 1
ATOM 5191 O O . ILE A 1 733 ? -28.968 -39.480 23.671 1.00 95.88 733 ILE A O 1
ATOM 5195 N N . SER A 1 734 ? -29.450 -37.428 24.449 1.00 95.50 734 SER A N 1
ATOM 5196 C CA . SER A 1 734 ? -29.019 -36.679 23.272 1.00 95.50 734 SER A CA 1
ATOM 5197 C C . SER A 1 734 ? -27.873 -35.744 23.633 1.00 95.50 734 SER A C 1
ATOM 5199 O O . SER A 1 734 ? -27.989 -34.973 24.586 1.00 95.50 734 SER A O 1
ATOM 5201 N N . PHE A 1 735 ? -26.801 -35.801 22.849 1.00 96.94 735 PHE A N 1
ATOM 5202 C CA . PHE A 1 735 ? -25.626 -34.943 22.949 1.00 96.94 735 PHE A CA 1
ATOM 5203 C C . PHE A 1 735 ? -25.642 -33.918 21.817 1.00 96.94 735 PHE A C 1
ATOM 5205 O O . PHE A 1 735 ? -25.834 -34.293 20.661 1.00 96.94 735 PHE A O 1
ATOM 5212 N N . VAL A 1 736 ? -25.432 -32.648 22.159 1.00 96.25 736 VAL A N 1
ATOM 5213 C CA . VAL A 1 736 ? -25.225 -31.542 21.213 1.00 96.25 736 VAL A CA 1
ATOM 5214 C C . VAL A 1 736 ? -24.097 -30.665 21.747 1.00 96.25 736 VAL A C 1
ATOM 5216 O O . VAL A 1 736 ? -24.072 -30.370 22.941 1.00 96.25 736 VAL A O 1
ATOM 5219 N N . VAL A 1 737 ? -23.176 -30.241 20.893 1.00 95.50 737 VAL A N 1
ATOM 5220 C CA . VAL A 1 737 ? -22.042 -29.369 21.214 1.00 95.50 737 VAL A CA 1
ATOM 5221 C C . VAL A 1 737 ? -22.096 -28.133 20.324 1.00 95.50 737 VAL A C 1
ATOM 5223 O O . VAL A 1 737 ? -22.618 -28.192 19.211 1.00 95.50 737 VAL A O 1
ATOM 5226 N N . LYS A 1 738 ? -21.593 -27.017 20.851 1.00 92.50 738 LYS A N 1
ATOM 5227 C CA . LYS A 1 738 ? -21.549 -25.717 20.189 1.00 92.50 738 LYS A CA 1
ATOM 5228 C C . LYS A 1 738 ? -20.132 -25.164 20.249 1.00 92.50 738 LYS A C 1
ATOM 5230 O O . LYS A 1 738 ? -19.544 -25.108 21.331 1.00 92.50 738 LYS A O 1
ATOM 5235 N N . ASP A 1 739 ? -19.626 -24.709 19.120 1.00 86.12 739 ASP A N 1
ATOM 5236 C CA . ASP A 1 739 ? -18.370 -23.963 18.967 1.00 86.12 739 ASP A CA 1
ATOM 5237 C C . ASP A 1 739 ? -18.487 -22.499 19.445 1.00 86.12 739 ASP A C 1
ATOM 5239 O O . ASP A 1 739 ? -17.537 -21.937 19.975 1.00 86.12 739 ASP A O 1
ATOM 5243 N N . GLY A 1 740 ? -19.692 -21.917 19.418 1.00 73.00 740 GLY A N 1
ATOM 5244 C CA . GLY A 1 740 ? -19.932 -20.493 19.693 1.00 73.00 740 GLY A CA 1
ATOM 5245 C C . GLY A 1 740 ? -20.458 -19.708 18.487 1.00 73.00 740 GLY A C 1
ATOM 5246 O O . GLY A 1 740 ? -20.711 -18.511 18.621 1.00 73.00 740 GLY A O 1
ATOM 5247 N N . SER A 1 741 ? -20.663 -20.379 17.352 1.00 72.94 741 SER A N 1
ATOM 5248 C CA . SER A 1 741 ? -21.252 -19.853 16.125 1.00 72.94 741 SER A CA 1
ATOM 5249 C C . SER A 1 741 ? -22.769 -20.129 16.040 1.00 72.94 741 SER A C 1
ATOM 5251 O O . SER A 1 741 ? -23.422 -20.496 17.022 1.00 72.94 741 SER A O 1
ATOM 5253 N N . LEU A 1 742 ? -23.365 -19.902 14.861 1.00 66.94 742 LEU A N 1
ATOM 5254 C CA . LEU A 1 742 ? -24.793 -20.116 14.591 1.00 66.94 742 LEU A CA 1
ATOM 5255 C C . LEU A 1 742 ? -25.162 -21.584 14.285 1.00 66.94 742 LEU A C 1
ATOM 5257 O O . LEU A 1 742 ? -26.356 -21.868 14.141 1.00 66.94 742 LEU A O 1
ATOM 5261 N N . LEU A 1 743 ? -24.191 -22.502 14.170 1.00 77.38 743 LEU A N 1
ATOM 5262 C CA . LEU A 1 743 ? -24.426 -23.900 13.792 1.00 77.38 743 LEU A CA 1
ATOM 5263 C C . LEU A 1 743 ? -24.046 -24.876 14.918 1.00 77.38 743 LEU A C 1
ATOM 5265 O O . LEU A 1 743 ? -22.884 -25.124 15.206 1.00 77.38 743 LEU A O 1
ATOM 5269 N N . ASP A 1 744 ? -25.061 -25.482 15.536 1.00 88.56 744 ASP A N 1
ATOM 5270 C CA . ASP A 1 744 ? -24.871 -26.548 16.523 1.00 88.56 744 ASP A CA 1
ATOM 5271 C C . ASP A 1 744 ? -24.527 -27.886 15.840 1.00 88.56 744 ASP A C 1
ATOM 5273 O O . ASP A 1 744 ? -25.004 -28.181 14.740 1.00 88.56 744 ASP A O 1
ATOM 5277 N N . SER A 1 745 ? -23.819 -28.772 16.547 1.00 92.94 745 SER A N 1
ATOM 5278 C CA . SER A 1 745 ? -23.645 -30.159 16.102 1.00 92.94 745 SER A CA 1
ATOM 5279 C C . SER A 1 745 ? -24.992 -30.860 15.893 1.00 92.94 745 SER A C 1
ATOM 5281 O O . SER A 1 745 ? -25.914 -30.694 16.703 1.00 92.94 745 SER A O 1
ATOM 5283 N N . ASN A 1 746 ? -25.074 -31.777 14.929 1.00 91.38 746 ASN A N 1
ATOM 5284 C CA . ASN A 1 746 ? -26.227 -32.673 14.844 1.00 91.38 746 ASN A CA 1
ATOM 5285 C C . ASN A 1 746 ? -26.401 -33.479 16.147 1.00 91.38 746 ASN A C 1
ATOM 5287 O O . ASN A 1 746 ? -25.418 -34.024 16.659 1.00 91.38 746 ASN A O 1
ATOM 5291 N N . PRO A 1 747 ? -27.635 -33.616 16.674 1.00 91.88 747 PRO A N 1
ATOM 5292 C CA . PRO A 1 747 ? -27.868 -34.398 17.876 1.00 91.88 747 PRO A CA 1
ATOM 5293 C C . PRO A 1 747 ? -27.477 -35.859 17.675 1.00 91.88 747 PRO A C 1
ATOM 5295 O O . PRO A 1 747 ? -27.981 -36.534 16.775 1.00 91.88 747 PRO A O 1
ATOM 5298 N N . VAL A 1 748 ? -26.622 -36.370 18.557 1.00 94.12 748 VAL A N 1
ATOM 5299 C CA . VAL A 1 748 ? -26.279 -37.792 18.594 1.00 94.12 748 VAL A CA 1
ATOM 5300 C C . VAL A 1 748 ? -26.906 -38.425 19.820 1.00 94.12 748 VAL A C 1
ATOM 5302 O O . VAL A 1 748 ? -26.772 -37.917 20.933 1.00 94.12 748 VAL A O 1
ATOM 5305 N N . THR A 1 749 ? -27.597 -39.547 19.620 1.00 93.19 749 THR A N 1
ATOM 5306 C CA . THR A 1 749 ? -28.370 -40.190 20.682 1.00 93.19 749 THR A CA 1
ATOM 5307 C C . THR A 1 749 ? -27.772 -41.498 21.170 1.00 93.19 749 THR A C 1
ATOM 5309 O O . THR A 1 749 ? -27.218 -42.271 20.389 1.00 93.19 749 THR A O 1
ATOM 5312 N N . ARG A 1 750 ? -27.997 -41.805 22.446 1.00 93.00 750 ARG A N 1
ATOM 5313 C CA . ARG A 1 750 ? -27.647 -43.076 23.077 1.00 93.00 750 ARG A CA 1
ATOM 5314 C C . ARG A 1 750 ? -28.735 -43.524 24.044 1.00 93.00 750 ARG A C 1
ATOM 5316 O O . ARG A 1 750 ? -29.242 -42.727 24.826 1.00 93.00 750 ARG A O 1
ATOM 5323 N N . ASN A 1 751 ? -29.044 -44.815 24.042 1.00 94.06 751 ASN A N 1
ATOM 5324 C CA . ASN A 1 751 ? -30.058 -45.374 24.932 1.00 94.06 751 ASN A CA 1
ATOM 5325 C C . ASN A 1 751 ? -29.474 -45.801 26.282 1.00 94.06 751 ASN A C 1
ATOM 5327 O O . ASN A 1 751 ? -28.362 -46.332 26.345 1.00 94.06 751 ASN A O 1
ATOM 5331 N N . ILE A 1 752 ? -30.274 -45.648 27.337 1.00 92.50 752 ILE A N 1
ATOM 5332 C CA . ILE A 1 752 ? -30.058 -46.259 28.650 1.00 92.50 752 ILE A CA 1
ATOM 5333 C C . ILE A 1 752 ? -31.172 -47.276 28.895 1.00 92.50 752 ILE A C 1
ATOM 5335 O O . ILE A 1 752 ? -32.355 -46.928 28.923 1.00 92.50 752 ILE A O 1
ATOM 5339 N N . ASN A 1 753 ? -30.782 -48.535 29.080 1.00 92.31 753 ASN A N 1
ATOM 5340 C CA . ASN A 1 753 ? -31.678 -49.640 29.397 1.00 92.31 753 ASN A CA 1
ATOM 5341 C C . ASN A 1 753 ? -31.591 -49.948 30.892 1.00 92.31 753 ASN A C 1
ATOM 5343 O O . ASN A 1 753 ? -30.549 -50.409 31.367 1.00 92.31 753 ASN A O 1
ATOM 5347 N N . LEU A 1 754 ? -32.684 -49.704 31.617 1.00 91.06 754 LEU A N 1
ATOM 5348 C CA . LEU A 1 754 ? -32.766 -49.955 33.051 1.00 91.06 754 LEU A CA 1
ATOM 5349 C C . LEU A 1 754 ? -33.204 -51.393 33.336 1.00 91.06 754 LEU A C 1
ATOM 5351 O O . LEU A 1 754 ? -34.147 -51.898 32.729 1.00 91.06 754 LEU A O 1
ATOM 5355 N N . THR A 1 755 ? -32.541 -52.036 34.295 1.00 88.31 755 THR A N 1
ATOM 5356 C CA . THR A 1 755 ? -32.923 -53.354 34.817 1.00 88.31 755 THR A CA 1
ATOM 5357 C C . THR A 1 755 ? -33.254 -53.230 36.301 1.00 88.31 755 THR A C 1
ATOM 5359 O O . THR A 1 755 ? -32.357 -52.968 37.101 1.00 88.31 755 THR A O 1
ATOM 5362 N N . ALA A 1 756 ? -34.528 -53.417 36.654 1.00 85.06 756 ALA A N 1
ATOM 5363 C CA . ALA A 1 756 ? -34.965 -53.512 38.047 1.00 85.06 756 ALA A CA 1
ATOM 5364 C C . ALA A 1 756 ? -34.512 -54.847 38.660 1.00 85.06 756 ALA A C 1
ATOM 5366 O O . ALA A 1 756 ? -34.504 -55.881 37.978 1.00 85.06 756 ALA A O 1
ATOM 5367 N N . VAL A 1 757 ? -34.141 -54.828 39.935 1.00 85.62 757 VAL A N 1
ATOM 5368 C CA . VAL A 1 757 ? -33.755 -56.005 40.712 1.00 85.62 757 VAL A CA 1
ATOM 5369 C C . VAL A 1 757 ? -34.810 -56.212 41.786 1.00 85.62 757 VAL A C 1
ATOM 5371 O O . VAL A 1 757 ? -35.171 -55.294 42.498 1.00 85.62 757 VAL A O 1
ATOM 5374 N N . ASN A 1 758 ? -35.313 -57.437 41.925 1.00 73.56 758 ASN A N 1
ATOM 5375 C CA . ASN A 1 758 ? -36.207 -57.746 43.034 1.00 73.56 758 ASN A CA 1
ATOM 5376 C C . ASN A 1 758 ? -35.385 -57.851 44.326 1.00 73.56 758 ASN A C 1
ATOM 5378 O O . ASN A 1 758 ? -34.734 -58.878 44.555 1.00 73.56 758 ASN A O 1
ATOM 5382 N N . ASP A 1 759 ? -35.412 -56.802 45.137 1.00 68.81 759 ASP A N 1
ATOM 5383 C CA . ASP A 1 759 ? -34.886 -56.785 46.494 1.00 68.81 759 ASP A CA 1
ATOM 5384 C C . ASP A 1 759 ? -35.725 -57.685 47.433 1.00 68.81 759 ASP A C 1
ATOM 5386 O O . ASP A 1 759 ? -36.825 -58.137 47.095 1.00 68.81 759 ASP A O 1
ATOM 5390 N N . ALA A 1 760 ? -35.122 -58.106 48.550 1.00 52.16 760 ALA A N 1
ATOM 5391 C CA . ALA A 1 760 ? -35.609 -59.186 49.420 1.00 52.16 760 ALA A CA 1
ATOM 5392 C C . ALA A 1 760 ? -36.215 -58.683 50.733 1.00 52.16 760 ALA A C 1
ATOM 5394 O O . ALA A 1 760 ? -35.653 -57.720 51.302 1.00 52.16 760 ALA A O 1
#

Secondary structure (DSSP, 8-state):
--EEE--STT-EEE--SSS-EEEEE--SSSSSS--TT-EEE--SS--EEEEEE-SS------HHHHTTEES--EEEEEE-SSS-EEEE--HHHHHH-SS-EEEEEEESSS--EEEE-TT--S-EEEEEEESSS-EEEEE-SS-EEEEEEESSS-EEEEETTEEEEEEEESSS--EEEE--SS--TT--EEEEEESS--EEEE---SS--EEEEEESS--EEEE--SS--EEEEE---S-EEEEEEESS-EEEE-TT----EEEEEEESS-EEE--EES-EEEEEESS-EEE--EES-EEEEEES--EEEE-STT-EEE---SSGGG---EEEE-SSEEE--TT--EEEE--SS--EEE--SS--EEE--SS--EEEEEESS-EEE------SS----EEEEEES--EEE---TT--S---S---STT----EEEES-BTTT-EEEESS-GGGEEEEEETTEEEEEE---TTSPPEEEEEEES-BS--TTGGGSTTEEE--PPPEEE--SSPEEEETTPPPEES-TT-EEE-SS-SEEEEEEEEETT--TTEEEE---BTTBEEEEETTEEEEEEEEEHHHHHHHHTT-EEEE--SS---S-EEEEEEEE-SSS-PPPPEEEEEEEE--PPPPEEE--SSPEEEETTPPPEES-TT-EEE-SS-SEEEEEEEEEET--TTEEEE---BTTBEEEEETTEEEEEEEEEHHHHHHHHHT-EEEE--SS---SPEEEEEEEE-SSS-PPPPEEEEEEEE-----